Protein 6F9M (pdb70)

Sequence (587 aa):
NIHLIPYRVEQVTAAPPRIPEGVRMIQAPELWESAEHGKGNVVAVLDTGCQTDHPDLTARIAGGRNFTHDDGGDPERFEDYNGHGTHVAGTVAASLRDEEGVVVGVAPLADLLVVKVLDKEGSGSYEGIIAGIHYAIDWRGPEGQKTTVISMSLGGPEDHPELYEAVKRAVDAGIPVICAAGTDEFAYPGAYGEVIQVGAVDFDRRINEIDLVAPGINNIYSTYLEGKYASLSSGGTTSSMMATPHVSGALALIRNISEREFDRELTEAELYAQLVRRTIPLGYPKTAEGNGLLALDILNNIHLIPYRVEQVTAAAAPPPPRRIPEGVRMIQAPELWESAEHGKGNVVAVLDTGCQTDHPDDLTARIAGGRNFTHDDGGDPERFEDYNGHGTHVAGTVAASLRDEEGVVVVGVAPLADLLVVKVLDKEGSGSYEGIIAGIHYAIDWRGPEGQKTTVISMSLGGPEDHPELYEAVKRAVVDAGIPVICCAAGDEFAYPGAYGEVIQVGAVDFDRRIANNEIDLVAPGINIYSTYLEGKYASLSGTSMATPHVSGALALIRNISEREFDRELTEAELYAQLVRRTIPLGYPKTAEGNGLLALDILN

B-factor: mean 24.68, std 10.32, range [11.81, 79.92]

CATH classification: 3.40.50.200

Radius of gyration: 25.24 Å; Cα contacts (8 Å, |Δi|>4): 1778; chains: 2; bounding box: 60×75×59 Å

Secondary structure (DSSP, 8-state):
-EEEPP-EEEEEESS--SS-HHHHHTT-HHHHTTTGGGTT-EEEEEES---TT-TTTGGGEEEEEE-SSGGGG-TT----SSSHHHHHHHHHH----SSS----SSTTSEEEEEE-S-TTSEE-HHHHHHHHHHHHH---TTS----EEEE-EEBS---HHHHHHHHHHHHTT--EEEE----TT-BTTTSTTSEEEEEE-TTS------EEEE-SSEEEE-GGG-EEEEESHHHHHHHHHHHHHHHHHHHHHHHTSPPPHHHHHHHHHHSEE--SS-HHHHTT-EE-TTTT-/-EEEPP-EEEEEESS--SS-HHHHHTT-HHHHTTTGGGTT-EEEEEES---TT-TTTGGGEEEEEE-SSGGGG-TT----SSSHHHHHHHHHH----SSS----SSTT-EEEEEE---TTSEE-HHHHHHHHHHHHH---TTS----EEEE-EEBSS--HHHHHHHHHHHHTT--EEEE---TT-BTTTSTTSEEEEEE-TT--B-----SEEEE-SSEEEE-GGG-EEEEESGGGGHHHHHHHHHHHHHHHHHHHTSPPPHHHHHHHHHHTEE--SS-HHHHTT-EE-TTTT-

Nearest PDB structures (foldseek):
  6f9m-assembly1_A  TM=1.003E+00  e=3.579E-68  Planococcus plakortidis
  6f9m-assembly1_B  TM=9.968E-01  e=3.728E-63  Planococcus plakortidis
  2x8j-assembly3_A  TM=9.855E-01  e=6.868E-45  Shouchella clausii
  2wv7-assembly3_F  TM=9.896E-01  e=2.802E-44  Shouchella clausii
  2wwt-assembly2_E  TM=9.849E-01  e=2.239E-43  Shouchella clausii

Organism: NCBI:txid1038856

Foldseek 3Di:
DKFFFDWDFDDWFQADDAEWVLLVQLPLVVLCVLLVLLAQAEEEEAWQFEQCPQVQAVVQAQAEFALDCVVPRHGRDGYHLAWPSHFLRFQQARANDPDGFYGHSRNNHHYYTYRAAHNRRDHDPVSVLVSLVCQQPDAGPVGRHHAEYFERMAAQDDDVSNVVSLVVQLQSQYAYEYEAHVCGGVPPLVRPRHAYEFADDPVQHGSPHAAYGHAAQTWGATPPSIITGMHDGRSGGSNLRSVLSSQQSNVCVVVVHHDHNVVSSVLQLVQADASPDDCSIGPSHYNHNVVVD/DKFFFDWDFPDWFFQDAAEWPQLVVLPLVVLCVLLVLLAQAEEEEEWQFEQCVQVQAVVQAQEEFALDCPPNRHGRDGYHPQWPSHQLRFQQARANDPDRDYGHSRPNHHYYTYRAAHNRGDHDPVSVLVSLVCQQPDAGDPRHHHQEYFERMAAQDDDVSQVVSLVVCLQSQYAYEYEWHNGGLPPQVDPRHAYEFEDDPVQHGPVHDHQAYGH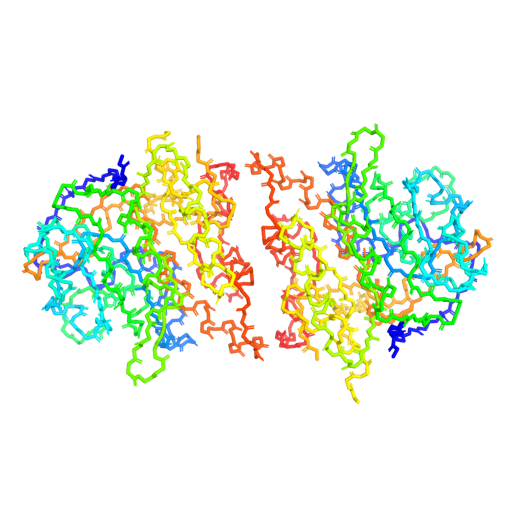FAQTWGATPPSIITGMHGGSSGGSNLRSVLSSQQSNVCVVVVHHDRNVVSSVSQLVQADAPPDDCSRGNSHYNHRVVVD

Solvent-accessible surface area: 21343 Å² total; per-residue (Å²): 98,0,77,16,5,93,62,149,64,72,95,72,26,84,87,14,43,88,43,6,87,1,2,121,22,0,45,0,41,100,10,18,142,56,1,101,31,0,122,58,4,4,0,0,8,0,2,0,2,2,28,31,102,0,63,0,0,73,75,27,42,38,21,8,81,6,52,12,169,20,41,81,24,58,52,116,121,26,59,10,87,31,0,0,0,0,0,2,2,1,5,0,0,0,10,95,62,146,125,95,2,3,4,0,0,0,1,80,0,41,0,0,4,0,0,1,0,38,115,133,2,17,10,48,10,114,6,0,23,39,0,0,58,44,0,13,80,32,136,12,131,158,52,66,87,2,10,1,0,1,2,2,1,0,0,60,93,82,40,83,93,0,78,102,0,0,43,95,0,15,72,50,25,6,0,0,0,1,5,2,56,189,78,110,46,27,46,0,5,38,18,40,40,6,4,8,0,6,16,1,40,78,102,102,146,99,125,68,10,6,0,1,0,0,0,73,59,3,60,1,0,26,41,143,26,86,15,0,0,0,8,14,24,0,0,0,0,0,1,0,0,0,0,1,0,0,0,52,30,11,0,38,133,59,8,112,34,139,8,40,16,21,13,3,8,0,2,0,0,29,12,13,34,110,31,77,79,89,44,68,40,6,1,4,0,0,0,2,4,37,74,90,152,106,0,67,16,6,91,55,140,70,75,88,79,26,68,65,53,28,85,55,13,75,1,2,127,22,0,54,0,39,99,7,18,145,54,0,104,32,0,124,58,4,5,0,0,7,0,2,2,2,2,29,31,102,0,68,0,0,74,71,26,41,30,20,9,93,5,63,16,176,34,38,84,28,55,65,118,124,25,62,12,92,33,0,0,0,0,2,4,1,1,6,0,0,0,7,93,54,146,101,111,2,4,3,0,0,0,1,77,0,38,0,0,4,0,1,4,0,54,128,148,2,25,10,52,34,140,10,0,8,32,0,0,61,20,0,10,80,34,133,14,124,150,63,54,96,3,15,1,0,2,1,2,1,0,0,59,121,82,49,111,86,0,81,106,0,0,42,92,0,15,69,62,25,8,0,0,0,1,3,1,52,130,89,32,36,50,0,4,39,17,39,42,5,3,9,0,5,7,0,28,40,111,96,150,65,82,171,74,64,7,8,0,0,0,0,0,34,74,2,61,2,0,29,39,144,23,77,13,0,3,0,0,10,38,0,3,0,0,2,1,0,0,0,0,0,0,0,0,54,31,9,0,39,134,57,9,115,35,152,8,37,20,22,13,3,8,0,2,0,0,28,10,9,59,101,40,76,88,88,44,66,35,5,0,2,0,4,0,7,3,32,76,78,146

Structure (mmCIF, N/CA/C/O backbone):
data_6F9M
#
_entry.id   6F9M
#
_cell.length_a   70.170
_cell.length_b   85.180
_cell.length_c   104.580
_cell.angle_alpha   90.000
_cell.angle_beta   90.000
_cell.angle_gamma   90.000
#
_symmetry.space_group_name_H-M   'P 21 21 21'
#
loop_
_entity.id
_entity.type
_entity.pdbx_description
1 polymer 'Serine protease'
2 non-polymer 'TRIETHYLENE GLYCOL'
3 non-polymer 'SODIUM ION'
4 non-polymer 'ACETATE ION'
5 water water
#
loop_
_atom_site.group_PDB
_atom_site.id
_atom_site.type_symbol
_atom_site.label_atom_id
_atom_site.label_alt_id
_atom_site.label_comp_id
_atom_site.label_asym_id
_atom_site.label_entity_id
_atom_site.label_seq_id
_atom_site.pdbx_PDB_ins_code
_atom_site.Cartn_x
_atom_site.Cartn_y
_atom_site.Cartn_z
_atom_site.occupancy
_atom_site.B_iso_or_equiv
_atom_site.auth_seq_id
_atom_site.auth_comp_id
_atom_site.auth_asym_id
_atom_site.auth_atom_id
_atom_site.pdbx_PDB_model_num
ATOM 1 N N . ASN A 1 3 ? 34.259 3.116 19.071 1.00 41.29 3 ASN A N 1
ATOM 2 C CA . ASN A 1 3 ? 33.680 4.340 19.617 1.00 40.39 3 ASN A CA 1
ATOM 3 C C . ASN A 1 3 ? 32.684 4.964 18.639 1.00 34.63 3 ASN A C 1
ATOM 4 O O . ASN A 1 3 ? 32.759 4.735 17.436 1.00 34.16 3 ASN A O 1
ATOM 14 N N . ILE A 1 4 ? 31.750 5.755 19.165 1.00 29.51 4 ILE A N 1
ATOM 15 C CA . ILE A 1 4 ? 30.780 6.483 18.352 1.00 26.30 4 ILE A CA 1
ATOM 16 C C . ILE A 1 4 ? 31.210 7.940 18.257 1.00 25.66 4 ILE A C 1
ATOM 17 O O . ILE A 1 4 ? 31.758 8.508 19.211 1.00 25.43 4 ILE A O 1
ATOM 33 N N . HIS A 1 5 ? 30.977 8.553 17.095 1.00 24.83 5 HIS A N 1
ATOM 34 C CA . HIS A 1 5 ? 31.355 9.942 16.868 1.00 25.27 5 HIS A CA 1
ATOM 35 C C . HIS A 1 5 ? 30.277 10.680 16.092 1.00 23.89 5 HIS A C 1
ATOM 36 O O . HIS A 1 5 ? 29.482 10.074 15.368 1.00 23.30 5 HIS A O 1
ATOM 50 N N . LEU A 1 6 ? 30.276 12.009 16.242 1.00 23.58 6 LEU A N 1
ATOM 51 C CA . LEU A 1 6 ? 29.460 12.872 15.392 1.00 23.94 6 LEU A CA 1
ATOM 52 C C . LEU A 1 6 ? 29.773 12.629 13.926 1.00 26.15 6 LEU A C 1
ATOM 53 O O . LEU A 1 6 ? 30.933 12.463 13.543 1.00 26.73 6 LEU A O 1
ATOM 69 N N . ILE A 1 7 ? 28.733 12.659 13.099 1.00 27.08 7 ILE A N 1
ATOM 70 C CA . ILE A 1 7 ? 28.945 12.717 11.648 1.00 29.71 7 ILE A CA 1
ATOM 71 C C . ILE A 1 7 ? 29.647 14.029 11.321 1.00 30.66 7 ILE A C 1
ATOM 72 O O . ILE A 1 7 ? 29.224 15.092 11.811 1.00 29.61 7 ILE A O 1
ATOM 88 N N . PRO A 1 8 ? 30.696 14.036 10.496 1.00 32.89 8 PRO A N 1
ATOM 89 C CA . PRO A 1 8 ? 31.417 15.290 10.257 1.00 33.27 8 PRO A CA 1
ATOM 90 C C . PRO A 1 8 ? 30.525 16.359 9.652 1.00 33.15 8 PRO A C 1
ATOM 91 O O . PRO A 1 8 ? 29.596 16.084 8.890 1.00 33.61 8 PRO A O 1
ATOM 102 N N . TYR A 1 9 ? 30.833 17.595 10.010 1.00 32.26 9 TYR A N 1
ATOM 103 C CA . TYR A 1 9 ? 30.089 18.761 9.574 1.00 32.21 9 TYR A CA 1
ATOM 104 C C . TYR A 1 9 ? 31.075 19.920 9.557 1.00 32.65 9 TYR A C 1
ATOM 105 O O . TYR A 1 9 ? 32.205 19.801 10.042 1.00 33.34 9 TYR A O 1
ATOM 123 N N . ARG A 1 10 ? 30.644 21.045 8.993 1.00 34.19 10 ARG A N 1
ATOM 124 C CA . ARG A 1 10 ? 31.458 22.248 8.900 1.00 36.22 10 ARG A CA 1
ATOM 125 C C . ARG A 1 10 ? 30.784 23.396 9.644 1.00 33.44 10 ARG A C 1
ATOM 126 O O . ARG A 1 10 ? 29.569 23.585 9.538 1.00 33.43 10 ARG A O 1
ATOM 147 N N . VAL A 1 11 ? 31.580 24.160 10.389 1.00 31.44 11 VAL A N 1
ATOM 148 C CA . VAL A 1 11 ? 31.132 25.408 10.999 1.00 30.25 11 VAL A CA 1
ATOM 149 C C . VAL A 1 11 ? 31.466 26.547 10.039 1.00 30.36 11 VAL A C 1
ATOM 150 O O . VAL A 1 11 ? 32.638 26.857 9.818 1.00 32.24 11 VAL A O 1
ATOM 163 N N . GLU A 1 12 ? 30.435 27.187 9.480 1.00 30.15 12 GLU A N 1
ATOM 164 C CA . GLU A 1 12 ? 30.656 28.222 8.469 1.00 31.07 12 GLU A CA 1
ATOM 165 C C . GLU A 1 12 ? 30.888 29.605 9.079 1.00 29.81 12 GLU A C 1
ATOM 166 O O . GLU A 1 12 ? 31.764 30.343 8.612 1.00 32.08 12 GLU A O 1
ATOM 178 N N . GLN A 1 13 ? 30.133 29.978 10.118 1.00 28.56 13 GLN A N 1
ATOM 179 C CA . GLN A 1 13 ? 30.196 31.322 10.685 1.00 27.15 13 GLN A CA 1
ATOM 180 C C . GLN A 1 13 ? 29.571 31.285 12.074 1.00 24.61 13 GLN A C 1
ATOM 181 O O . GLN A 1 13 ? 28.618 30.540 12.299 1.00 23.25 13 GLN A O 1
ATOM 195 N N . VAL A 1 14 ? 30.103 32.088 12.996 1.00 25.28 14 VAL A N 1
ATOM 196 C CA . VAL A 1 14 ? 29.496 32.335 14.300 1.00 25.95 14 VAL A CA 1
ATOM 197 C C . VAL A 1 14 ? 29.096 33.804 14.338 1.00 27.26 14 VAL A C 1
ATOM 198 O O . VAL A 1 14 ? 29.879 34.670 13.935 1.00 29.51 14 VAL A O 1
ATOM 211 N N . THR A 1 15 ? 27.890 34.091 14.820 1.00 27.91 15 THR A N 1
ATOM 212 C CA . THR A 1 15 ? 27.354 35.441 14.730 1.00 28.45 15 THR A CA 1
ATOM 213 C C . THR A 1 15 ? 26.459 35.734 15.924 1.00 26.32 15 THR A C 1
ATOM 214 O O . THR A 1 15 ? 25.882 34.831 16.522 1.00 24.78 15 THR A O 1
ATOM 225 N N . ALA A 1 16 ? 26.369 37.015 16.277 1.00 26.90 16 ALA A N 1
ATOM 226 C CA . ALA A 1 16 ? 25.377 37.497 17.222 1.00 27.59 16 ALA A CA 1
ATOM 227 C C . ALA A 1 16 ? 24.195 38.163 16.524 1.00 28.41 16 ALA A C 1
ATOM 228 O O . ALA A 1 16 ? 23.339 38.746 17.194 1.00 30.76 16 ALA A O 1
ATOM 235 N N . ALA A 1 17 ? 24.114 38.067 15.198 1.00 25.97 17 ALA A N 1
ATOM 236 C CA . ALA A 1 17 ? 23.050 38.699 14.414 1.00 26.04 17 ALA A CA 1
ATOM 237 C C . ALA A 1 17 ? 22.390 37.653 13.521 1.00 26.91 17 ALA A C 1
ATOM 238 O O . ALA A 1 17 ? 22.557 37.668 12.299 1.00 29.02 17 ALA A O 1
ATOM 245 N N . PRO A 1 18 ? 21.602 36.758 14.097 1.00 27.60 18 PRO A N 1
ATOM 246 C CA . PRO A 1 18 ? 21.060 35.641 13.323 1.00 26.06 18 PRO A CA 1
ATOM 247 C C . PRO A 1 18 ? 19.788 36.031 12.596 1.00 24.74 18 PRO A C 1
ATOM 248 O O . PRO A 1 18 ? 19.182 37.076 12.885 1.00 24.79 18 PRO A O 1
ATOM 259 N N . PRO A 1 19 ? 19.345 35.189 11.667 1.00 24.38 19 PRO A N 1
ATOM 260 C CA . PRO A 1 19 ? 18.002 35.339 11.105 1.00 23.61 19 PRO A CA 1
ATOM 261 C C . PRO A 1 19 ? 16.943 35.088 12.166 1.00 23.67 19 PRO A C 1
ATOM 262 O O . PRO A 1 19 ? 17.169 34.384 13.147 1.00 26.89 19 PRO A O 1
ATOM 273 N N . ARG A 1 20 ? 15.767 35.679 11.965 1.00 23.17 20 ARG A N 1
ATOM 274 C CA . ARG A 1 20 ? 14.639 35.340 12.824 1.00 24.55 20 ARG A CA 1
ATOM 275 C C . ARG A 1 20 ? 14.069 33.971 12.466 1.00 24.49 20 ARG A C 1
ATOM 276 O O . ARG A 1 20 ? 13.971 33.092 13.322 1.00 25.92 20 ARG A O 1
ATOM 297 N N . ILE A 1 21 ? 13.690 33.769 11.211 1.00 23.83 21 ILE A N 1
ATOM 298 C CA . ILE A 1 21 ? 13.245 32.453 10.745 1.00 23.64 21 ILE A CA 1
ATOM 299 C C . ILE A 1 21 ? 14.284 31.901 9.776 1.00 22.51 21 ILE A C 1
ATOM 300 O O . ILE A 1 21 ? 14.377 32.365 8.625 1.00 24.08 21 ILE A O 1
ATOM 316 N N . PRO A 1 22 ? 15.120 30.963 10.212 1.00 22.66 22 PRO A N 1
ATOM 317 C CA . PRO A 1 22 ? 16.110 30.368 9.307 1.00 22.68 22 PRO A CA 1
ATOM 318 C C . PRO A 1 22 ? 15.441 29.770 8.068 1.00 22.52 22 PRO A C 1
ATOM 319 O O . PRO A 1 22 ? 14.310 29.274 8.114 1.00 22.67 22 PRO A O 1
ATOM 330 N N . GLU A 1 23 ? 16.144 29.841 6.934 1.00 22.77 23 GLU A N 1
ATOM 331 C CA . GLU A 1 23 ? 15.522 29.438 5.673 1.00 23.66 23 GLU A CA 1
ATOM 332 C C . GLU A 1 23 ? 15.130 27.963 5.648 1.00 21.26 23 GLU A C 1
ATOM 333 O O . GLU A 1 23 ? 14.165 27.604 4.969 1.00 20.82 23 GLU A O 1
ATOM 345 N N . GLY A 1 24 ? 15.872 27.091 6.334 1.00 19.47 24 GLY A N 1
ATOM 346 C CA . GLY A 1 24 ? 15.506 25.680 6.340 1.00 18.92 24 GLY A CA 1
ATOM 347 C C . GLY A 1 24 ? 14.150 25.440 6.974 1.00 18.43 24 GLY A C 1
ATOM 348 O O . GLY A 1 24 ? 13.367 24.612 6.498 1.00 19.34 24 GLY A O 1
ATOM 352 N N . VAL A 1 25 ? 13.868 26.143 8.073 1.00 18.87 25 VAL A N 1
ATOM 353 C CA . VAL A 1 25 ? 12.556 26.080 8.714 1.00 19.52 25 VAL A CA 1
ATOM 354 C C . VAL A 1 25 ? 11.469 26.503 7.733 1.00 19.86 25 VAL A C 1
ATOM 355 O O . VAL A 1 25 ? 10.401 25.886 7.657 1.00 19.54 25 VAL A O 1
ATOM 368 N N . ARG A 1 26 ? 11.711 27.581 6.985 1.00 22.16 26 ARG A N 1
ATOM 369 C CA . ARG A 1 26 ? 10.755 28.022 5.970 1.00 23.99 26 ARG A CA 1
ATOM 370 C C . ARG A 1 26 ? 10.621 27.019 4.836 1.00 23.96 26 ARG A C 1
ATOM 371 O O . ARG A 1 26 ? 9.506 26.742 4.375 1.00 24.09 26 ARG A O 1
ATOM 392 N N . MET A 1 27 ? 11.748 26.501 4.346 1.00 23.36 27 MET A N 1
ATOM 393 C CA . MET A 1 27 ? 11.731 25.666 3.147 1.00 23.55 27 MET A CA 1
ATOM 394 C C . MET A 1 27 ? 10.917 24.403 3.367 1.00 22.43 27 MET A C 1
ATOM 395 O O . MET A 1 27 ? 10.199 23.951 2.467 1.00 23.28 27 MET A O 1
ATOM 409 N N . ILE A 1 28 ? 11.033 23.799 4.553 1.00 21.18 28 ILE A N 1
ATOM 410 C CA . ILE A 1 28 ? 10.252 22.598 4.839 1.00 18.97 28 ILE A CA 1
ATOM 411 C C . ILE A 1 28 ? 8.799 22.908 5.141 1.00 19.15 28 ILE A C 1
ATOM 412 O O . ILE A 1 28 ? 8.016 21.973 5.353 1.00 18.86 28 ILE A O 1
ATOM 428 N N . GLN A 1 29 ? 8.424 24.188 5.178 1.00 18.93 29 GLN A N 1
ATOM 429 C CA . GLN A 1 29 ? 7.041 24.628 5.331 1.00 20.47 29 GLN A CA 1
ATOM 430 C C . GLN A 1 29 ? 6.530 24.442 6.758 1.00 19.34 29 GLN A C 1
ATOM 431 O O . GLN A 1 29 ? 5.345 24.187 6.976 1.00 21.27 29 GLN A O 1
ATOM 445 N N . ALA A 1 30 ? 7.411 24.599 7.752 1.00 19.13 30 ALA A N 1
ATOM 446 C CA . ALA A 1 30 ? 6.988 24.483 9.141 1.00 18.94 30 ALA A CA 1
ATOM 447 C C . ALA A 1 30 ? 6.046 25.619 9.533 1.00 18.14 30 ALA A C 1
ATOM 448 O O . ALA A 1 30 ? 5.031 25.358 10.185 1.00 18.60 30 ALA A O 1
ATOM 455 N N . PRO A 1 31 ? 6.325 26.881 9.179 1.00 20.47 31 PRO A N 1
ATOM 456 C CA . PRO A 1 31 ? 5.397 27.952 9.586 1.00 21.57 31 PRO A CA 1
ATOM 457 C C . PRO A 1 31 ? 3.973 27.719 9.122 1.00 22.65 31 PRO A C 1
ATOM 458 O O . PRO A 1 31 ? 3.034 28.101 9.829 1.00 23.96 31 PRO A O 1
ATOM 469 N N . GLU A 1 32 ? 3.793 27.071 7.967 1.00 22.71 32 GLU A N 1
ATOM 470 C CA . GLU A 1 32 ? 2.464 26.774 7.449 1.00 23.73 32 GLU A CA 1
ATOM 471 C C . GLU A 1 32 ? 1.688 25.837 8.360 1.00 23.50 32 GLU A C 1
ATOM 472 O O . GLU A 1 32 ? 0.453 25.830 8.316 1.00 25.96 32 GLU A O 1
ATOM 484 N N . LEU A 1 33 ? 2.381 25.045 9.182 1.00 22.47 33 LEU A N 1
ATOM 485 C CA . LEU A 1 33 ? 1.735 24.110 10.096 1.00 21.03 33 LEU A CA 1
ATOM 486 C C . LEU A 1 33 ? 1.632 24.630 11.527 1.00 20.27 33 LEU A C 1
ATOM 487 O O . LEU A 1 33 ? 0.973 23.994 12.346 1.00 20.39 33 LEU A O 1
ATOM 503 N N . TRP A 1 34 ? 2.265 25.757 11.856 1.00 19.94 34 TRP A N 1
ATOM 504 C CA . TRP A 1 34 ? 2.375 26.161 13.258 1.00 19.57 34 TRP A CA 1
ATOM 505 C C . TRP A 1 34 ? 1.024 26.356 13.932 1.00 20.18 34 TRP A C 1
ATOM 506 O O . TRP A 1 34 ? 0.840 25.947 15.081 1.00 20.02 34 TRP A O 1
ATOM 527 N N . GLU A 1 35 ? 0.072 27.023 13.279 1.00 21.89 35 GLU A N 1
ATOM 528 C CA . GLU A 1 35 ? -1.183 27.259 13.983 1.00 23.93 35 GLU A CA 1
ATOM 529 C C . GLU A 1 35 ? -1.913 25.949 14.241 1.00 22.13 35 GLU A C 1
ATOM 530 O O . GLU A 1 35 ? -2.343 25.678 15.370 1.00 22.51 35 GLU A O 1
ATOM 542 N N . SER A 1 36 ? -2.017 25.102 13.215 1.00 21.59 36 SER A N 1
ATOM 543 C CA . SER A 1 36 ? -2.748 23.848 13.350 1.00 21.87 36 SER A CA 1
ATOM 544 C C . SER A 1 36 ? -2.069 22.927 14.352 1.00 21.45 36 SER A C 1
ATOM 545 O O . SER A 1 36 ? -2.738 22.208 15.103 1.00 23.57 36 SER A O 1
ATOM 553 N N . ALA A 1 37 ? -0.745 22.944 14.391 1.00 18.97 37 ALA A N 1
ATOM 554 C CA . ALA A 1 37 ? 0.017 22.064 15.257 1.00 18.82 37 ALA A CA 1
ATOM 555 C C . ALA A 1 37 ? 0.339 22.694 16.606 1.00 17.78 37 ALA A C 1
ATOM 556 O O . ALA A 1 37 ? 1.089 22.094 17.387 1.00 17.86 37 ALA A O 1
ATOM 563 N N . GLU A 1 38 ? -0.180 23.889 16.887 1.00 18.45 38 GLU A N 1
ATOM 564 C CA . GLU A 1 38 ? 0.150 24.614 18.116 1.00 19.86 38 GLU A CA 1
ATOM 565 C C . GLU A 1 38 ? 1.657 24.678 18.336 1.00 18.65 38 GLU A C 1
ATOM 566 O O . GLU A 1 38 ? 2.159 24.494 19.444 1.00 18.94 38 GLU A O 1
ATOM 578 N N . HIS A 1 39 ? 2.384 24.912 17.254 1.00 17.88 39 HIS A N 1
ATOM 579 C CA . HIS A 1 39 ? 3.831 25.088 17.286 1.00 17.05 39 HIS A CA 1
ATOM 580 C C . HIS A 1 39 ? 4.566 23.871 17.840 1.00 16.46 39 HIS A C 1
ATOM 581 O O . HIS A 1 39 ? 5.727 23.973 18.237 1.00 16.58 39 HIS A O 1
ATOM 595 N N . GLY A 1 40 ? 3.923 22.709 17.863 1.00 15.84 40 GLY A N 1
ATOM 596 C CA . GLY A 1 40 ? 4.549 21.510 18.394 1.00 16.30 40 GLY A CA 1
ATOM 597 C C . GLY A 1 40 ? 4.379 21.296 19.877 1.00 15.52 40 GLY A C 1
ATOM 598 O O . GLY A 1 40 ? 5.020 20.399 20.426 1.00 15.86 40 GLY A O 1
ATOM 602 N N . LYS A 1 41 ? 3.547 22.095 20.540 1.00 16.38 41 LYS A N 1
ATOM 603 C CA . LYS A 1 41 ? 3.254 21.920 21.954 1.00 17.59 41 LYS A CA 1
ATOM 604 C C . LYS A 1 41 ? 2.832 20.482 22.233 1.00 17.10 41 LYS A C 1
ATOM 605 O O . LYS A 1 41 ? 2.147 19.850 21.428 1.00 18.89 41 LYS A O 1
ATOM 624 N N . GLY A 1 42 ? 3.248 19.956 23.383 1.00 16.26 42 GLY A N 1
ATOM 625 C CA . GLY A 1 42 ? 2.900 18.600 23.753 1.00 16.73 42 GLY A CA 1
ATOM 626 C C . GLY A 1 42 ? 3.847 17.558 23.207 1.00 16.57 42 GLY A C 1
ATOM 627 O O . GLY A 1 42 ? 3.481 16.384 23.134 1.00 17.33 42 GLY A O 1
ATOM 631 N N . ASN A 1 43 ? 5.056 17.954 22.838 1.00 14.92 43 ASN A N 1
ATOM 632 C CA . ASN A 1 43 ? 6.103 17.047 22.404 1.00 13.83 43 ASN A CA 1
ATOM 633 C C . ASN A 1 43 ? 7.362 17.310 23.196 1.00 12.96 43 ASN A C 1
ATOM 634 O O . ASN A 1 43 ? 7.620 18.436 23.632 1.00 14.61 43 ASN A O 1
ATOM 645 N N . VAL A 1 44 ? 8.154 16.259 23.362 1.00 13.34 44 VAL A N 1
ATOM 646 C CA . VAL A 1 44 ? 9.500 16.362 23.913 1.00 12.86 44 VAL A CA 1
ATOM 647 C C . VAL A 1 44 ? 10.434 15.651 22.952 1.00 12.95 44 VAL A C 1
ATOM 648 O O . VAL A 1 44 ? 10.277 14.454 22.696 1.00 13.71 44 VAL A O 1
ATOM 661 N N . VAL A 1 45 ? 11.390 16.386 22.401 1.00 12.62 45 VAL A N 1
ATOM 662 C CA . VAL A 1 45 ? 12.383 15.809 21.505 1.00 12.16 45 VAL A CA 1
ATOM 663 C C . VAL A 1 45 ? 13.650 15.561 22.305 1.00 12.58 45 VAL A C 1
ATOM 664 O O . VAL A 1 45 ? 14.218 16.488 22.888 1.00 13.26 45 VAL A O 1
ATOM 677 N N . ALA A 1 46 ? 14.058 14.305 22.379 1.00 12.74 46 ALA A N 1
ATOM 678 C CA . ALA A 1 46 ? 15.292 13.928 23.041 1.00 12.58 46 ALA A CA 1
ATOM 679 C C . ALA A 1 46 ? 16.435 14.069 22.052 1.00 12.81 46 ALA A C 1
ATOM 680 O O . ALA A 1 46 ? 16.484 13.365 21.038 1.00 14.49 46 ALA A O 1
ATOM 687 N N . VAL A 1 47 ? 17.349 14.975 22.349 1.00 13.44 47 VAL A N 1
ATOM 688 C CA . VAL A 1 47 ? 18.488 15.280 21.491 1.00 13.60 47 VAL A CA 1
ATOM 689 C C . VAL A 1 47 ? 19.690 14.571 22.094 1.00 13.12 47 VAL A C 1
ATOM 690 O O . VA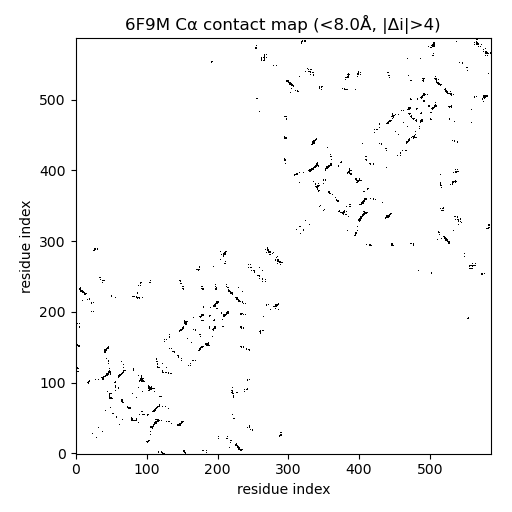L A 1 47 ? 20.174 14.945 23.169 1.00 13.52 47 VAL A O 1
ATOM 703 N N . LEU A 1 48 ? 20.148 13.523 21.406 1.00 13.78 48 LEU A N 1
ATOM 704 C CA . LEU A 1 48 ? 21.262 12.701 21.864 1.00 13.63 48 LEU A CA 1
ATOM 705 C C . LEU A 1 48 ? 22.488 13.249 21.159 1.00 14.65 48 LEU A C 1
ATOM 706 O O . LEU A 1 48 ? 22.684 13.007 19.964 1.00 15.61 48 LEU A O 1
ATOM 722 N N . ASP A 1 49 ? 23.310 13.999 21.896 1.00 14.29 49 ASP A N 1
ATOM 723 C CA . ASP A 1 49 ? 24.350 14.795 21.262 1.00 14.59 49 ASP A CA 1
ATOM 724 C C . ASP A 1 49 ? 25.369 15.225 22.313 1.00 15.24 49 ASP A C 1
ATOM 725 O O . ASP A 1 49 ? 25.554 14.544 23.331 1.00 15.35 49 ASP A O 1
ATOM 734 N N . THR A 1 50 ? 26.018 16.359 22.092 1.00 14.96 50 THR A N 1
ATOM 735 C CA . THR A 1 50 ? 27.117 16.830 22.937 1.00 15.39 50 THR A CA 1
ATOM 736 C C . THR A 1 50 ? 26.655 17.648 24.138 1.00 14.93 50 THR A C 1
ATOM 737 O O . THR A 1 50 ? 27.493 18.296 24.783 1.00 16.10 50 THR A O 1
ATOM 748 N N . GLY A 1 51 ? 25.365 17.634 24.458 1.00 14.78 51 GLY A N 1
ATOM 749 C CA . GLY A 1 51 ? 24.832 18.497 25.497 1.00 14.34 51 GLY A CA 1
ATOM 750 C C . GLY A 1 51 ? 24.219 19.734 24.878 1.00 14.73 51 GLY A C 1
ATOM 751 O O . GLY A 1 51 ? 24.083 19.847 23.660 1.00 15.99 51 GLY A O 1
ATOM 755 N N . CYS A 1 52 ? 23.868 20.697 25.724 1.00 14.44 52 CYS A N 1
ATOM 756 C CA . CYS A 1 52 ? 23.192 21.896 25.241 1.00 15.29 52 CYS A CA 1
ATOM 757 C C . CYS A 1 52 ? 23.522 23.047 26.172 1.00 16.38 52 CYS A C 1
ATOM 758 O O . CYS A 1 52 ? 23.634 22.854 27.379 1.00 16.72 52 CYS A O 1
ATOM 766 N N . GLN A 1 53 ? 23.639 24.254 25.617 1.00 16.50 53 GLN A N 1
ATOM 767 C CA . GLN A 1 53 ? 23.727 25.439 26.472 1.00 16.27 53 GLN A CA 1
ATOM 768 C C . GLN A 1 53 ? 22.327 25.690 27.007 1.00 15.47 53 GLN A C 1
ATOM 769 O O . GLN A 1 53 ? 21.470 26.228 26.300 1.00 16.97 53 GLN A O 1
ATOM 783 N N . THR A 1 54 ? 22.064 25.268 28.248 1.00 17.10 54 THR A N 1
ATOM 784 C CA . THR A 1 54 ? 20.687 25.265 28.733 1.00 17.37 54 THR A CA 1
ATOM 785 C C . THR A 1 54 ? 20.223 26.632 29.206 1.00 17.74 54 THR A C 1
ATOM 786 O O . THR A 1 54 ? 19.022 26.807 29.430 1.00 17.94 54 THR A O 1
ATOM 797 N N . ASP A 1 55 ? 21.125 27.612 29.311 1.00 17.60 55 ASP A N 1
ATOM 798 C CA . ASP A 1 55 ? 20.732 28.994 29.542 1.00 18.46 55 ASP A CA 1
ATOM 799 C C . ASP A 1 55 ? 20.818 29.849 28.283 1.00 18.39 55 ASP A C 1
ATOM 800 O O . ASP A 1 55 ? 20.769 31.077 28.372 1.00 19.64 55 ASP A O 1
ATOM 809 N N . HIS A 1 56 ? 20.883 29.238 27.111 1.00 17.80 56 HIS A N 1
ATOM 810 C CA . HIS A 1 56 ? 20.787 30.027 25.897 1.00 17.60 56 HIS A CA 1
ATOM 811 C C . HIS A 1 56 ? 19.418 30.698 25.862 1.00 16.91 56 HIS A C 1
ATOM 812 O O . HIS A 1 56 ? 18.414 30.033 26.107 1.00 17.08 56 HIS A O 1
ATOM 826 N N . PRO A 1 57 ? 19.332 32.007 25.595 1.00 17.37 57 PRO A N 1
ATOM 827 C CA . PRO A 1 57 ? 18.015 32.665 25.621 1.00 17.84 57 PRO A CA 1
ATOM 828 C C . PRO A 1 57 ? 16.970 31.995 24.741 1.00 16.81 57 PRO A C 1
ATOM 829 O O . PRO A 1 57 ? 15.775 31.976 25.085 1.00 17.26 57 PRO A O 1
ATOM 840 N N . ASP A 1 58 ? 17.382 31.438 23.612 1.00 16.66 58 ASP A N 1
ATOM 841 C CA . ASP A 1 58 ? 16.446 30.824 22.686 1.00 17.44 58 ASP A CA 1
ATOM 842 C C . ASP A 1 58 ? 16.000 29.442 23.131 1.00 17.07 58 ASP A C 1
ATOM 843 O O . ASP A 1 58 ? 15.027 28.921 22.577 1.00 18.02 58 ASP A O 1
ATOM 852 N N . LEU A 1 59 ? 16.697 28.827 24.091 1.00 16.13 59 LEU A N 1
ATOM 853 C CA . LEU A 1 59 ? 16.444 27.443 24.460 1.00 15.93 59 LEU A CA 1
ATOM 854 C C . LEU A 1 59 ? 15.989 27.269 25.895 1.00 16.11 59 LEU A C 1
ATOM 855 O O . LEU A 1 59 ? 15.394 26.236 26.213 1.00 15.96 59 LEU A O 1
ATOM 871 N N . THR A 1 60 ? 16.257 28.231 26.768 1.00 16.19 60 THR A N 1
ATOM 872 C CA . THR A 1 60 ? 16.128 27.996 28.202 1.00 16.89 60 THR A CA 1
ATOM 873 C C . THR A 1 60 ? 14.699 27.635 28.595 1.00 15.73 60 THR A C 1
ATOM 874 O O . THR A 1 60 ? 14.491 26.792 29.474 1.00 16.34 60 THR A O 1
ATOM 885 N N . ALA A 1 61 ? 13.699 28.251 27.960 1.00 15.58 61 ALA A N 1
ATOM 886 C CA . ALA A 1 61 ? 12.313 27.935 28.290 1.00 16.03 61 ALA A CA 1
ATOM 887 C C . ALA A 1 61 ? 11.849 26.610 27.702 1.00 15.28 61 ALA A C 1
ATOM 888 O O . ALA A 1 61 ? 10.750 26.167 28.036 1.00 16.31 61 ALA A O 1
ATOM 895 N N . ARG A 1 62 ? 12.664 25.972 26.858 1.00 14.71 62 ARG A N 1
ATOM 896 C CA . ARG A 1 62 ? 12.313 24.722 26.198 1.00 14.62 62 ARG A CA 1
ATOM 897 C C . ARG A 1 62 ? 12.852 23.499 26.914 1.00 13.72 62 ARG A C 1
ATOM 898 O O . ARG A 1 62 ? 12.408 22.393 26.618 1.00 14.81 62 ARG A O 1
ATOM 919 N N . ILE A 1 63 ? 13.812 23.646 27.818 1.00 13.94 63 ILE A N 1
ATOM 920 C CA . ILE A 1 63 ? 14.523 22.494 28.361 1.00 14.01 63 ILE A CA 1
ATOM 921 C C . ILE A 1 63 ? 13.646 21.771 29.371 1.00 13.64 63 ILE A C 1
ATOM 922 O O . ILE A 1 63 ? 13.280 22.329 30.404 1.00 15.53 63 ILE A O 1
ATOM 938 N N . ALA A 1 64 ? 13.326 20.517 29.089 1.00 13.46 64 ALA A N 1
ATOM 939 C CA . ALA A 1 64 ? 12.535 19.691 29.991 1.00 14.15 64 ALA A CA 1
ATOM 940 C C . ALA A 1 64 ? 13.395 18.960 31.007 1.00 13.98 64 ALA A C 1
ATOM 941 O O . ALA A 1 64 ? 12.907 18.579 32.075 1.00 16.25 64 ALA A O 1
ATOM 948 N N . GLY A 1 65 ? 14.661 18.762 30.692 1.00 14.49 65 GLY A N 1
ATOM 949 C CA . GLY A 1 65 ? 15.552 18.026 31.558 1.00 15.27 65 GLY A CA 1
ATOM 950 C C . GLY A 1 65 ? 16.691 17.478 30.727 1.00 13.89 65 GLY A C 1
ATOM 951 O O . GLY A 1 65 ? 16.880 17.860 29.581 1.00 14.19 65 GLY A O 1
ATOM 955 N N . GLY A 1 66 ? 17.437 16.573 31.333 1.00 14.23 66 GLY A N 1
ATOM 956 C CA . GLY A 1 66 ? 18.555 15.968 30.642 1.00 14.96 66 GLY A CA 1
ATOM 957 C C . GLY A 1 66 ? 19.368 15.111 31.581 1.00 13.60 66 GLY A C 1
ATOM 958 O O . GLY A 1 66 ? 19.131 15.062 32.794 1.00 15.24 66 GLY A O 1
ATOM 962 N N . ARG A 1 67 ? 20.366 14.464 30.993 1.00 14.21 67 ARG A N 1
ATOM 963 C CA . ARG A 1 67 ? 21.299 13.647 31.745 1.00 14.40 67 ARG A CA 1
ATOM 964 C C . ARG A 1 67 ? 22.574 13.483 30.936 1.00 13.89 67 ARG A C 1
ATOM 965 O O . ARG A 1 67 ? 22.543 13.463 29.707 1.00 14.91 67 ARG A O 1
ATOM 986 N N . ASN A 1 68 ? 23.684 13.396 31.650 1.00 14.53 68 ASN A N 1
ATOM 987 C CA . ASN A 1 68 ? 25.018 13.247 31.079 1.00 14.63 68 ASN A CA 1
ATOM 988 C C . ASN A 1 68 ? 25.494 11.810 31.226 1.00 15.92 68 ASN A C 1
ATOM 989 O O . ASN A 1 68 ? 25.523 11.268 32.338 1.00 17.32 68 ASN A O 1
ATOM 1000 N N . PHE A 1 69 ? 25.898 11.219 30.105 1.00 15.45 69 PHE A N 1
ATOM 1001 C CA . PHE A 1 69 ? 26.435 9.867 30.022 1.00 16.24 69 PHE A CA 1
ATOM 1002 C C . PHE A 1 69 ? 27.889 9.873 29.575 1.00 17.98 69 PHE A C 1
ATOM 1003 O O . PHE A 1 69 ? 28.419 8.817 29.192 1.00 21.82 69 PHE A O 1
ATOM 1020 N N . THR A 1 70 ? 28.546 11.027 29.589 1.00 16.59 70 THR A N 1
ATOM 1021 C CA . THR A 1 70 ? 29.921 11.174 29.132 1.00 16.40 70 THR A CA 1
ATOM 1022 C C . THR A 1 70 ? 30.815 11.458 30.327 1.00 17.53 70 THR A C 1
ATOM 1023 O O . THR A 1 70 ? 30.356 11.642 31.452 1.00 19.15 70 THR A O 1
ATOM 1034 N N . HIS A 1 71 ? 32.107 11.542 30.055 1.00 18.10 71 HIS A N 1
ATOM 1035 C CA . HIS A 1 71 ? 33.072 11.925 31.068 1.00 18.40 71 HIS A CA 1
ATOM 1036 C C . HIS A 1 71 ? 33.333 13.423 31.105 1.00 17.89 71 HIS A C 1
ATOM 1037 O O . HIS A 1 71 ? 34.191 13.856 31.880 1.00 19.13 71 HIS A O 1
ATOM 1051 N N . ASP A 1 72 ? 32.622 14.229 30.312 1.00 17.16 72 ASP A N 1
ATOM 1052 C CA . ASP A 1 72 ? 32.686 15.666 30.538 1.00 17.78 72 ASP A CA 1
ATOM 1053 C C . ASP A 1 72 ? 32.222 15.943 31.967 1.00 17.06 72 ASP A C 1
ATOM 1054 O O . ASP A 1 72 ? 31.366 15.236 32.513 1.00 17.37 72 ASP A O 1
ATOM 1063 N N . ASP A 1 73 ? 32.781 16.991 32.570 1.00 17.66 73 ASP A N 1
ATOM 1064 C CA . ASP A 1 73 ? 32.433 17.386 33.942 1.00 18.18 73 ASP A CA 1
ATOM 1065 C C . ASP A 1 73 ? 32.570 16.223 34.920 1.00 17.82 73 ASP A C 1
ATOM 1066 O O . ASP A 1 73 ? 31.782 16.069 35.858 1.00 18.42 73 ASP A O 1
ATOM 1075 N N . GLY A 1 74 ? 33.598 15.407 34.700 1.00 17.60 74 GLY A N 1
ATOM 1076 C CA . GLY A 1 74 ? 33.903 14.291 35.572 1.00 17.50 74 GLY A CA 1
ATOM 1077 C C . GLY A 1 74 ? 32.833 13.218 35.579 1.00 17.57 74 GLY A C 1
ATOM 1078 O O . GLY A 1 74 ? 32.815 12.359 36.463 1.00 18.00 74 GLY A O 1
ATOM 1082 N N . GLY A 1 75 ? 31.935 13.246 34.595 1.00 16.89 75 GLY A N 1
ATOM 1083 C CA . GLY A 1 75 ? 30.868 12.277 34.557 1.00 16.88 75 GLY A CA 1
ATOM 1084 C C . GLY A 1 75 ? 29.669 12.598 35.405 1.00 17.04 75 GLY A C 1
ATOM 1085 O O . GLY A 1 75 ? 28.810 11.725 35.574 1.00 17.89 75 GLY A O 1
ATOM 1089 N N . ASP A 1 76 ? 29.565 13.808 35.937 1.00 16.28 76 ASP A N 1
ATOM 1090 C CA . ASP A 1 76 ? 28.404 14.148 36.759 1.00 16.07 76 ASP A CA 1
ATOM 1091 C C . ASP A 1 76 ? 27.126 14.031 35.927 1.00 15.11 76 ASP A C 1
ATOM 1092 O O . ASP A 1 76 ? 26.988 14.739 34.921 1.00 15.39 76 ASP A O 1
ATOM 1101 N N . PRO A 1 77 ? 26.199 13.140 36.276 1.00 15.36 77 PRO A N 1
ATOM 1102 C CA . PRO A 1 77 ? 25.020 12.947 35.414 1.00 15.23 77 PRO A CA 1
ATOM 1103 C C . PRO A 1 77 ? 24.150 14.178 35.277 1.00 15.27 77 PRO A C 1
ATOM 1104 O O . PRO A 1 77 ? 23.368 14.253 34.322 1.00 16.12 77 PRO A O 1
ATOM 1115 N N . GLU A 1 78 ? 24.222 15.119 36.220 1.00 15.64 78 GLU A N 1
ATOM 1116 C CA . GLU A 1 78 ? 23.365 16.298 36.231 1.00 17.45 78 GLU A CA 1
ATOM 1117 C C . GLU A 1 78 ? 24.022 17.507 35.583 1.00 17.69 78 GLU A C 1
ATOM 1118 O O . GLU A 1 78 ? 23.472 18.610 35.647 1.00 19.79 78 GLU A O 1
ATOM 1130 N N . ARG A 1 79 ? 25.178 17.323 34.957 1.00 16.16 79 ARG A N 1
ATOM 1131 C CA . ARG A 1 79 ? 25.876 18.385 34.242 1.00 16.37 79 ARG A CA 1
ATOM 1132 C C . ARG A 1 79 ? 25.887 18.002 32.770 1.00 15.96 79 ARG A C 1
ATOM 1133 O O . ARG A 1 79 ? 26.631 17.105 32.365 1.00 16.81 79 ARG A O 1
ATOM 1154 N N . PHE A 1 80 ? 25.080 18.692 31.971 1.00 15.72 80 PHE A N 1
ATOM 1155 C CA . PHE A 1 80 ? 24.933 18.340 30.564 1.00 14.51 80 PHE A CA 1
ATOM 1156 C C . PHE A 1 80 ? 25.009 19.568 29.658 1.00 15.55 80 PHE A C 1
ATOM 1157 O O . PHE A 1 80 ? 24.396 19.605 28.586 1.00 15.73 80 PHE A O 1
ATOM 1174 N N . GLU A 1 81 ? 25.798 20.563 30.058 1.00 15.55 81 GLU A N 1
ATOM 1175 C CA . GLU A 1 81 ? 26.060 21.698 29.187 1.00 15.87 81 GLU A CA 1
ATOM 1176 C C . GLU A 1 81 ? 26.924 21.263 28.010 1.00 15.73 81 GLU A C 1
ATOM 1177 O O . GLU A 1 81 ? 27.532 20.193 28.008 1.00 18.05 81 GLU A O 1
ATOM 1189 N N . ASP A 1 82 ? 26.964 22.119 26.996 1.00 15.69 82 ASP A N 1
ATOM 1190 C CA . ASP A 1 82 ? 27.645 21.846 25.738 1.00 15.77 82 ASP A CA 1
ATOM 1191 C C . ASP A 1 82 ? 28.981 22.583 25.731 1.00 16.64 82 ASP A C 1
ATOM 1192 O O . ASP A 1 82 ? 29.020 23.801 25.917 1.00 17.88 82 ASP A O 1
ATOM 1201 N N . TYR A 1 83 ? 30.063 21.849 25.484 1.00 17.69 83 TYR A N 1
ATOM 1202 C CA . TYR A 1 83 ? 31.381 22.433 25.270 1.00 18.72 83 TYR A CA 1
ATOM 1203 C C . TYR A 1 83 ? 31.823 22.324 23.816 1.00 19.57 83 TYR A C 1
ATOM 1204 O O . TYR A 1 83 ? 32.914 22.783 23.466 1.00 20.50 83 TYR A O 1
ATOM 1222 N N . ASN A 1 84 ? 30.992 21.744 22.958 1.00 19.22 84 ASN A N 1
ATOM 1223 C CA . ASN A 1 84 ? 31.302 21.530 21.552 1.00 18.29 84 ASN A CA 1
ATOM 1224 C C . ASN A 1 84 ? 30.591 22.528 20.648 1.00 18.17 84 ASN A C 1
ATOM 1225 O O . ASN A 1 84 ? 31.221 23.143 19.782 1.00 19.87 84 ASN A O 1
ATOM 1236 N N . GLY A 1 85 ? 29.277 22.700 20.848 1.00 16.80 85 GLY A N 1
ATOM 1237 C CA . GLY A 1 85 ? 28.436 23.574 20.066 1.00 16.84 85 GLY A CA 1
ATOM 1238 C C . GLY A 1 85 ? 27.434 22.824 19.210 1.00 16.86 85 GLY A C 1
ATOM 1239 O O . GLY A 1 85 ? 26.343 23.343 18.943 1.00 17.12 85 GLY A O 1
ATOM 1243 N N . HIS A 1 86 ? 27.778 21.610 18.781 1.00 16.88 86 HIS A N 1
ATOM 1244 C CA . HIS A 1 86 ? 26.915 20.888 17.855 1.00 17.05 86 HIS A CA 1
ATOM 1245 C C . HIS A 1 86 ? 25.559 20.583 18.479 1.00 15.70 86 HIS A C 1
ATOM 1246 O O . HIS A 1 86 ? 24.519 20.787 17.844 1.00 16.10 86 HIS A O 1
ATOM 1260 N N . GLY A 1 87 ? 25.550 20.120 19.736 1.00 15.70 87 GLY A N 1
ATOM 1261 C CA . GLY A 1 87 ? 24.288 19.795 20.386 1.00 15.62 87 GLY A CA 1
ATOM 1262 C C . GLY A 1 87 ? 23.391 21.005 20.557 1.00 15.13 87 GLY A C 1
ATOM 1263 O O . GLY A 1 87 ? 22.169 20.905 20.429 1.00 15.14 87 GLY A O 1
ATOM 1267 N N . THR A 1 88 ? 23.987 22.159 20.868 1.00 14.95 88 THR A N 1
ATOM 1268 C CA . THR A 1 88 ? 23.206 23.386 20.982 1.00 15.26 88 THR A CA 1
ATOM 1269 C C . THR A 1 88 ? 22.603 23.778 19.637 1.00 14.61 88 THR A C 1
ATOM 1270 O O . THR A 1 88 ? 21.456 24.239 19.563 1.00 15.01 88 THR A O 1
ATOM 1281 N N . HIS A 1 89 ? 23.362 23.592 18.557 1.00 15.00 89 HIS A N 1
ATOM 1282 C CA . HIS A 1 89 ? 22.881 23.933 17.229 1.00 14.64 89 HIS A CA 1
ATOM 1283 C C . HIS A 1 89 ? 21.704 23.039 16.835 1.00 14.13 89 HIS A C 1
ATOM 1284 O O . HIS A 1 89 ? 20.662 23.527 16.382 1.00 15.23 89 HIS A O 1
ATOM 1298 N N . VAL A 1 90 ? 21.832 21.732 17.059 1.00 15.98 90 VAL A N 1
ATOM 1299 C CA . VAL A 1 90 ? 20.738 20.799 16.767 1.00 17.10 90 VAL A CA 1
ATOM 1300 C C . VAL A 1 90 ? 19.484 21.207 17.523 1.00 16.51 90 VAL A C 1
ATOM 1301 O O . VAL A 1 90 ? 18.374 21.238 16.976 1.00 16.92 90 VAL A O 1
ATOM 1314 N N . ALA A 1 91 ? 19.645 21.475 18.819 1.00 16.46 91 ALA A N 1
ATOM 1315 C CA . ALA A 1 91 ? 18.509 21.815 19.662 1.00 16.55 91 ALA A CA 1
ATOM 1316 C C . ALA A 1 91 ? 17.760 23.017 19.116 1.00 16.14 91 ALA A C 1
ATOM 1317 O O . ALA A 1 91 ? 16.527 23.047 19.139 1.00 16.53 91 ALA A O 1
ATOM 1324 N N . GLY A 1 92 ? 18.485 24.021 18.629 1.00 15.35 92 GLY A N 1
ATOM 1325 C CA . GLY A 1 92 ? 17.824 25.215 18.136 1.00 15.89 92 GLY A CA 1
ATOM 1326 C C . GLY A 1 92 ? 17.065 25.003 16.842 1.00 14.22 92 GLY A C 1
ATOM 1327 O O . GLY A 1 92 ? 16.026 25.643 16.612 1.00 15.17 92 GLY A O 1
ATOM 1331 N N . THR A 1 93 ? 17.537 24.097 15.987 1.00 14.56 93 THR A N 1
ATOM 1332 C CA . THR A 1 93 ? 16.772 23.796 14.785 1.00 14.78 93 THR A CA 1
ATOM 1333 C C . THR A 1 93 ? 15.484 23.077 15.145 1.00 14.05 93 THR A C 1
ATOM 1334 O O . THR A 1 93 ? 14.435 23.333 14.541 1.00 15.14 93 THR A O 1
ATOM 1345 N N . VAL A 1 94 ? 15.534 22.189 16.145 1.00 14.59 94 VAL A N 1
ATOM 1346 C CA . VAL A 1 94 ? 14.326 21.499 16.582 1.00 14.25 94 VAL A CA 1
ATOM 1347 C C . VAL A 1 94 ? 13.307 22.484 17.142 1.00 14.05 94 VAL A C 1
ATOM 1348 O O . VAL A 1 94 ? 12.120 22.432 16.787 1.00 14.97 94 VAL A O 1
ATOM 1361 N N . ALA A 1 95 ? 13.736 23.360 18.066 1.00 14.48 95 ALA A N 1
ATOM 1362 C CA . ALA A 1 95 ? 12.759 24.011 18.926 1.00 14.65 95 ALA A CA 1
ATOM 1363 C C . ALA A 1 95 ? 13.199 25.343 19.523 1.00 15.41 95 ALA A C 1
ATOM 1364 O O . ALA A 1 95 ? 12.672 25.725 20.555 1.00 16.51 95 ALA A O 1
ATOM 1371 N N . ALA A 1 96 ? 14.102 26.100 18.902 1.00 15.16 96 ALA A N 1
ATOM 1372 C CA . ALA A 1 96 ? 14.354 27.444 19.422 1.00 16.00 96 ALA A CA 1
ATOM 1373 C C . ALA A 1 96 ? 13.051 28.229 19.551 1.00 16.89 96 ALA A C 1
ATOM 1374 O O . ALA A 1 96 ? 12.185 28.189 18.674 1.00 17.11 96 ALA A O 1
ATOM 1381 N N . SER A 1 97 ? 12.917 28.950 20.661 1.00 17.51 97 SER A N 1
ATOM 1382 C CA . SER A 1 97 ? 11.652 29.580 21.006 1.00 17.91 97 SER A CA 1
ATOM 1383 C C . SER A 1 97 ? 11.336 30.744 20.081 1.00 19.52 97 SER A C 1
ATOM 1384 O O . SER A 1 97 ? 12.227 31.449 19.610 1.00 21.72 97 SER A O 1
ATOM 1392 N N . LEU A 1 98 ? 10.040 30.978 19.890 1.00 20.00 98 LEU A N 1
ATOM 1393 C CA . LEU A 1 98 ? 9.568 32.138 19.147 1.00 23.75 98 LEU A CA 1
ATOM 1394 C C . LEU A 1 98 ? 9.516 33.307 20.119 1.00 26.60 98 LEU A C 1
ATOM 1395 O O . LEU A 1 98 ? 8.668 33.339 21.019 1.00 28.95 98 LEU A O 1
ATOM 1411 N N . ARG A 1 99 ? 10.444 34.248 19.977 1.00 29.08 99 ARG A N 1
ATOM 1412 C CA . ARG A 1 99 ? 10.558 35.365 20.901 1.00 32.97 99 ARG A CA 1
ATOM 1413 C C . ARG A 1 99 ? 10.364 36.664 20.135 1.00 39.51 99 ARG A C 1
ATOM 1414 O O . ARG A 1 99 ? 10.642 36.738 18.935 1.00 38.67 99 ARG A O 1
ATOM 1435 N N . ASP A 1 100 ? 9.847 37.675 20.835 1.00 46.55 100 ASP A N 1
ATOM 1436 C CA . ASP A 1 100 ? 9.723 39.008 20.252 1.00 53.76 100 ASP A CA 1
ATOM 1437 C C . ASP A 1 100 ? 11.097 39.585 19.948 1.00 57.86 100 ASP A C 1
ATOM 1438 O O . ASP A 1 100 ? 11.409 39.922 18.800 1.00 58.84 100 ASP A O 1
ATOM 1447 N N . GLU A 1 101 ? 11.935 39.706 20.977 1.00 60.65 101 GLU A N 1
ATOM 1448 C CA . GLU A 1 101 ? 13.343 40.034 20.800 1.00 62.53 101 GLU A CA 1
ATOM 1449 C C . GLU A 1 101 ? 13.933 39.121 19.733 1.00 61.31 101 GLU A C 1
ATOM 1450 O O . GLU A 1 101 ? 13.275 38.178 19.283 1.00 61.72 101 GLU A O 1
ATOM 1462 N N . GLU A 1 102 ? 15.159 39.404 19.307 1.00 59.21 102 GLU A N 1
ATOM 1463 C CA . GLU A 1 102 ? 15.807 38.665 18.233 1.00 56.27 102 GLU A CA 1
ATOM 1464 C C . GLU A 1 102 ? 15.872 37.165 18.520 1.00 48.03 102 GLU A C 1
ATOM 1465 O O . GLU A 1 102 ? 14.941 36.586 19.092 1.00 47.87 102 GLU A O 1
ATOM 1477 N N . GLY A 1 103 ? 16.931 36.510 18.086 1.00 39.06 103 GLY A N 1
ATOM 1478 C CA . GLY A 1 103 ? 17.008 35.077 18.212 1.00 30.89 103 GLY A CA 1
ATOM 1479 C C . GLY A 1 103 ? 16.379 34.374 17.025 1.00 25.97 103 GLY A C 1
ATOM 1480 O O . GLY A 1 103 ? 15.640 34.954 16.228 1.00 27.98 103 GLY A O 1
ATOM 1484 N N . VAL A 1 104 ? 16.713 33.102 16.909 1.00 21.53 104 VAL A N 1
ATOM 1485 C CA . VAL A 1 104 ? 16.198 32.252 15.843 1.00 19.87 104 VAL A CA 1
ATOM 1486 C C . VAL A 1 104 ? 14.959 31.544 16.360 1.00 18.71 104 VAL A C 1
ATOM 1487 O O . VAL A 1 104 ? 14.662 31.565 17.563 1.00 20.97 104 VAL A O 1
ATOM 1500 N N A VAL A 1 105 ? 14.220 30.910 15.460 0.52 18.73 105 VAL A N 1
ATOM 1501 N N B VAL A 1 105 ? 14.259 30.875 15.456 0.48 19.00 105 VAL A N 1
ATOM 1502 C CA A VAL A 1 105 ? 13.080 30.081 15.827 0.52 18.29 105 VAL A CA 1
ATOM 1503 C CA B VAL A 1 105 ? 13.082 30.084 15.776 0.48 18.75 105 VAL A CA 1
ATOM 1504 C C A VAL A 1 105 ? 13.259 28.718 15.178 0.52 17.64 105 VAL A C 1
ATOM 1505 C C B VAL A 1 105 ? 13.279 28.706 15.169 0.48 17.92 105 VAL A C 1
ATOM 1506 O O A VAL A 1 105 ? 13.734 28.619 14.041 0.52 18.72 105 VAL A O 1
ATOM 1507 O O B VAL A 1 105 ? 13.790 28.582 14.051 0.48 18.98 105 VAL A O 1
ATOM 1532 N N . GLY A 1 106 ? 12.890 27.669 15.908 1.00 17.26 106 GLY A N 1
ATOM 1533 C CA . GLY A 1 106 ? 12.992 26.319 15.405 1.00 16.87 106 GL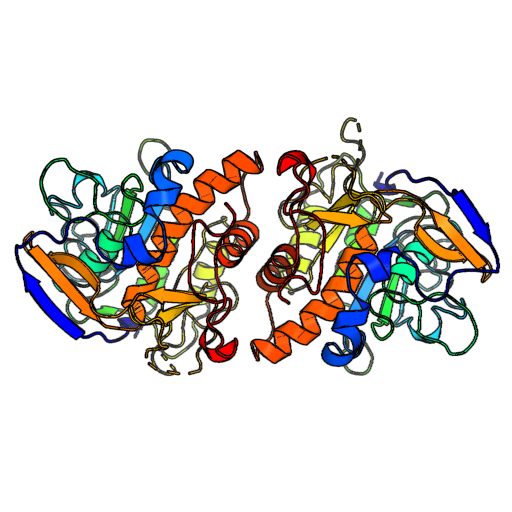Y A CA 1
ATOM 1534 C C . GLY A 1 106 ? 11.749 25.848 14.675 1.00 15.85 106 GLY A C 1
ATOM 1535 O O . GLY A 1 106 ? 10.746 26.553 14.524 1.00 16.83 106 GLY A O 1
ATOM 1539 N N . VAL A 1 107 ? 11.823 24.589 14.244 1.00 15.17 107 VAL A N 1
ATOM 1540 C CA . VAL A 1 107 ? 10.714 23.963 13.526 1.00 15.10 107 VAL A CA 1
ATOM 1541 C C . VAL A 1 107 ? 9.488 23.839 14.418 1.00 15.25 107 VAL A C 1
ATOM 1542 O O . VAL A 1 107 ? 8.348 23.986 13.955 1.00 15.94 107 VAL A O 1
ATOM 1555 N N . ALA A 1 108 ? 9.698 23.531 15.701 1.00 15.21 108 ALA A N 1
ATOM 1556 C CA . ALA A 1 108 ? 8.617 23.250 16.647 1.00 15.50 108 ALA A CA 1
ATOM 1557 C C . ALA A 1 108 ? 8.858 24.071 17.909 1.00 14.60 108 ALA A C 1
ATOM 1558 O O . ALA A 1 108 ? 9.292 23.545 18.940 1.00 15.64 108 ALA A O 1
ATOM 1565 N N . PRO A 1 109 ? 8.592 25.381 17.866 1.00 15.52 109 PRO A N 1
ATOM 1566 C CA . PRO A 1 109 ? 9.079 26.264 18.938 1.00 15.76 109 PRO A CA 1
ATOM 1567 C C . PRO A 1 109 ? 8.339 26.154 20.261 1.00 15.23 109 PRO A C 1
ATOM 1568 O O . PRO A 1 109 ? 8.753 26.809 21.229 1.00 16.38 109 PRO A O 1
ATOM 1579 N N . LEU A 1 110 ? 7.265 25.365 20.354 1.00 15.23 110 LEU A N 1
ATOM 1580 C CA . LEU A 1 110 ? 6.667 25.038 21.643 1.00 15.33 110 LEU A CA 1
ATOM 1581 C C . LEU A 1 110 ? 6.901 23.587 22.039 1.00 15.09 110 LEU A C 1
ATOM 1582 O O . LEU A 1 110 ? 6.415 23.169 23.087 1.00 16.33 110 LEU A O 1
ATOM 1598 N N . ALA A 1 111 ? 7.635 22.812 21.244 1.00 14.97 111 ALA A N 1
ATOM 1599 C CA . ALA A 1 111 ? 8.098 21.522 21.725 1.00 14.17 111 ALA A CA 1
ATOM 1600 C C . ALA A 1 111 ? 9.163 21.749 22.786 1.00 14.16 111 ALA A C 1
ATOM 1601 O O . ALA A 1 111 ? 9.870 22.755 22.770 1.00 15.90 111 ALA A O 1
ATOM 1608 N N . ASP A 1 112 ? 9.280 20.802 23.712 1.00 13.37 112 ASP A N 1
ATOM 1609 C CA . ASP A 1 112 ? 10.337 20.857 24.713 1.00 13.32 112 ASP A CA 1
ATOM 1610 C C . ASP A 1 112 ? 11.462 19.902 24.332 1.00 13.77 112 ASP A C 1
ATOM 1611 O O . ASP A 1 112 ? 11.314 19.057 23.452 1.00 13.82 112 ASP A O 1
ATOM 1620 N N . LEU A 1 113 ? 12.608 20.075 24.988 1.00 13.16 113 LEU A N 1
ATOM 1621 C CA . LEU A 1 113 ? 13.840 19.374 24.654 1.00 13.49 113 LEU A CA 1
ATOM 1622 C C . LEU A 1 113 ? 14.340 18.591 25.857 1.00 13.03 113 LEU A C 1
ATOM 1623 O O . LEU A 1 113 ? 14.397 19.113 26.977 1.00 14.32 113 LEU A O 1
ATOM 1639 N N . LEU A 1 114 ? 14.713 17.343 25.622 1.00 12.77 114 LEU A N 1
ATOM 1640 C CA . LEU A 1 114 ? 15.378 16.521 26.621 1.00 12.63 114 LEU A CA 1
ATOM 1641 C C . LEU A 1 114 ? 16.832 16.386 26.182 1.00 12.48 114 LEU A C 1
ATOM 1642 O O . LEU A 1 114 ? 17.111 15.855 25.104 1.00 13.25 114 LEU A O 1
ATOM 1658 N N . VAL A 1 115 ? 17.756 16.902 26.987 1.00 11.97 115 VAL A N 1
ATOM 1659 C CA . VAL A 1 115 ? 19.162 16.994 26.607 1.00 13.11 115 VAL A CA 1
ATOM 1660 C C . VAL A 1 115 ? 19.842 15.708 27.059 1.00 12.48 115 VAL A C 1
ATOM 1661 O O . VAL A 1 115 ? 20.167 15.534 28.236 1.00 14.50 115 VAL A O 1
ATOM 1674 N N . VAL A 1 116 ? 20.077 14.803 26.123 1.00 13.07 116 VAL A N 1
ATOM 1675 C CA . VAL A 1 116 ? 20.633 13.499 26.446 1.00 13.66 116 VAL A CA 1
ATOM 1676 C C . VAL A 1 116 ? 22.082 13.529 25.972 1.00 14.08 116 VAL A C 1
ATOM 1677 O O . VAL A 1 116 ? 22.389 13.317 24.792 1.00 14.50 116 VAL A O 1
ATOM 1690 N N . LYS A 1 117 ? 22.988 13.849 26.887 1.00 14.12 117 LYS A N 1
ATOM 1691 C CA . LYS A 1 117 ? 24.364 14.132 26.508 1.00 14.30 117 LYS A CA 1
ATOM 1692 C C . LYS A 1 117 ? 25.103 12.811 26.449 1.00 14.58 117 LYS A C 1
ATOM 1693 O O . LYS A 1 117 ? 25.428 12.216 27.477 1.00 14.73 117 LYS A O 1
ATOM 1712 N N . VAL A 1 118 ? 25.344 12.329 25.228 1.00 14.94 118 VAL A N 1
ATOM 1713 C CA . VAL A 1 118 ? 26.000 11.053 25.000 1.00 14.86 118 VAL A CA 1
ATOM 1714 C C . VAL A 1 118 ? 27.329 11.199 24.284 1.00 14.94 118 VAL A C 1
ATOM 1715 O O . VAL A 1 118 ? 28.047 10.194 24.114 1.00 16.91 118 VAL A O 1
ATOM 1728 N N . LEU A 1 119 ? 27.677 12.415 23.863 1.00 15.89 119 LEU A N 1
ATOM 1729 C CA . LEU A 1 119 ? 28.936 12.710 23.207 1.00 16.34 119 LEU A CA 1
ATOM 1730 C C . LEU A 1 119 ? 29.642 13.785 24.008 1.00 16.57 119 LEU A C 1
ATOM 1731 O O . LEU A 1 119 ? 29.006 14.712 24.519 1.00 17.16 119 LEU A O 1
ATOM 1747 N N . ASP A 1 120 ? 30.957 13.644 24.119 1.00 17.23 120 ASP A N 1
ATOM 1748 C CA . ASP A 1 120 ? 31.784 14.563 24.888 1.00 18.17 120 ASP A CA 1
ATOM 1749 C C . ASP A 1 120 ? 32.148 15.803 24.069 1.00 18.19 120 ASP A C 1
ATOM 1750 O O . ASP A 1 120 ? 31.662 16.021 22.952 1.00 18.77 120 ASP A O 1
ATOM 1759 N N . LYS A 1 121 ? 33.020 16.637 24.644 1.00 18.87 121 LYS A N 1
ATOM 1760 C CA . LYS A 1 121 ? 33.413 17.891 24.009 1.00 21.07 121 LYS A CA 1
ATOM 1761 C C . LYS A 1 121 ? 33.997 17.670 22.619 1.00 19.94 121 LYS A C 1
ATOM 1762 O O . LYS A 1 121 ? 33.887 18.548 21.755 1.00 21.62 121 LYS A O 1
ATOM 1781 N N . GLU A 1 122 ? 34.648 16.534 22.398 1.00 21.32 122 GLU A N 1
ATOM 1782 C CA . GLU A 1 122 ? 35.243 16.207 21.107 1.00 24.32 122 GLU A CA 1
ATOM 1783 C C . GLU A 1 122 ? 34.270 15.522 20.162 1.00 23.33 122 GLU A C 1
ATOM 1784 O O . GLU A 1 122 ? 34.672 15.149 19.057 1.00 24.61 122 GLU A O 1
ATOM 1796 N N . GLY A 1 123 ? 33.020 15.326 20.572 1.00 21.81 123 GLY A N 1
ATOM 1797 C CA . GLY A 1 123 ? 32.056 14.652 19.728 1.00 21.58 123 GLY A CA 1
ATOM 1798 C C . GLY A 1 123 ? 32.139 13.145 19.756 1.00 21.59 123 GLY A C 1
ATOM 1799 O O . GLY A 1 123 ? 31.664 12.495 18.821 1.00 22.99 123 GLY A O 1
ATOM 1803 N N . SER A 1 124 ? 32.688 12.565 20.820 1.00 21.52 124 SER A N 1
ATOM 1804 C CA . SER A 1 124 ? 32.941 11.137 20.916 1.00 22.92 124 SER A CA 1
ATOM 1805 C C . SER A 1 124 ? 32.184 10.542 22.100 1.00 21.09 124 SER A C 1
ATOM 1806 O O . SER A 1 124 ? 32.001 11.192 23.132 1.00 20.64 124 SER A O 1
ATOM 1814 N N . GLY A 1 125 ? 31.763 9.286 21.961 1.00 21.00 125 GLY A N 1
ATOM 1815 C CA . GLY A 1 125 ? 31.090 8.608 23.054 1.00 22.57 125 GLY A CA 1
ATOM 1816 C C . GLY A 1 125 ? 31.148 7.108 22.895 1.00 22.94 125 GLY A C 1
ATOM 1817 O O . GLY A 1 125 ? 31.480 6.584 21.833 1.00 25.43 125 GLY A O 1
ATOM 1821 N N . SER A 1 126 ? 30.826 6.411 23.977 1.00 22.65 126 SER A N 1
ATOM 1822 C CA . SER A 1 126 ? 30.857 4.954 23.974 1.00 23.35 126 SER A CA 1
ATOM 1823 C C . SER A 1 126 ? 29.524 4.388 23.494 1.00 22.97 126 SER A C 1
ATOM 1824 O O . SER A 1 126 ? 28.477 5.034 23.582 1.00 22.62 126 SER A O 1
ATOM 1832 N N . TYR A 1 127 ? 29.568 3.157 22.977 1.00 23.28 127 TYR A N 1
ATOM 1833 C CA . TYR A 1 127 ? 28.317 2.482 22.641 1.00 23.72 127 TYR A CA 1
ATOM 1834 C C . TYR A 1 127 ? 27.433 2.369 23.873 1.00 22.33 127 TYR A C 1
ATOM 1835 O O . TYR A 1 127 ? 26.220 2.585 23.804 1.00 22.48 127 TYR A O 1
ATOM 1853 N N . GLU A 1 128 ? 28.036 2.056 25.017 1.00 23.13 128 GLU A N 1
ATOM 1854 C CA . GLU A 1 128 ? 27.275 1.904 26.250 1.00 23.34 128 GLU A CA 1
ATOM 1855 C C . GLU A 1 128 ? 26.545 3.196 26.609 1.00 21.06 128 GLU A C 1
ATOM 1856 O O . GLU A 1 128 ? 25.395 3.165 27.064 1.00 19.72 128 GLU A O 1
ATOM 1868 N N . GLY A 1 129 ? 27.186 4.344 26.390 1.00 20.25 129 GLY A N 1
ATOM 1869 C CA . GLY A 1 129 ? 26.550 5.610 26.715 1.00 19.63 129 GLY A CA 1
ATOM 1870 C C . GLY A 1 129 ? 25.401 5.957 25.787 1.00 18.28 129 GLY A C 1
ATOM 1871 O O . GLY A 1 129 ? 24.386 6.501 26.227 1.00 18.00 129 GLY A O 1
ATOM 1875 N N . ILE A 1 130 ? 25.541 5.668 24.490 1.00 18.47 130 ILE A N 1
ATOM 1876 C CA . ILE A 1 130 ? 24.424 5.892 23.574 1.00 18.72 130 ILE A CA 1
ATOM 1877 C C . ILE A 1 130 ? 23.263 4.983 23.949 1.00 18.30 130 ILE A C 1
ATOM 1878 O O . ILE A 1 130 ? 22.102 5.413 23.971 1.00 18.23 130 ILE A O 1
ATOM 1894 N N . ILE A 1 131 ? 23.558 3.715 24.258 1.00 18.21 131 ILE A N 1
ATOM 1895 C CA . ILE A 1 131 ? 22.510 2.779 24.659 1.00 18.44 131 ILE A CA 1
ATOM 1896 C C . ILE A 1 131 ? 21.796 3.302 25.894 1.00 17.44 131 ILE A C 1
ATOM 1897 O O . ILE A 1 131 ? 20.562 3.323 25.962 1.00 17.70 131 ILE A O 1
ATOM 1913 N N . ALA A 1 132 ? 22.568 3.701 26.907 1.00 16.94 132 ALA A N 1
ATOM 1914 C CA . ALA A 1 132 ? 21.965 4.209 28.132 1.00 17.09 132 ALA A CA 1
ATOM 1915 C C . ALA A 1 132 ? 21.155 5.467 27.865 1.00 15.71 132 ALA A C 1
ATOM 1916 O O . ALA A 1 132 ? 20.087 5.661 28.453 1.00 16.17 132 ALA A O 1
ATOM 1923 N N . GLY A 1 133 ? 21.634 6.326 26.969 1.00 15.82 133 GLY A N 1
ATOM 1924 C CA . GLY A 1 133 ? 20.888 7.529 26.628 1.00 14.89 133 GLY A CA 1
ATOM 1925 C C . GLY A 1 133 ? 19.559 7.239 25.948 1.00 14.85 133 GLY A C 1
ATOM 1926 O O . GLY A 1 133 ? 18.555 7.901 26.216 1.00 15.04 133 GLY A O 1
ATOM 1930 N N . ILE A 1 134 ? 19.527 6.233 25.072 1.00 14.98 134 ILE A N 1
ATOM 1931 C CA . ILE A 1 134 ? 18.262 5.860 24.440 1.00 14.83 134 ILE A CA 1
ATOM 1932 C C . ILE A 1 134 ? 17.271 5.347 25.483 1.00 14.50 134 ILE A C 1
ATOM 1933 O O . ILE A 1 134 ? 16.110 5.765 25.512 1.00 14.52 134 ILE A O 1
ATOM 1949 N N . HIS A 1 135 ? 17.712 4.453 26.370 1.00 14.89 135 HIS A N 1
ATOM 1950 C CA . HIS A 1 135 ? 16.793 3.960 27.391 1.00 15.21 135 HIS A CA 1
ATOM 1951 C C . HIS A 1 135 ? 16.328 5.080 28.307 1.00 14.88 135 HIS A C 1
ATOM 1952 O O . HIS A 1 135 ? 15.161 5.114 28.703 1.00 15.78 135 HIS A O 1
ATOM 1966 N N . TYR A 1 136 ? 17.239 5.994 28.668 1.00 14.37 136 TYR A N 1
ATOM 1967 C CA . TYR A 1 136 ? 16.854 7.140 29.471 1.00 14.20 136 TYR A CA 1
ATOM 1968 C C . TYR A 1 136 ? 15.752 7.940 28.785 1.00 13.71 136 TYR A C 1
ATOM 1969 O O . TYR A 1 136 ? 14.785 8.363 29.423 1.00 14.41 136 TYR A O 1
ATOM 1987 N N . ALA A 1 137 ? 15.898 8.184 27.486 1.00 13.57 137 ALA A N 1
ATOM 1988 C CA . ALA A 1 137 ? 14.890 8.922 26.741 1.00 14.05 137 ALA A CA 1
ATOM 1989 C C . ALA A 1 137 ? 13.554 8.195 26.724 1.00 14.02 137 ALA A C 1
ATOM 1990 O O . ALA A 1 137 ? 12.505 8.834 26.800 1.00 14.53 137 ALA A O 1
ATOM 1997 N N . ILE A 1 138 ? 13.571 6.870 26.577 1.00 13.63 138 ILE A N 1
ATOM 1998 C CA . ILE A 1 138 ? 12.332 6.093 26.570 1.00 14.37 138 ILE A CA 1
ATOM 1999 C C . ILE A 1 138 ? 11.648 6.171 27.924 1.00 15.14 138 ILE A C 1
ATOM 2000 O O . ILE A 1 138 ? 10.417 6.275 28.009 1.00 16.14 138 ILE A O 1
ATOM 2016 N N . ASP A 1 139 ? 12.432 6.107 29.005 1.00 14.86 139 ASP A N 1
ATOM 2017 C CA . ASP A 1 139 ? 11.876 5.985 30.348 1.00 16.00 139 ASP A CA 1
ATOM 2018 C C . ASP A 1 139 ? 11.572 7.321 31.006 1.00 14.75 139 ASP A C 1
ATOM 2019 O O . ASP A 1 139 ? 10.797 7.358 31.964 1.00 16.62 139 ASP A O 1
ATOM 2028 N N . TRP A 1 140 ? 12.091 8.420 30.478 1.00 14.41 140 TRP A N 1
ATOM 2029 C CA . TRP A 1 140 ? 11.909 9.713 31.120 1.00 14.06 140 TRP A CA 1
ATOM 2030 C C . TRP A 1 140 ? 10.433 10.085 31.192 1.00 14.83 140 TRP A C 1
ATOM 2031 O O . TRP A 1 140 ? 9.668 9.863 30.251 1.00 14.96 140 TRP A O 1
ATOM 2052 N N . ARG A 1 141 ? 10.030 10.668 32.317 1.00 15.26 141 ARG A N 1
ATOM 2053 C CA . ARG A 1 141 ? 8.688 11.214 32.465 1.00 15.67 141 ARG A CA 1
ATOM 2054 C C . ARG A 1 141 ? 8.768 12.587 33.105 1.00 15.16 141 ARG A C 1
ATOM 2055 O O . ARG A 1 141 ? 9.506 12.791 34.081 1.00 16.52 141 ARG A O 1
ATOM 2076 N N . GLY A 1 142 ? 8.011 13.520 32.546 1.00 14.67 142 GLY A N 1
ATOM 2077 C CA . GLY A 1 142 ? 7.942 14.850 33.085 1.00 15.29 142 GLY A CA 1
ATOM 2078 C C . GLY A 1 142 ? 6.929 14.977 34.204 1.00 15.90 142 GLY A C 1
ATOM 2079 O O . GLY A 1 142 ? 6.235 14.032 34.594 1.00 17.63 142 GLY A O 1
ATOM 2083 N N . PRO A 1 143 ? 6.833 16.193 34.739 1.00 15.80 143 PRO A N 1
ATOM 2084 C CA . PRO A 1 143 ? 6.071 16.409 35.980 1.00 16.61 143 PRO A CA 1
ATOM 2085 C C . PRO A 1 143 ? 4.572 16.368 35.795 1.00 17.99 143 PRO A C 1
ATOM 2086 O O . PRO A 1 143 ? 3.861 16.226 36.796 1.00 20.33 143 PRO A O 1
ATOM 2097 N N . GLU A 1 144 ? 4.070 16.520 34.571 1.00 17.33 144 GLU A N 1
ATOM 2098 C CA . GLU A 1 144 ? 2.656 16.342 34.243 1.00 19.63 144 GLU A CA 1
ATOM 2099 C C . GLU A 1 144 ? 2.501 15.269 33.177 1.00 22.57 144 GLU A C 1
ATOM 2100 O O . GLU A 1 144 ? 1.643 15.351 32.304 1.00 26.20 144 GLU A O 1
ATOM 2112 N N . GLY A 1 145 ? 3.353 14.253 33.240 1.00 22.31 145 GLY A N 1
ATOM 2113 C CA . GLY A 1 145 ? 3.226 13.094 32.378 1.00 22.32 145 GLY A CA 1
ATOM 2114 C C . GLY A 1 145 ? 3.811 13.246 30.988 1.00 20.40 145 GLY A C 1
ATOM 2115 O O . GLY A 1 145 ? 3.590 12.380 30.134 1.00 21.90 145 GLY A O 1
ATOM 2119 N N . GLN A 1 146 ? 4.529 14.326 30.717 1.00 17.85 146 GLN A N 1
ATOM 2120 C CA . GLN A 1 146 ? 5.224 14.453 29.449 1.00 16.07 146 GLN A CA 1
ATOM 2121 C C . GLN A 1 146 ? 6.131 13.255 29.219 1.00 15.15 146 GLN A C 1
ATOM 2122 O O . GLN A 1 146 ? 6.650 12.644 30.153 1.00 15.77 146 GLN A O 1
ATOM 2136 N N . LYS A 1 147 ? 6.329 12.918 27.945 1.00 15.40 147 LYS A N 1
ATOM 2137 C CA . LYS A 1 147 ? 7.263 11.868 27.586 1.00 15.70 147 LYS A CA 1
ATOM 2138 C C . LYS A 1 147 ? 7.966 12.230 26.293 1.00 13.84 147 LYS A C 1
ATOM 2139 O O . LYS A 1 147 ? 7.506 13.068 25.515 1.00 14.43 147 LYS A O 1
ATOM 2158 N N . THR A 1 148 ? 9.099 11.584 26.067 1.00 13.05 148 THR A N 1
ATOM 2159 C CA . THR A 1 148 ? 9.785 11.739 24.794 1.00 12.98 148 THR A CA 1
ATOM 2160 C C . THR A 1 148 ? 8.877 11.297 23.668 1.00 13.03 148 THR A C 1
ATOM 2161 O O . THR A 1 148 ? 8.290 10.216 23.715 1.00 14.07 148 THR A O 1
ATOM 2172 N N . THR A 1 149 ? 8.780 12.130 22.636 1.00 12.86 149 THR A N 1
ATOM 2173 C CA . THR A 1 149 ? 8.009 11.781 21.459 1.00 13.52 149 THR A CA 1
ATOM 2174 C C . THR A 1 149 ? 8.852 11.593 20.205 1.00 13.50 149 THR A C 1
ATOM 2175 O O . THR A 1 149 ? 8.356 11.005 19.240 1.00 15.34 149 THR A O 1
ATOM 2186 N N . VAL A 1 150 ? 10.107 12.053 20.202 1.00 13.07 150 VAL A N 1
ATOM 2187 C CA . VAL A 1 150 ? 11.041 11.864 19.087 1.00 13.21 150 VAL A CA 1
ATOM 2188 C C . VAL A 1 150 ? 12.434 11.768 19.688 1.00 12.96 150 VAL A C 1
ATOM 2189 O O . VAL A 1 150 ? 12.758 12.501 20.618 1.00 13.24 150 VAL A O 1
ATOM 2202 N N . ILE A 1 151 ? 13.270 10.886 19.137 1.00 13.95 151 ILE A N 1
ATOM 2203 C CA . ILE A 1 151 ? 14.689 10.786 19.485 1.00 14.10 151 ILE A CA 1
ATOM 2204 C C . ILE A 1 151 ? 15.493 11.212 18.269 1.00 13.93 151 ILE A C 1
ATOM 2205 O O . ILE A 1 151 ? 15.212 10.757 17.156 1.00 15.56 151 ILE A O 1
ATOM 2221 N N . SER A 1 152 ? 16.479 12.090 18.473 1.00 14.48 152 SER A N 1
ATOM 2222 C CA . SER A 1 152 ? 17.243 12.689 17.380 1.00 14.61 152 SER A CA 1
ATOM 2223 C C . SER A 1 152 ? 18.737 12.501 17.610 1.00 14.51 152 SER A C 1
ATOM 2224 O O . SER A 1 152 ? 19.259 12.914 18.652 1.00 15.38 152 SER A O 1
ATOM 2232 N N . MET A 1 153 ? 19.428 11.925 16.615 1.00 15.09 153 MET A N 1
ATOM 2233 C CA . MET A 1 153 ? 20.850 11.608 16.681 1.00 16.44 153 MET A CA 1
ATOM 2234 C C . MET A 1 153 ? 21.557 12.033 15.398 1.00 16.81 153 MET A C 1
ATOM 2235 O O . MET A 1 153 ? 20.979 12.016 14.315 1.00 16.34 153 MET A O 1
ATOM 2249 N N . SER A 1 154 ? 22.833 12.375 15.535 1.00 18.07 154 SER A N 1
ATOM 2250 C CA . SER A 1 154 ? 23.682 12.818 14.428 1.00 21.37 154 SER A CA 1
ATOM 2251 C C . SER A 1 154 ? 25.051 12.138 14.548 1.00 22.25 154 SER A C 1
ATOM 2252 O O . SER A 1 154 ? 26.085 12.786 14.453 1.00 23.81 154 SER A O 1
ATOM 2260 N N . LEU A 1 155 ? 25.072 10.816 14.747 1.00 22.89 155 LEU A N 1
ATOM 2261 C CA . LEU A 1 155 ? 26.270 10.119 15.204 1.00 21.86 155 LEU A CA 1
ATOM 2262 C C . LEU A 1 155 ? 26.322 8.716 14.610 1.00 23.26 155 LEU A C 1
ATOM 2263 O O . LEU A 1 155 ? 25.338 8.214 14.055 1.00 24.18 155 LEU A O 1
ATOM 2279 N N . GLY A 1 156 ? 27.481 8.073 14.734 1.00 24.25 156 GLY A N 1
ATOM 2280 C CA . GLY A 1 156 ? 27.604 6.713 14.256 1.00 25.86 156 GLY A CA 1
ATOM 2281 C C . GLY A 1 156 ? 28.904 6.066 14.678 1.00 25.76 156 GLY A C 1
ATOM 2282 O O . GLY A 1 156 ? 29.887 6.745 14.996 1.00 26.09 156 GLY A O 1
ATOM 2286 N N . GLY A 1 157 ? 28.886 4.732 14.682 1.00 26.85 157 GLY A N 1
ATOM 2287 C CA . GLY A 1 157 ? 30.078 3.933 14.853 1.00 28.10 157 GLY A CA 1
ATOM 2288 C C . GLY A 1 157 ? 30.010 2.706 13.970 1.00 29.31 157 GLY A C 1
ATOM 2289 O O . GLY A 1 157 ? 28.944 2.355 13.447 1.00 29.49 157 GLY A O 1
ATOM 2293 N N . PRO A 1 158 ? 31.145 2.017 13.794 1.00 31.46 158 PRO A N 1
ATOM 2294 C CA . PRO A 1 158 ? 31.192 0.911 12.819 1.00 32.54 158 PRO A CA 1
ATOM 2295 C C . PRO A 1 158 ? 30.652 -0.423 13.318 1.00 34.03 158 PRO A C 1
ATOM 2296 O O . PRO A 1 158 ? 30.382 -1.301 12.485 1.00 35.19 158 PRO A O 1
ATOM 2307 N N . GLU A 1 159 ? 30.500 -0.612 14.625 1.00 34.14 159 GLU A N 1
ATOM 2308 C CA . GLU A 1 159 ? 30.170 -1.909 15.203 1.00 34.32 159 GLU A CA 1
ATOM 2309 C C . GLU A 1 159 ? 28.667 -2.047 15.425 1.00 33.04 159 GLU A C 1
ATOM 2310 O O . GLU A 1 159 ? 27.997 -1.099 15.842 1.00 32.17 159 GLU A O 1
ATOM 2322 N N . ASP A 1 160 ? 28.156 -3.244 15.160 1.00 32.52 160 ASP A N 1
ATOM 2323 C CA . ASP A 1 160 ? 26.759 -3.611 15.367 1.00 32.57 160 ASP A CA 1
ATOM 2324 C C . ASP A 1 160 ? 26.657 -4.294 16.727 1.00 32.48 160 ASP A C 1
ATOM 2325 O O . ASP A 1 160 ? 26.938 -5.489 16.858 1.00 34.60 160 ASP A O 1
ATOM 2334 N N . HIS A 1 161 ? 26.281 -3.526 17.746 1.00 31.77 161 HIS A N 1
ATOM 2335 C CA . HIS A 1 161 ? 26.077 -4.071 19.078 1.00 30.82 161 HIS A CA 1
ATOM 2336 C C . HIS A 1 161 ? 24.610 -4.440 19.230 1.00 29.50 161 HIS A C 1
ATOM 2337 O O . HIS A 1 161 ? 23.749 -3.561 19.096 1.00 27.90 161 HIS A O 1
ATOM 2351 N N . PRO A 1 162 ? 24.272 -5.698 19.500 1.00 30.14 162 PRO A N 1
ATOM 2352 C CA . PRO A 1 162 ? 22.845 -6.036 19.627 1.00 29.25 162 PRO A CA 1
ATOM 2353 C C . PRO A 1 162 ? 22.119 -5.216 20.680 1.00 27.57 162 PRO A C 1
ATOM 2354 O O . PRO A 1 162 ? 20.913 -4.976 20.542 1.00 26.95 162 PRO A O 1
ATOM 2365 N N . GLU A 1 163 ? 22.822 -4.764 21.721 1.00 26.29 163 GLU A N 1
ATOM 2366 C CA . GLU A 1 163 ? 22.196 -3.933 22.746 1.00 25.56 163 GLU A CA 1
ATOM 2367 C C . GLU A 1 163 ? 21.737 -2.594 22.189 1.00 23.25 163 GLU A C 1
ATOM 2368 O O . GLU A 1 163 ? 20.754 -2.018 22.676 1.00 22.51 163 GLU A O 1
ATOM 2380 N N . LEU A 1 164 ? 22.437 -2.071 21.187 1.00 22.79 164 LEU A N 1
ATOM 2381 C CA . LEU A 1 164 ? 22.013 -0.817 20.578 1.00 21.19 164 LEU A CA 1
ATOM 2382 C C . LEU A 1 164 ? 20.826 -1.050 19.658 1.00 21.48 164 LEU A C 1
ATOM 2383 O O . LEU A 1 164 ? 19.866 -0.273 19.667 1.00 20.80 164 LEU A O 1
ATOM 2399 N N . TYR A 1 165 ? 20.858 -2.122 18.869 1.00 22.22 165 TYR A N 1
ATOM 2400 C CA . TYR A 1 165 ? 19.676 -2.481 18.100 1.00 22.23 165 TYR A CA 1
ATOM 2401 C C . TYR A 1 165 ? 18.463 -2.618 19.013 1.00 21.66 165 TYR A C 1
ATOM 2402 O O . TYR A 1 165 ? 17.387 -2.081 18.732 1.00 21.01 165 TYR A O 1
ATOM 2420 N N . GLU A 1 166 ? 18.628 -3.314 20.136 1.00 22.32 166 GLU A N 1
ATOM 2421 C CA . GLU A 1 166 ? 17.490 -3.553 21.015 1.00 22.01 166 GLU A CA 1
ATOM 2422 C C . GLU A 1 166 ? 16.957 -2.252 21.595 1.00 20.26 166 GLU A C 1
ATOM 2423 O O . GLU A 1 166 ? 15.744 -2.100 21.781 1.00 19.57 166 GLU A O 1
ATOM 2435 N N . ALA A 1 167 ? 17.853 -1.303 21.899 1.00 19.00 167 ALA A N 1
ATOM 2436 C CA . ALA A 1 167 ? 17.399 -0.019 22.426 1.00 18.32 167 ALA A CA 1
ATOM 2437 C C . ALA A 1 167 ? 16.575 0.733 21.388 1.00 17.97 167 ALA A C 1
ATOM 2438 O O . ALA A 1 167 ? 15.528 1.308 21.709 1.00 17.30 167 ALA A O 1
ATOM 2445 N N . VAL A 1 168 ? 17.042 0.760 20.143 1.00 17.77 168 VAL A N 1
ATOM 2446 C CA . VAL A 1 168 ? 16.285 1.410 19.073 1.00 18.38 168 VAL A CA 1
ATOM 2447 C C . VAL A 1 168 ? 14.935 0.736 18.879 1.00 17.31 168 VAL A C 1
ATOM 2448 O O . VAL A 1 168 ? 13.903 1.398 18.712 1.00 17.33 168 VAL A O 1
ATOM 2461 N N . LYS A 1 169 ? 14.926 -0.594 18.853 1.00 17.40 169 LYS A N 1
ATOM 2462 C CA . LYS A 1 169 ? 13.673 -1.318 18.693 1.00 17.09 169 LYS A CA 1
ATOM 2463 C C . LYS A 1 169 ? 12.713 -1.024 19.843 1.00 17.49 169 LYS A C 1
ATOM 2464 O O . LYS A 1 169 ? 11.499 -0.874 19.634 1.00 17.69 169 LYS A O 1
ATOM 2483 N N . ARG A 1 170 ? 13.235 -0.948 21.063 1.00 17.00 170 ARG A N 1
ATOM 2484 C CA . ARG A 1 170 ? 12.390 -0.607 22.198 1.00 17.06 170 ARG A CA 1
ATOM 2485 C C . ARG A 1 170 ? 11.768 0.769 22.012 1.00 16.03 170 ARG A C 1
ATOM 2486 O O . ARG A 1 170 ? 10.582 0.973 22.311 1.00 16.79 170 ARG A O 1
ATOM 2507 N N . ALA A 1 171 ? 12.539 1.723 21.498 1.00 15.65 171 ALA A N 1
ATOM 2508 C CA . ALA A 1 171 ? 12.012 3.070 21.300 1.00 15.70 171 ALA A CA 1
ATOM 2509 C C . ALA A 1 171 ? 10.886 3.082 20.276 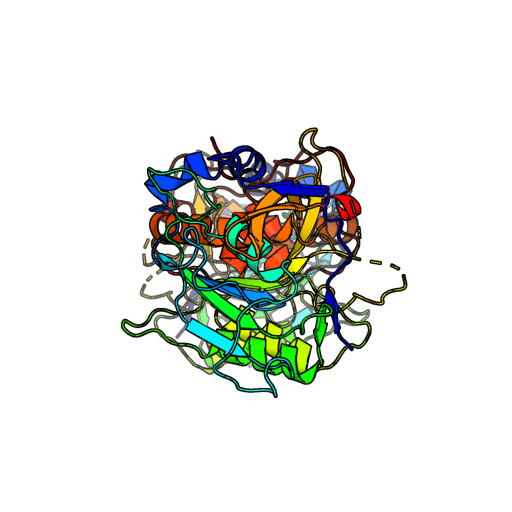1.00 14.80 171 ALA A C 1
ATOM 2510 O O . ALA A 1 171 ? 9.814 3.648 20.530 1.00 15.05 171 ALA A O 1
ATOM 2517 N N . VAL A 1 172 ? 11.086 2.437 19.114 1.00 15.20 172 VAL A N 1
ATOM 2518 C CA . VAL A 1 172 ? 10.020 2.491 18.113 1.00 16.23 172 VAL A CA 1
ATOM 2519 C C . VAL A 1 172 ? 8.806 1.715 18.590 1.00 16.62 172 VAL A C 1
ATOM 2520 O O . VAL A 1 172 ? 7.665 2.113 18.321 1.00 16.77 172 VAL A O 1
ATOM 2533 N N . ASP A 1 173 ? 9.021 0.632 19.339 1.00 16.69 173 ASP A N 1
ATOM 2534 C CA . ASP A 1 173 ? 7.888 -0.125 19.855 1.00 17.75 173 ASP A CA 1
ATOM 2535 C C . ASP A 1 173 ? 7.117 0.683 20.887 1.00 17.52 173 ASP A C 1
ATOM 2536 O O . ASP A 1 173 ? 5.920 0.436 21.095 1.00 20.83 173 ASP A O 1
ATOM 2545 N N . ALA A 1 174 ? 7.782 1.617 21.560 1.00 17.07 174 ALA A N 1
ATOM 2546 C CA . ALA A 1 174 ? 7.129 2.544 22.475 1.00 17.34 174 ALA A CA 1
ATOM 2547 C C . ALA A 1 174 ? 6.468 3.721 21.759 1.00 17.75 174 ALA A C 1
ATOM 2548 O O . ALA A 1 174 ? 5.920 4.609 22.426 1.00 20.09 174 ALA A O 1
ATOM 2555 N N . GLY A 1 175 ? 6.501 3.749 20.429 1.00 15.61 175 GLY A N 1
ATOM 2556 C CA . GLY A 1 175 ? 5.858 4.786 19.647 1.00 16.03 175 GLY A CA 1
ATOM 2557 C C . GLY A 1 175 ? 6.739 5.962 19.295 1.00 14.60 175 GLY A C 1
ATOM 2558 O O . GLY A 1 175 ? 6.220 6.967 18.803 1.00 16.09 175 GLY A O 1
ATOM 2562 N N . ILE A 1 176 ? 8.054 5.869 19.505 1.00 14.65 176 ILE A N 1
ATOM 2563 C CA . ILE A 1 176 ? 8.977 6.987 19.387 1.00 13.78 176 ILE A CA 1
ATOM 2564 C C . ILE A 1 176 ? 9.782 6.845 18.109 1.00 14.31 176 ILE A C 1
ATOM 2565 O O . ILE A 1 176 ? 10.625 5.932 18.004 1.00 15.23 176 ILE A O 1
ATOM 2581 N N . PRO A 1 177 ? 9.647 7.743 17.123 1.00 14.49 177 PRO A N 1
ATOM 2582 C CA . PRO A 1 177 ? 10.569 7.743 15.980 1.00 14.94 177 PRO A CA 1
ATOM 2583 C C . PRO A 1 177 ? 12.001 8.007 16.430 1.00 14.97 177 PRO A C 1
ATOM 2584 O O . PRO A 1 177 ? 12.244 8.817 17.326 1.00 15.17 177 PRO A O 1
ATOM 2595 N N . VAL A 1 178 ? 12.940 7.303 15.804 1.00 14.29 178 VAL A N 1
ATOM 2596 C CA . VAL A 1 178 ? 14.360 7.425 16.084 1.00 14.58 178 VAL A CA 1
ATOM 2597 C C . VAL A 1 178 ? 15.004 7.922 14.799 1.00 14.34 178 VAL A C 1
ATOM 2598 O O . VAL A 1 178 ? 15.030 7.197 13.798 1.00 15.49 178 VAL A O 1
ATOM 2611 N N . ILE A 1 179 ? 15.512 9.152 14.822 1.00 13.81 179 ILE A N 1
ATOM 2612 C CA . ILE A 1 179 ? 16.028 9.830 13.638 1.00 14.58 179 ILE A CA 1
ATOM 2613 C C . ILE A 1 179 ? 17.540 9.871 13.736 1.00 14.92 179 ILE A C 1
ATOM 2614 O O . ILE A 1 179 ? 18.085 10.194 14.797 1.00 16.34 179 ILE A O 1
ATOM 2630 N N . CYS A 1 180 ? 18.224 9.569 12.627 1.00 14.80 180 CYS A N 1
ATOM 2631 C CA . CYS A 1 180 ? 19.672 9.676 12.593 1.00 16.26 180 CYS A CA 1
ATOM 2632 C C . CYS A 1 180 ? 20.131 10.231 11.255 1.00 16.76 180 CYS A C 1
ATOM 2633 O O . CYS A 1 180 ? 19.597 9.896 10.199 1.00 17.43 180 CYS A O 1
ATOM 2641 N N . ALA A 1 181 ? 21.158 11.058 11.306 1.00 17.72 181 ALA A N 1
ATOM 2642 C CA . ALA A 1 181 ? 21.777 11.582 10.096 1.00 17.31 181 ALA A CA 1
ATOM 2643 C C . ALA A 1 181 ? 22.415 10.470 9.278 1.00 19.57 181 ALA A C 1
ATOM 2644 O O . ALA A 1 181 ? 22.987 9.518 9.821 1.00 20.13 181 ALA A O 1
ATOM 2651 N N . ALA A 1 182 ? 22.329 10.609 7.959 1.00 20.07 182 ALA A N 1
ATOM 2652 C CA . ALA A 1 182 ? 23.124 9.782 7.063 1.00 22.95 182 ALA A CA 1
ATOM 2653 C C . ALA A 1 182 ? 24.592 10.163 7.168 1.00 26.64 182 ALA A C 1
ATOM 2654 O O . ALA A 1 182 ? 24.945 11.273 7.572 1.00 26.75 182 ALA A O 1
ATOM 2661 N N . GLY A 1 183 ? 25.452 9.233 6.777 1.00 30.19 183 GLY A N 1
ATOM 2662 C CA . GLY A 1 183 ? 26.882 9.490 6.761 1.00 33.97 183 GLY A CA 1
ATOM 2663 C C . GLY A 1 183 ? 27.293 10.572 5.776 1.00 36.85 183 GLY A C 1
ATOM 2664 O O . GLY A 1 183 ? 26.611 10.807 4.773 1.00 37.54 183 GLY A O 1
ATOM 2665 N N . THR A 1 192 ? 35.151 2.613 5.744 1.00 65.68 192 THR A N 1
ATOM 2666 C CA . THR A 1 192 ? 34.174 3.292 4.900 1.00 65.25 192 THR A CA 1
ATOM 2667 C C . THR A 1 192 ? 32.828 3.366 5.611 1.00 63.68 192 THR A C 1
ATOM 2668 O O . THR A 1 192 ? 32.033 4.274 5.369 1.00 64.61 192 THR A O 1
ATOM 2672 N N . ASP A 1 193 ? 32.575 2.402 6.493 1.00 60.51 193 ASP A N 1
ATOM 2673 C CA . ASP A 1 193 ? 31.350 2.366 7.288 1.00 56.92 193 ASP A CA 1
ATOM 2674 C C . ASP A 1 193 ? 31.591 2.826 8.718 1.00 50.36 193 ASP A C 1
ATOM 2675 O O . ASP A 1 193 ? 31.031 2.261 9.657 1.00 49.02 193 ASP A O 1
ATOM 2680 N N . GLU A 1 194 ? 32.424 3.848 8.923 1.00 45.94 194 GLU A N 1
ATOM 2681 C CA . GLU A 1 194 ? 32.788 4.207 10.287 1.00 44.53 194 GLU A CA 1
ATOM 2682 C C . GLU A 1 194 ? 31.631 4.837 11.058 1.00 39.06 194 GLU A C 1
ATOM 2683 O O . GLU A 1 194 ? 31.708 4.917 12.286 1.00 38.53 194 GLU A O 1
ATOM 2695 N N . PHE A 1 195 ? 30.557 5.264 10.378 1.00 35.11 195 PHE A N 1
ATOM 2696 C CA . PHE A 1 195 ? 29.382 5.839 11.034 1.00 32.30 195 PHE A CA 1
ATOM 2697 C C . PHE A 1 195 ? 28.127 5.002 10.791 1.00 29.74 195 PHE A C 1
ATOM 2698 O O . PHE A 1 195 ? 27.006 5.514 10.865 1.00 29.39 195 PHE A O 1
ATOM 2715 N N . ALA A 1 196 ? 28.294 3.705 10.534 1.00 28.68 196 ALA A N 1
ATOM 2716 C CA . ALA A 1 196 ? 27.188 2.895 10.028 1.00 27.75 196 ALA A CA 1
ATOM 2717 C C . ALA A 1 196 ? 26.029 2.802 11.008 1.00 26.09 196 ALA A C 1
ATOM 2718 O O . ALA A 1 196 ? 24.866 2.889 10.598 1.00 25.86 196 ALA A O 1
ATOM 2725 N N . TYR A 1 197 ? 26.317 2.577 12.295 1.00 25.03 197 TYR A N 1
ATOM 2726 C CA . TYR A 1 197 ? 25.267 2.310 13.267 1.00 24.47 197 TYR A CA 1
ATOM 2727 C C . TYR A 1 197 ? 25.127 3.476 14.232 1.00 22.68 197 TYR A C 1
ATOM 2728 O O . TYR A 1 197 ? 26.127 4.070 14.634 1.00 22.90 197 TYR A O 1
ATOM 2746 N N . PRO A 1 198 ? 23.909 3.800 14.667 1.00 20.94 198 PRO A N 1
ATOM 2747 C CA . PRO A 1 198 ? 22.665 3.047 14.485 1.00 20.52 198 PRO A CA 1
ATOM 2748 C C . PRO A 1 198 ? 21.894 3.369 13.200 1.00 20.22 198 PRO A C 1
ATOM 2749 O O . PRO A 1 198 ? 20.834 2.790 12.973 1.00 20.02 198 PRO A O 1
ATOM 2760 N N . GLY A 1 199 ? 22.410 4.266 12.361 1.00 21.02 199 GLY A N 1
ATOM 2761 C CA . GLY A 1 199 ? 21.666 4.659 11.174 1.00 22.21 199 GLY A CA 1
ATOM 2762 C C . GLY A 1 199 ? 21.270 3.499 10.278 1.00 22.33 199 GLY A C 1
ATOM 2763 O O . GLY A 1 199 ? 20.231 3.556 9.611 1.00 23.10 199 GLY A O 1
ATOM 2767 N N . ALA A 1 200 ? 22.077 2.430 10.258 1.00 23.13 200 ALA A N 1
ATOM 2768 C CA . ALA A 1 200 ? 21.836 1.293 9.376 1.00 24.75 200 ALA A CA 1
ATOM 2769 C C . ALA A 1 200 ? 20.685 0.403 9.819 1.00 24.50 200 ALA A C 1
ATOM 2770 O O . ALA A 1 200 ? 20.195 -0.392 9.007 1.00 25.81 200 ALA A O 1
ATOM 2777 N N . TYR A 1 201 ? 20.251 0.484 11.074 1.00 23.01 201 TYR A N 1
ATOM 2778 C CA . TYR A 1 201 ? 19.151 -0.365 11.505 1.00 21.19 201 TYR A CA 1
ATOM 2779 C C . TYR A 1 201 ? 17.875 0.011 10.767 1.00 20.52 201 TYR A C 1
ATOM 2780 O O . TYR A 1 201 ? 17.580 1.189 10.548 1.00 20.12 201 TYR A O 1
ATOM 2798 N N . GLY A 1 202 ? 17.104 -1.007 10.391 1.00 21.10 202 GLY A N 1
ATOM 2799 C CA . GLY A 1 202 ? 15.915 -0.768 9.596 1.00 20.69 202 GLY A CA 1
ATOM 2800 C C . GLY A 1 202 ? 14.939 0.174 10.266 1.00 18.94 202 GLY A C 1
ATOM 2801 O O . GLY A 1 202 ? 14.253 0.949 9.596 1.00 19.93 202 GLY A O 1
ATOM 2805 N N . GLU A 1 203 ? 14.853 0.118 11.592 1.00 18.42 203 GLU A N 1
ATOM 2806 C CA . GLU A 1 203 ? 13.874 0.910 12.318 1.00 17.45 203 GLU A CA 1
ATOM 2807 C C . GLU A 1 203 ? 14.205 2.396 12.367 1.00 17.13 203 GLU A C 1
ATOM 2808 O O . GLU A 1 203 ? 13.317 3.192 12.669 1.00 17.25 203 GLU A O 1
ATOM 2820 N N . VAL A 1 204 ? 15.447 2.781 12.119 1.00 16.61 204 VAL A N 1
ATOM 2821 C CA . VAL A 1 204 ? 15.882 4.170 12.254 1.00 15.79 204 VAL A CA 1
ATOM 2822 C C . VAL A 1 204 ? 15.525 4.932 10.991 1.00 16.63 204 VAL A C 1
ATOM 2823 O O . VAL A 1 204 ? 15.668 4.419 9.884 1.00 17.69 204 VAL A O 1
ATOM 2836 N N . ILE A 1 205 ? 15.045 6.154 11.152 1.00 16.18 205 ILE A N 1
ATOM 2837 C CA . ILE A 1 205 ? 14.776 7.049 10.030 1.00 16.08 205 ILE A CA 1
ATOM 2838 C C . ILE A 1 205 ? 16.059 7.810 9.722 1.00 16.42 205 ILE A C 1
ATOM 2839 O O . ILE A 1 205 ? 16.536 8.588 10.549 1.00 16.73 205 ILE A O 1
ATOM 2855 N N . GLN A 1 206 ? 16.629 7.577 8.543 1.00 16.99 206 GLN A N 1
ATOM 2856 C CA . GLN A 1 206 ? 17.927 8.122 8.174 1.00 17.64 206 GLN A CA 1
ATOM 2857 C C . GLN A 1 206 ? 17.728 9.273 7.193 1.00 17.87 206 GLN A C 1
ATOM 2858 O O . GLN A 1 206 ? 17.017 9.126 6.192 1.00 18.34 206 GLN A O 1
ATOM 2872 N N . VAL A 1 207 ? 18.345 10.415 7.489 1.00 16.93 207 VAL A N 1
ATOM 2873 C CA . VAL A 1 207 ? 18.058 11.672 6.808 1.00 16.90 207 VAL A CA 1
ATOM 2874 C C . VAL A 1 207 ? 19.291 12.153 6.057 1.00 17.75 207 VAL A C 1
ATOM 2875 O O . VAL A 1 207 ? 20.371 12.279 6.642 1.00 19.14 207 VAL A O 1
ATOM 2888 N N . GLY A 1 208 ? 19.119 12.444 4.766 1.00 17.81 208 GLY A N 1
ATOM 2889 C CA . GLY A 1 208 ? 20.145 13.092 3.980 1.00 18.93 208 GLY A CA 1
ATOM 2890 C C . GLY A 1 208 ? 19.872 14.582 3.819 1.00 18.59 208 GLY A C 1
ATOM 2891 O O . GLY A 1 208 ? 18.873 15.109 4.294 1.00 18.32 208 GLY A O 1
ATOM 2895 N N . ALA A 1 209 ? 20.767 15.258 3.090 1.00 19.35 209 ALA A N 1
ATOM 2896 C CA . ALA A 1 209 ? 20.767 16.718 3.030 1.00 19.97 209 ALA A CA 1
ATOM 2897 C C . ALA A 1 209 ? 20.690 17.253 1.607 1.00 20.28 209 ALA A C 1
ATOM 2898 O O . ALA A 1 209 ? 21.264 16.682 0.672 1.00 21.85 209 ALA A O 1
ATOM 2905 N N . VAL A 1 210 ? 20.019 18.403 1.478 1.00 20.59 210 VAL A N 1
ATOM 2906 C CA . VAL A 1 210 ? 20.014 19.217 0.266 1.00 21.34 210 VAL A CA 1
ATOM 2907 C C . VAL A 1 210 ? 20.414 20.640 0.629 1.00 21.88 210 VAL A C 1
ATOM 2908 O O . VAL A 1 210 ? 20.465 21.012 1.800 1.00 21.20 210 VAL A O 1
ATOM 2921 N N . ASP A 1 211 ? 20.705 21.440 -0.408 1.00 23.64 211 ASP A N 1
ATOM 2922 C CA . ASP A 1 211 ? 20.883 22.875 -0.244 1.00 25.55 211 ASP A CA 1
ATOM 2923 C C . ASP A 1 211 ? 19.568 23.584 -0.555 1.00 25.99 211 ASP A C 1
ATOM 2924 O O . ASP A 1 211 ? 18.529 22.952 -0.757 1.00 26.77 211 ASP A O 1
ATOM 2933 N N . PHE A 1 212 ? 19.592 24.911 -0.594 1.00 27.44 212 PHE A N 1
ATOM 2934 C CA . PHE A 1 212 ? 18.355 25.639 -0.814 1.00 30.77 212 PHE A CA 1
ATOM 2935 C C . PHE A 1 212 ? 17.972 25.708 -2.280 1.00 34.64 212 PHE A C 1
ATOM 2936 O O . PHE A 1 212 ? 16.922 26.273 -2.601 1.00 37.19 212 PHE A O 1
ATOM 2953 N N . ASP A 1 213 ? 18.782 25.125 -3.163 1.00 35.33 213 ASP A N 1
ATOM 2954 C CA . ASP A 1 213 ? 18.440 24.956 -4.565 1.00 36.75 213 ASP A CA 1
ATOM 2955 C C . ASP A 1 213 ? 17.974 23.537 -4.870 1.00 37.36 213 ASP A C 1
ATOM 2956 O O . ASP A 1 213 ? 17.940 23.138 -6.037 1.00 37.29 213 ASP A O 1
ATOM 2965 N N . ARG A 1 214 ? 17.633 22.763 -3.837 1.00 37.62 214 ARG A N 1
ATOM 2966 C CA . ARG A 1 214 ? 17.068 21.427 -4.008 1.00 39.07 214 ARG A CA 1
ATOM 2967 C C . ARG A 1 214 ? 18.061 20.445 -4.613 1.00 38.52 214 ARG A C 1
ATOM 2968 O O . ARG A 1 214 ? 17.667 19.478 -5.272 1.00 38.19 214 ARG A O 1
ATOM 2989 N N . ARG A 1 215 ? 19.346 20.654 -4.382 1.00 37.99 215 ARG A N 1
ATOM 2990 C CA . ARG A 1 215 ? 20.372 19.767 -4.892 1.00 40.71 215 ARG A CA 1
ATOM 2991 C C . ARG A 1 215 ? 20.990 18.989 -3.737 1.00 38.83 215 ARG A C 1
ATOM 2992 O O . ARG A 1 215 ? 21.149 19.521 -2.638 1.00 36.37 215 ARG A O 1
ATOM 3013 N N . ILE A 1 216 ? 21.284 17.716 -3.966 1.00 38.90 216 ILE A N 1
ATOM 3014 C CA . ILE A 1 216 ? 21.919 16.901 -2.937 1.00 40.62 216 ILE A CA 1
ATOM 3015 C C . ILE A 1 216 ? 23.300 17.466 -2.650 1.00 41.82 216 ILE A C 1
ATOM 3016 O O . ILE A 1 216 ? 24.285 17.039 -3.252 1.00 42.36 216 ILE A O 1
ATOM 3032 N N . ASN A 1 224 ? 24.667 4.371 2.354 1.00 37.44 224 ASN A N 1
ATOM 3033 C CA . ASN A 1 224 ? 23.535 4.854 3.146 1.00 37.41 224 ASN A CA 1
ATOM 3034 C C . ASN A 1 224 ? 22.213 4.188 2.750 1.00 35.67 224 ASN A C 1
ATOM 3035 O O . ASN A 1 224 ? 22.100 3.581 1.685 1.00 36.97 224 ASN A O 1
ATOM 3040 N N . GLU A 1 225 ? 21.221 4.288 3.634 1.00 32.39 225 GLU A N 1
ATOM 3041 C CA . GLU A 1 225 ? 19.857 3.802 3.392 1.00 30.04 225 GLU A CA 1
ATOM 3042 C C . GLU A 1 225 ? 18.932 4.964 3.733 1.00 25.21 225 GLU A C 1
ATOM 3043 O O . GLU A 1 225 ? 18.363 5.009 4.821 1.00 24.94 225 GLU A O 1
ATOM 3055 N N . ILE A 1 226 ? 18.778 5.883 2.797 1.00 23.51 226 ILE A N 1
ATOM 3056 C CA . ILE A 1 226 ? 18.110 7.162 3.020 1.00 23.12 226 ILE A CA 1
ATOM 3057 C C . ILE A 1 226 ? 16.602 6.965 3.074 1.00 21.21 226 ILE A C 1
ATOM 3058 O O . ILE A 1 226 ? 16.022 6.252 2.247 1.00 22.02 226 ILE A O 1
ATOM 3074 N N . ASP A 1 227 ? 15.946 7.630 4.023 1.00 19.12 227 ASP A N 1
ATOM 3075 C CA . ASP A 1 227 ? 14.489 7.705 4.031 1.00 17.70 227 ASP A CA 1
ATOM 3076 C C . ASP A 1 227 ? 13.948 8.982 3.397 1.00 17.69 227 ASP A C 1
ATOM 3077 O O . ASP A 1 227 ? 12.889 8.945 2.764 1.00 19.03 227 ASP A O 1
ATOM 3086 N N . LEU A 1 228 ? 14.622 10.115 3.578 1.00 17.71 228 LEU A N 1
ATOM 3087 C CA . LEU A 1 228 ? 14.204 11.386 2.994 1.00 18.11 228 LEU A CA 1
ATOM 3088 C C . LEU A 1 228 ? 15.351 12.357 3.199 1.00 17.36 228 LEU A C 1
ATOM 3089 O O . LEU A 1 228 ? 16.345 12.032 3.853 1.00 18.22 228 LEU A O 1
ATOM 3105 N N . VAL A 1 229 ? 15.199 13.559 2.635 1.00 17.62 229 VAL A N 1
ATOM 3106 C CA . VAL A 1 229 ? 16.198 14.615 2.755 1.00 18.01 229 VAL A CA 1
ATOM 3107 C C . VAL A 1 229 ? 15.553 15.898 3.263 1.00 18.59 229 VAL A C 1
ATOM 3108 O O . VAL A 1 229 ? 14.339 16.094 3.180 1.00 18.77 229 VAL A O 1
ATOM 3121 N N . ALA A 1 230 ? 16.397 16.770 3.807 1.00 17.25 230 ALA A N 1
ATOM 3122 C CA . ALA A 1 230 ? 15.982 18.050 4.345 1.00 18.03 230 ALA A CA 1
ATOM 3123 C C . ALA A 1 230 ? 17.146 19.018 4.213 1.00 18.41 230 ALA A C 1
ATOM 3124 O O . ALA A 1 230 ? 18.280 18.602 3.920 1.00 18.43 230 ALA A O 1
ATOM 3131 N N . PRO A 1 231 ? 16.923 20.308 4.422 1.00 19.61 231 PRO A N 1
ATOM 3132 C CA . PRO A 1 231 ? 18.007 21.281 4.232 1.00 19.59 231 PRO A CA 1
ATOM 3133 C C . PRO A 1 231 ? 19.152 21.056 5.210 1.00 19.98 231 PRO A C 1
ATOM 3134 O O . PRO A 1 231 ? 18.938 20.909 6.418 1.00 20.47 231 PRO A O 1
ATOM 3145 N N . GLY A 1 232 ? 20.373 21.072 4.685 1.00 21.35 232 GLY A N 1
ATOM 3146 C CA . GLY A 1 232 ? 21.541 20.823 5.506 1.00 23.59 232 GLY A CA 1
ATOM 3147 C C . GLY A 1 232 ? 22.729 21.728 5.246 1.00 25.29 232 GLY A C 1
ATOM 3148 O O . GLY A 1 232 ? 23.785 21.540 5.862 1.00 27.64 232 GLY A O 1
ATOM 3152 N N . ILE A 1 233 ? 22.584 22.723 4.375 1.00 25.22 233 ILE A N 1
ATOM 3153 C CA . ILE A 1 233 ? 23.698 23.581 3.975 1.00 26.99 233 ILE A CA 1
ATOM 3154 C C . ILE A 1 233 ? 23.477 25.003 4.482 1.00 25.00 233 ILE A C 1
ATOM 3155 O O . ILE A 1 233 ? 22.427 25.610 4.240 1.00 25.96 233 ILE A O 1
ATOM 3171 N N A ASN A 1 234 ? 24.485 25.554 5.160 0.54 24.78 234 ASN A N 1
ATOM 3172 N N B ASN A 1 234 ? 24.452 25.496 5.239 0.46 24.40 234 ASN A N 1
ATOM 3173 C CA A ASN A 1 234 ? 24.426 26.894 5.764 0.54 25.88 234 ASN A CA 1
ATOM 3174 C CA B ASN A 1 234 ? 24.429 26.860 5.733 0.46 24.84 234 ASN A CA 1
ATOM 3175 C C A ASN A 1 234 ? 23.155 27.074 6.596 0.54 23.54 234 ASN A C 1
ATOM 3176 C C B ASN A 1 234 ? 23.187 27.089 6.603 0.46 23.04 234 ASN A C 1
ATOM 3177 O O A ASN A 1 234 ? 22.354 27.987 6.394 0.54 24.17 234 ASN A O 1
ATOM 3178 O O B ASN A 1 234 ? 22.428 28.043 6.429 0.46 23.70 234 ASN A O 1
ATOM 3199 N N . ILE A 1 235 ? 22.995 26.180 7.561 1.00 20.66 235 ILE A N 1
ATOM 3200 C CA . ILE A 1 235 ? 21.858 26.206 8.473 1.00 17.06 235 ILE A CA 1
ATOM 3201 C C . ILE A 1 235 ? 22.223 27.034 9.698 1.00 16.98 235 ILE A C 1
ATOM 3202 O O . ILE A 1 235 ? 23.109 26.653 10.474 1.00 17.13 235 ILE A O 1
ATOM 3218 N N . TYR A 1 236 ? 21.506 28.135 9.901 1.00 18.14 236 TYR A N 1
ATOM 3219 C CA . TYR A 1 236 ? 21.696 28.969 11.079 1.00 18.17 236 TYR A CA 1
ATOM 3220 C C . TYR A 1 236 ? 20.863 28.443 12.231 1.00 17.11 236 TYR A C 1
ATOM 3221 O O . TYR A 1 236 ? 19.676 28.152 12.070 1.00 17.38 236 TYR A O 1
ATOM 3239 N N . SER A 1 237 ? 21.479 28.386 13.408 1.00 16.96 237 SER A N 1
ATOM 3240 C CA . SER A 1 237 ? 20.809 27.984 14.633 1.00 15.88 237 SER A CA 1
ATOM 3241 C C . SER A 1 237 ? 21.594 28.538 15.815 1.00 16.26 237 SER A C 1
ATOM 3242 O O . SER A 1 237 ? 22.549 29.298 15.647 1.00 17.01 237 SER A O 1
ATOM 3250 N N . THR A 1 238 ? 21.160 28.166 17.013 1.00 16.33 238 THR A N 1
ATOM 3251 C CA . THR A 1 238 ? 21.805 28.545 18.257 1.00 16.47 238 THR A CA 1
ATOM 3252 C C . THR A 1 238 ? 23.196 27.923 18.345 1.00 16.48 238 THR A C 1
ATOM 3253 O O . THR A 1 238 ? 23.485 26.888 17.730 1.00 17.84 238 THR A O 1
ATOM 3264 N N . TYR A 1 239 ? 24.066 28.564 19.128 1.00 16.64 239 TYR A N 1
ATOM 3265 C CA . TYR A 1 239 ? 25.423 28.081 19.332 1.00 16.57 239 TYR A CA 1
ATOM 3266 C C . TYR A 1 239 ? 25.909 28.521 20.708 1.00 17.79 239 TYR A C 1
ATOM 3267 O O . TYR A 1 239 ? 25.177 29.137 21.483 1.00 18.70 239 TYR A O 1
ATOM 3285 N N . LEU A 1 240 ? 27.161 28.200 21.005 1.00 17.27 240 LEU A N 1
ATOM 3286 C CA . LEU A 1 240 ? 27.709 28.440 22.331 1.00 17.70 240 LEU A CA 1
ATOM 3287 C C . LEU A 1 240 ? 27.741 29.921 22.687 1.00 18.90 240 LEU A C 1
ATOM 3288 O O . LEU A 1 240 ? 27.766 30.816 21.832 1.00 19.67 240 LEU A O 1
ATOM 3304 N N . GLU A 1 241 ? 27.799 30.164 23.994 1.00 19.94 241 GLU A N 1
ATOM 3305 C CA . GLU A 1 241 ? 27.982 31.501 24.541 1.00 21.79 241 GLU A CA 1
ATOM 3306 C C . GLU A 1 241 ? 26.844 32.434 24.167 1.00 20.68 241 GLU A C 1
ATOM 3307 O O . GLU A 1 241 ? 27.041 33.645 24.063 1.00 21.81 241 GLU A O 1
ATOM 3319 N N . GLY A 1 242 ? 25.646 31.882 23.973 1.00 19.86 242 GLY A N 1
ATOM 3320 C CA . GLY A 1 242 ? 24.504 32.702 23.627 1.00 20.20 242 GLY A CA 1
ATOM 3321 C C . GLY A 1 242 ? 24.535 33.255 22.228 1.00 19.80 242 GLY A C 1
ATOM 3322 O O . GLY A 1 242 ? 23.768 34.170 21.914 1.00 21.17 242 GLY A O 1
ATOM 3326 N N . LYS A 1 243 ? 25.395 32.711 21.371 1.00 20.32 243 LYS A N 1
ATOM 3327 C CA . LYS A 1 243 ? 25.535 33.155 20.001 1.00 21.30 243 LYS A CA 1
ATOM 3328 C C . LYS A 1 243 ? 24.778 32.212 19.067 1.00 19.38 243 LYS A C 1
ATOM 3329 O O . LYS A 1 243 ? 23.932 31.418 19.489 1.00 19.18 243 LYS A O 1
ATOM 3348 N N . TYR A 1 244 ? 25.084 32.323 17.782 1.00 17.96 244 TYR A N 1
ATOM 3349 C CA . TYR A 1 244 ? 24.414 31.607 16.715 1.00 18.01 244 TYR A CA 1
ATOM 3350 C C . TYR A 1 244 ? 25.488 31.182 15.732 1.00 18.05 244 TYR A C 1
ATOM 3351 O O . TYR A 1 244 ? 26.583 31.747 15.709 1.00 19.24 244 TYR A O 1
ATOM 3369 N N . ALA A 1 245 ? 25.185 30.175 14.919 1.00 18.45 245 ALA A N 1
ATOM 3370 C CA . ALA A 1 245 ? 26.177 29.737 13.951 1.00 19.11 245 ALA A CA 1
ATOM 3371 C C . ALA A 1 245 ? 25.490 29.112 12.757 1.00 18.86 245 ALA A C 1
ATOM 3372 O O . ALA A 1 245 ? 24.417 28.511 12.875 1.00 19.46 245 ALA A O 1
ATOM 3379 N N . SER A 1 246 ? 26.126 29.259 11.604 1.00 19.09 246 SER A N 1
ATOM 3380 C CA . SER A 1 246 ? 25.742 28.546 10.401 1.00 19.78 246 SER A CA 1
ATOM 3381 C C . SER A 1 246 ? 26.631 27.317 10.275 1.00 19.43 246 SER A C 1
ATOM 3382 O O . SER A 1 246 ? 27.864 27.441 10.294 1.00 20.37 246 SER A O 1
ATOM 3390 N N . LEU A 1 247 ? 26.008 26.138 10.183 1.00 19.45 247 LEU A N 1
ATOM 3391 C CA . LEU A 1 247 ? 26.697 24.867 10.018 1.00 19.01 247 LEU A CA 1
ATOM 3392 C C . LEU A 1 247 ? 26.166 24.156 8.779 1.00 20.31 247 LEU A C 1
ATOM 3393 O O . LEU A 1 247 ? 25.027 24.375 8.364 1.00 19.61 247 LEU A O 1
ATOM 3409 N N A SER A 1 248 ? 26.918 23.160 8.281 0.61 23.16 248 SER A N 1
ATOM 3410 N N B SER A 1 248 ? 27.084 23.467 8.116 0.39 21.24 248 SER A N 1
ATOM 3411 C CA A SER A 1 248 ? 26.474 22.338 7.145 0.61 24.80 248 SER A CA 1
ATOM 3412 C CA B SER A 1 248 ? 26.832 22.774 6.868 0.39 21.40 248 SER A CA 1
ATOM 3413 C C A SER A 1 248 ? 26.673 20.841 7.404 0.61 25.16 248 SER A C 1
ATOM 3414 C C B SER A 1 248 ? 27.393 21.381 7.028 0.39 20.89 248 SER A C 1
ATOM 3415 O O A SER A 1 248 ? 27.714 20.425 7.925 0.61 25.50 248 SER A O 1
ATOM 3416 O O B SER A 1 248 ? 28.556 21.215 7.409 0.39 19.83 248 SER A O 1
ATOM 3431 N N A GLY A 1 249 ? 25.694 20.026 7.027 0.61 25.11 249 GLY A N 1
ATOM 3432 N N B GLY A 1 249 ? 26.571 20.397 6.721 0.39 21.31 249 GLY A N 1
ATOM 3433 C CA A GLY A 1 249 ? 25.861 18.581 7.090 0.61 24.68 249 GLY A CA 1
ATOM 3434 C CA B GLY A 1 249 ? 26.939 19.011 6.835 0.39 21.14 249 GLY A CA 1
ATOM 3435 C C A GLY A 1 249 ? 24.537 17.847 7.196 0.61 23.13 249 GLY A C 1
ATOM 3436 C C B GLY A 1 249 ? 25.692 18.214 6.561 0.39 20.34 249 GLY A C 1
ATOM 3437 O O A GLY A 1 249 ? 23.484 18.428 7.426 0.61 22.27 249 GLY A O 1
ATOM 3438 O O B GLY A 1 249 ? 24.579 18.752 6.640 0.39 20.69 249 GLY A O 1
ATOM 3445 N N A THR A 1 250 ? 24.606 16.523 6.991 0.61 21.73 250 THR A N 1
ATOM 3446 N N B THR A 1 250 ? 25.859 16.940 6.228 0.39 19.98 250 THR A N 1
ATOM 3447 C CA A THR A 1 250 ? 23.416 15.703 7.197 0.61 21.62 250 THR A CA 1
ATOM 3448 C CA B THR A 1 250 ? 24.697 16.091 6.032 0.39 19.52 250 THR A CA 1
ATOM 3449 C C A THR A 1 250 ? 22.899 15.812 8.626 0.61 20.10 250 THR A C 1
ATOM 3450 C C B THR A 1 250 ? 23.788 16.145 7.252 0.39 17.82 250 THR A C 1
ATOM 3451 O O A THR A 1 250 ? 21.698 15.656 8.857 0.61 19.73 250 THR A O 1
ATOM 3452 O O B THR A 1 250 ? 22.562 16.204 7.115 0.39 17.37 250 THR A O 1
ATOM 3466 N N A SER A 1 251 ? 23.782 16.097 9.593 0.61 19.65 251 SER A N 1
ATOM 3467 N N B SER A 1 251 ? 24.373 16.208 8.453 0.39 16.89 251 SER A N 1
ATOM 3468 C CA A SER A 1 251 ? 23.337 16.292 10.967 0.61 20.41 251 SER A CA 1
ATOM 3469 C CA B SER A 1 251 ? 23.592 16.027 9.670 0.39 16.91 251 SER A CA 1
ATOM 3470 C C A SER A 1 251 ? 22.568 17.591 11.127 0.61 19.58 251 SER A C 1
ATOM 3471 C C B SER A 1 251 ? 22.764 17.246 10.076 0.39 16.92 251 SER A C 1
ATOM 3472 O O A SER A 1 251 ? 21.872 17.763 12.134 0.61 20.19 251 SER A O 1
ATOM 3473 O O B SER A 1 251 ? 21.889 17.106 10.930 0.39 16.79 251 SER A O 1
ATOM 3483 N N A MET A 1 252 ? 22.711 18.517 10.179 0.61 20.13 252 MET A N 1
ATOM 3484 N N B MET A 1 252 ? 22.992 18.434 9.507 0.39 17.98 252 MET A N 1
ATOM 3485 C CA A MET A 1 252 ? 21.855 19.692 10.129 0.61 20.60 252 MET A CA 1
ATOM 3486 C CA B MET A 1 252 ? 22.146 19.578 9.861 0.39 19.04 252 MET A CA 1
ATOM 3487 C C A MET A 1 252 ? 20.518 19.399 9.468 0.61 19.64 252 MET A C 1
ATOM 3488 C C B MET A 1 252 ? 20.691 19.392 9.430 0.39 18.95 252 MET A C 1
ATOM 3489 O O A MET A 1 252 ? 19.520 20.034 9.822 0.61 19.97 252 MET A O 1
ATOM 3490 O O B MET A 1 252 ? 19.808 20.100 9.923 0.39 19.34 252 MET A O 1
ATOM 3508 N N . ALA A 1 253 ? 20.452 18.473 8.496 1.00 18.78 253 ALA A N 1
ATOM 3509 C CA . ALA A 1 253 ? 19.129 18.140 7.975 1.00 18.25 253 ALA A CA 1
ATOM 3510 C C . ALA A 1 253 ? 18.285 17.419 9.025 1.00 17.52 253 ALA A C 1
ATOM 3511 O O . ALA A 1 253 ? 17.077 17.640 9.114 1.00 18.81 253 ALA A O 1
ATOM 3518 N N . THR A 1 254 ? 18.921 16.579 9.840 1.00 17.44 254 THR A N 1
ATOM 3519 C CA . THR A 1 254 ? 18.215 15.701 10.773 1.00 16.86 254 THR A CA 1
ATOM 3520 C C . THR A 1 254 ? 17.296 16.440 11.735 1.00 15.76 254 THR A C 1
ATOM 3521 O O . THR A 1 254 ? 16.120 16.046 11.850 1.00 16.24 254 THR A O 1
ATOM 3532 N N . PRO A 1 255 ? 17.720 17.495 12.435 1.00 15.24 255 PRO A N 1
ATOM 3533 C CA . PRO A 1 255 ? 16.796 18.159 13.357 1.00 15.78 255 PRO A CA 1
ATOM 3534 C C . PRO A 1 255 ? 15.605 18.797 12.688 1.00 15.07 255 PRO A C 1
ATOM 3535 O O . PRO A 1 255 ? 14.597 19.022 13.367 1.00 15.54 255 PRO A O 1
ATOM 3546 N N . HIS A 1 256 ? 15.686 19.132 11.392 1.00 15.17 256 HIS A N 1
ATOM 3547 C CA . HIS A 1 256 ? 14.495 19.593 10.695 1.00 15.03 256 HIS A CA 1
ATOM 3548 C C . HIS A 1 256 ? 13.431 18.508 10.695 1.00 14.97 256 HIS A C 1
ATOM 3549 O O . HIS A 1 256 ? 12.248 18.785 10.908 1.00 15.85 256 HIS A O 1
ATOM 3563 N N . VAL A 1 257 ? 13.841 17.257 10.438 1.00 15.29 257 VAL A N 1
ATOM 3564 C CA . VAL A 1 257 ? 12.922 16.122 10.473 1.00 15.21 257 VAL A CA 1
ATOM 3565 C C . VAL A 1 257 ? 12.411 15.865 11.891 1.00 14.11 257 VAL A C 1
ATOM 3566 O O . VAL A 1 257 ? 11.213 15.623 12.097 1.00 14.79 257 VAL A O 1
ATOM 3579 N N . SER A 1 258 ? 13.307 15.897 12.886 1.00 14.74 258 SER A N 1
ATOM 3580 C CA . SER A 1 258 ? 12.899 15.622 14.263 1.00 13.45 258 SER A CA 1
ATOM 3581 C C . SER A 1 258 ? 11.870 16.637 14.754 1.00 13.78 258 SER A C 1
ATOM 3582 O O . SER A 1 258 ? 10.850 16.276 15.344 1.00 14.93 258 SER A O 1
ATOM 3590 N N . GLY A 1 259 ? 12.119 17.920 14.515 1.00 14.25 259 GLY A N 1
ATOM 3591 C CA . GLY A 1 259 ? 11.131 18.927 14.877 1.00 14.54 259 GLY A CA 1
ATOM 3592 C C . GLY A 1 259 ? 9.860 18.807 14.061 1.00 14.01 259 GLY A C 1
ATOM 3593 O O . GLY A 1 259 ? 8.751 19.015 14.569 1.00 14.79 259 GLY A O 1
ATOM 3597 N N . ALA A 1 260 ? 9.994 18.466 12.782 1.00 14.49 260 ALA A N 1
ATOM 3598 C CA . ALA A 1 260 ? 8.813 18.333 11.943 1.00 14.85 260 ALA A CA 1
ATOM 3599 C C . ALA A 1 260 ? 7.888 17.262 12.483 1.00 14.46 260 ALA A C 1
ATOM 3600 O O . ALA A 1 260 ? 6.665 17.392 12.393 1.00 15.28 260 ALA A O 1
ATOM 3607 N N . LEU A 1 261 ? 8.455 16.191 13.041 1.00 14.09 261 LEU A N 1
ATOM 3608 C CA . LEU A 1 261 ? 7.630 15.108 13.567 1.00 14.57 261 LEU A CA 1
ATOM 3609 C C . LEU A 1 261 ? 6.769 15.549 14.742 1.00 14.02 261 LEU A C 1
ATOM 3610 O O . LEU A 1 261 ? 5.673 15.008 14.924 1.00 14.83 261 LEU A O 1
ATOM 3626 N N . ALA A 1 262 ? 7.213 16.535 15.524 1.00 14.70 262 ALA A N 1
ATOM 3627 C CA . ALA A 1 262 ? 6.344 17.088 16.559 1.00 14.69 262 ALA A CA 1
ATOM 3628 C C . ALA A 1 262 ? 5.110 17.744 15.941 1.00 14.38 262 ALA A C 1
ATOM 3629 O O . ALA A 1 262 ? 3.984 17.574 16.431 1.00 15.69 262 ALA A O 1
ATOM 3636 N N . LEU A 1 263 ? 5.304 18.516 14.865 1.00 14.69 263 LEU A N 1
ATOM 3637 C CA . LEU A 1 263 ? 4.169 19.137 14.194 1.00 15.20 263 LEU A CA 1
ATOM 3638 C C . LEU A 1 263 ? 3.249 18.088 13.586 1.00 14.68 263 LEU A C 1
ATOM 3639 O O . LEU A 1 263 ? 2.018 18.169 13.725 1.00 15.85 263 LEU A O 1
ATOM 3655 N N . ILE A 1 264 ? 3.840 17.094 12.914 1.00 15.41 264 ILE A N 1
ATOM 3656 C CA . ILE A 1 264 ? 3.073 16.039 12.255 1.00 15.28 264 ILE A CA 1
ATOM 3657 C C . ILE A 1 264 ? 2.290 15.237 13.275 1.00 14.60 264 ILE A C 1
ATOM 3658 O O . ILE A 1 264 ? 1.122 14.891 13.055 1.00 15.57 264 ILE A O 1
ATOM 3674 N N . ARG A 1 265 ? 2.925 14.904 14.393 1.00 14.92 265 ARG A N 1
ATOM 3675 C CA . ARG A 1 265 ? 2.238 14.147 15.427 1.00 14.61 265 ARG A CA 1
ATOM 3676 C C . ARG A 1 265 ? 0.985 14.881 15.897 1.00 14.43 265 ARG A C 1
ATOM 3677 O O . ARG A 1 265 ? -0.095 14.289 16.022 1.00 15.38 265 ARG A O 1
ATOM 3698 N N . ASN A 1 266 ? 1.115 16.171 16.192 1.00 15.64 266 ASN A N 1
ATOM 3699 C CA . ASN A 1 266 ? -0.012 16.929 16.706 1.00 16.19 266 ASN A CA 1
ATOM 3700 C C . ASN A 1 266 ? -1.158 16.957 15.706 1.00 16.08 266 ASN A C 1
ATOM 3701 O O . ASN A 1 266 ? -2.317 16.689 16.055 1.00 17.58 266 ASN A O 1
ATOM 3712 N N . ILE A 1 267 ? -0.859 17.299 14.455 1.00 16.56 267 ILE A N 1
ATOM 3713 C CA . ILE A 1 267 ? -1.906 17.416 13.444 1.00 17.10 267 ILE A CA 1
ATOM 3714 C C . ILE A 1 267 ? -2.535 16.061 13.170 1.00 16.15 267 ILE A C 1
ATOM 3715 O O . ILE A 1 267 ? -3.761 15.927 13.100 1.00 17.11 267 ILE A O 1
ATOM 3731 N N . SER A 1 268 ? -1.701 15.033 13.015 1.00 16.34 268 SER A N 1
ATOM 3732 C CA . SER A 1 268 ? -2.200 13.725 12.606 1.00 16.56 268 SER A CA 1
ATOM 3733 C C . SER A 1 268 ? -3.031 13.075 13.697 1.00 15.65 268 SER A C 1
ATOM 3734 O O . SER A 1 268 ? -4.063 12.461 13.407 1.00 16.90 268 SER A O 1
ATOM 3742 N N . GLU A 1 269 ? -2.603 13.179 14.961 1.00 15.99 269 GLU A N 1
ATOM 3743 C CA . GLU A 1 269 ? -3.392 12.572 16.021 1.00 17.75 269 GLU A CA 1
ATOM 3744 C C . GLU A 1 269 ? -4.754 13.241 16.146 1.00 17.46 269 GLU A C 1
ATOM 3745 O O . GLU A 1 269 ? -5.747 12.567 16.446 1.00 19.34 269 GLU A O 1
ATOM 3757 N N . ARG A 1 270 ? -4.834 14.550 15.876 1.00 18.44 270 ARG A N 1
ATOM 3758 C CA . ARG A 1 270 ? -6.131 15.221 15.865 1.00 19.86 270 ARG A CA 1
ATOM 3759 C C . ARG A 1 270 ? -6.966 14.785 14.664 1.00 19.21 270 ARG A C 1
ATOM 3760 O O . ARG A 1 270 ? -8.135 14.408 14.817 1.00 21.65 270 ARG A O 1
ATOM 3781 N N . GLU A 1 271 ? -6.370 14.781 13.464 1.00 18.32 271 GLU A N 1
ATOM 3782 C CA . GLU A 1 271 ? -7.128 14.478 12.251 1.00 19.53 271 GLU A CA 1
ATOM 3783 C C . GLU A 1 271 ? -7.610 13.032 12.227 1.00 18.41 271 GLU A C 1
ATOM 3784 O O . GLU A 1 271 ? -8.749 12.755 11.827 1.00 19.85 271 GLU A O 1
ATOM 3796 N N . PHE A 1 272 ? -6.739 12.085 12.579 1.00 18.75 272 PHE A N 1
ATOM 3797 C CA . PHE A 1 272 ? -7.156 10.686 12.646 1.00 18.34 272 PHE A CA 1
ATOM 3798 C C . PHE A 1 272 ? -7.913 10.375 13.931 1.00 19.06 272 PHE A C 1
ATOM 3799 O O . PHE A 1 272 ? -8.507 9.294 14.045 1.00 20.84 272 PHE A O 1
ATOM 3816 N N . ASP A 1 273 ? -7.900 11.289 14.900 1.00 19.47 273 ASP A N 1
ATOM 3817 C CA . ASP A 1 273 ? -8.595 11.097 16.175 1.00 19.89 273 ASP A CA 1
ATOM 3818 C C . ASP A 1 273 ? -8.153 9.815 16.879 1.00 19.88 273 ASP A C 1
ATOM 3819 O O . ASP A 1 273 ? -8.965 9.074 17.428 1.00 21.34 273 ASP A O 1
ATOM 3828 N N . ARG A 1 274 ? -6.848 9.572 16.893 1.00 18.79 274 ARG A N 1
ATOM 3829 C CA . ARG A 1 274 ? -6.273 8.437 17.605 1.00 18.01 274 ARG A CA 1
ATOM 3830 C C . ARG A 1 274 ? -4.798 8.705 17.828 1.00 17.81 274 ARG A C 1
ATOM 3831 O O . ARG A 1 274 ? -4.188 9.532 17.148 1.00 18.90 274 ARG A O 1
ATOM 3852 N N . GLU A 1 275 ? -4.230 7.978 18.786 1.00 17.79 275 GLU A N 1
ATOM 3853 C CA . GLU A 1 275 ? -2.788 7.986 18.976 1.00 17.91 275 GLU A CA 1
ATOM 3854 C C . GLU A 1 275 ? -2.141 7.226 17.828 1.00 17.68 275 GLU A C 1
ATOM 3855 O O . GLU A 1 275 ? -2.603 6.145 17.466 1.00 19.73 275 GLU A O 1
ATOM 3867 N N . LEU A 1 276 ? -1.096 7.794 17.239 1.00 16.78 276 LEU A N 1
ATOM 3868 C CA . LEU A 1 276 ? -0.422 7.162 16.111 1.00 15.89 276 LEU A CA 1
ATOM 3869 C C . LEU A 1 276 ? 0.722 6.277 16.589 1.00 15.13 276 LEU A C 1
ATOM 3870 O O . LEU A 1 276 ? 1.447 6.629 17.518 1.00 17.44 276 LEU A O 1
ATOM 3886 N N . THR A 1 277 ? 0.895 5.139 15.928 1.00 14.54 277 THR A N 1
ATOM 3887 C CA . THR A 1 277 ? 2.079 4.321 16.096 1.00 14.65 277 THR A CA 1
ATOM 3888 C C . THR A 1 277 ? 3.289 4.983 15.426 1.00 13.86 277 THR A C 1
ATOM 3889 O O . THR A 1 277 ? 3.166 5.902 14.610 1.00 14.25 277 THR A O 1
ATOM 3900 N N . GLU A 1 278 ? 4.481 4.480 15.756 1.00 14.49 278 GLU A N 1
ATOM 3901 C CA . GLU A 1 278 ? 5.679 4.982 15.093 1.00 14.13 278 GLU A CA 1
ATOM 3902 C C . GLU A 1 278 ? 5.589 4.808 13.584 1.00 14.40 278 GLU A C 1
ATOM 3903 O O . GLU A 1 278 ? 5.978 5.703 12.831 1.00 14.36 278 GLU A O 1
ATOM 3915 N N . ALA A 1 279 ? 5.048 3.683 13.119 1.00 13.83 279 ALA A N 1
ATOM 3916 C CA . ALA A 1 279 ? 4.964 3.462 11.679 1.00 13.97 279 ALA A CA 1
ATOM 3917 C C . ALA A 1 279 ? 4.060 4.493 11.016 1.00 14.08 279 ALA A C 1
ATOM 3918 O O . ALA A 1 279 ? 4.328 4.944 9.889 1.00 14.32 279 ALA A O 1
ATOM 3925 N N . GLU A 1 280 ? 2.977 4.885 11.698 1.00 14.01 280 GLU A N 1
ATOM 3926 C CA . GLU A 1 280 ? 2.102 5.914 11.145 1.00 13.86 280 GLU A CA 1
ATOM 3927 C C . GLU A 1 280 ? 2.781 7.272 11.148 1.00 14.13 280 GLU A C 1
ATOM 3928 O O . GLU A 1 280 ? 2.626 8.042 10.198 1.00 14.70 280 GLU A O 1
ATOM 3940 N N . LEU A 1 281 ? 3.542 7.590 12.194 1.00 13.95 281 LEU A N 1
ATOM 3941 C CA . LEU A 1 281 ? 4.277 8.852 12.181 1.00 14.10 281 LEU A CA 1
ATOM 3942 C C . LEU A 1 281 ? 5.264 8.886 11.020 1.00 14.39 281 LEU A C 1
ATOM 3943 O O . LEU A 1 281 ? 5.360 9.889 10.306 1.00 15.37 281 LEU A O 1
ATOM 3959 N N . TYR A 1 282 ? 5.974 7.780 10.797 1.00 14.20 282 TYR A N 1
ATOM 3960 C CA . TYR A 1 282 ? 6.900 7.687 9.676 1.00 14.93 282 TYR A CA 1
ATOM 3961 C C . TYR A 1 282 ? 6.164 7.862 8.355 1.00 15.01 282 TYR A C 1
ATOM 3962 O O . TYR A 1 282 ? 6.634 8.568 7.459 1.00 15.89 282 TYR A O 1
ATOM 3980 N N . ALA A 1 283 ? 5.017 7.201 8.201 1.00 15.51 283 ALA A N 1
ATOM 3981 C CA . ALA A 1 283 ? 4.266 7.319 6.957 1.00 15.42 283 ALA A CA 1
ATOM 3982 C C . ALA A 1 283 ? 3.806 8.748 6.720 1.00 16.06 283 ALA A C 1
ATOM 3983 O O . ALA A 1 283 ? 3.857 9.244 5.590 1.00 16.75 283 ALA A O 1
ATOM 3990 N N . GLN A 1 284 ? 3.358 9.433 7.776 1.00 15.95 284 GLN A N 1
ATOM 3991 C CA . GLN A 1 284 ? 2.900 10.806 7.620 1.00 16.92 284 GLN A CA 1
ATOM 3992 C C . GLN A 1 284 ? 4.058 11.722 7.265 1.00 17.14 284 GLN A C 1
ATOM 3993 O O . GLN A 1 284 ? 3.871 12.693 6.527 1.00 18.50 284 GLN A O 1
ATOM 4007 N N . LEU A 1 2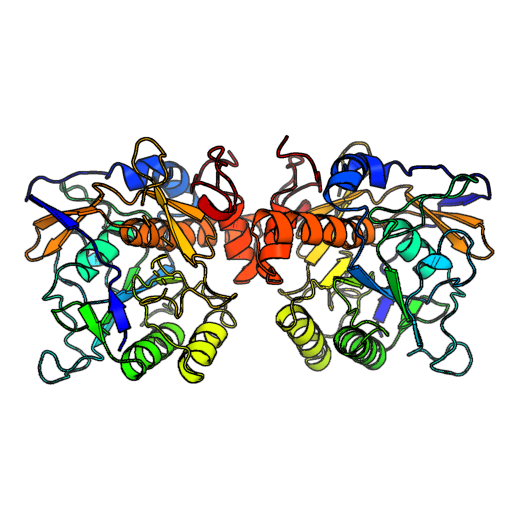85 ? 5.256 11.416 7.768 1.00 15.70 285 LEU A N 1
ATOM 4008 C CA . LEU A 1 285 ? 6.455 12.156 7.391 1.00 15.18 285 LEU A CA 1
ATOM 4009 C C . LEU A 1 285 ? 6.772 11.975 5.909 1.00 16.36 285 LEU A C 1
ATOM 4010 O O . LEU A 1 285 ? 6.933 12.957 5.174 1.00 18.04 285 LEU A O 1
ATOM 4026 N N . VAL A 1 286 ? 6.849 10.725 5.436 1.00 17.36 286 VAL A N 1
ATOM 4027 C CA . VAL A 1 286 ? 7.315 10.519 4.070 1.00 18.60 286 VAL A CA 1
ATOM 4028 C C . VAL A 1 286 ? 6.213 10.796 3.055 1.00 18.92 286 VAL A C 1
ATOM 4029 O O . VAL A 1 286 ? 6.517 10.967 1.865 1.00 20.63 286 VAL A O 1
ATOM 4042 N N . ARG A 1 287 ? 4.945 10.859 3.484 1.00 20.06 287 ARG A N 1
ATOM 4043 C CA . ARG A 1 287 ? 3.890 11.396 2.621 1.00 21.59 287 ARG A CA 1
ATOM 4044 C C . ARG A 1 287 ? 4.119 12.862 2.310 1.00 21.65 287 ARG A C 1
ATOM 4045 O O . ARG A 1 287 ? 3.761 13.332 1.224 1.00 24.03 287 ARG A O 1
ATOM 4066 N N . ARG A 1 288 ? 4.691 13.598 3.259 1.00 19.80 288 ARG A N 1
ATOM 4067 C CA . ARG A 1 288 ? 4.883 15.042 3.147 1.00 18.28 288 ARG A CA 1
ATOM 4068 C C . ARG A 1 288 ? 6.257 15.338 2.545 1.00 18.37 288 ARG A C 1
ATOM 4069 O O . ARG A 1 288 ? 7.113 16.008 3.132 1.00 19.80 288 ARG A O 1
ATOM 4090 N N . THR A 1 289 ? 6.453 14.814 1.332 1.00 20.58 289 THR A N 1
ATOM 4091 C CA . THR A 1 289 ? 7.699 14.998 0.604 1.00 21.38 289 THR A CA 1
ATOM 4092 C C . THR A 1 289 ? 7.413 15.365 -0.845 1.00 21.53 289 THR A C 1
ATOM 4093 O O . THR A 1 289 ? 6.309 15.154 -1.356 1.00 23.65 289 THR A O 1
ATOM 4104 N N . ILE A 1 290 ? 8.443 15.875 -1.518 1.00 22.20 290 ILE A N 1
ATOM 4105 C CA . ILE A 1 290 ? 8.396 16.055 -2.970 1.00 23.76 290 ILE A CA 1
ATOM 4106 C C . ILE A 1 290 ? 9.614 15.389 -3.603 1.00 23.04 290 ILE A C 1
ATOM 4107 O O . ILE A 1 290 ? 10.717 15.457 -3.048 1.00 22.90 290 ILE A O 1
ATOM 4123 N N . PRO A 1 291 ? 9.483 14.760 -4.767 1.00 24.74 291 PRO A N 1
ATOM 4124 C CA . PRO A 1 291 ? 10.661 14.161 -5.399 1.00 25.13 291 PRO A CA 1
ATOM 4125 C C . PRO A 1 291 ? 11.543 15.242 -5.995 1.00 25.69 291 PRO A C 1
ATOM 4126 O O . PRO A 1 291 ? 11.068 16.295 -6.420 1.00 27.28 291 PRO A O 1
ATOM 4137 N N . LEU A 1 292 ? 12.845 14.978 -6.017 1.00 26.03 292 LEU A N 1
ATOM 4138 C CA . LEU A 1 292 ? 13.806 15.932 -6.559 1.00 27.37 292 LEU A CA 1
ATOM 4139 C C . LEU A 1 292 ? 14.430 15.486 -7.870 1.00 28.79 292 LEU A C 1
ATOM 4140 O O . LEU A 1 292 ? 15.241 16.228 -8.432 1.00 30.44 292 LEU A O 1
ATOM 4156 N N . GLY A 1 293 ? 14.078 14.307 -8.374 1.00 28.44 293 GLY A N 1
ATOM 4157 C CA . GLY A 1 293 ? 14.609 13.822 -9.631 1.00 29.74 293 GLY A CA 1
ATOM 4158 C C . GLY A 1 293 ? 15.792 12.893 -9.498 1.00 30.78 293 GLY A C 1
ATOM 4159 O O . GLY A 1 293 ? 16.293 12.407 -10.518 1.00 32.55 293 GLY A O 1
ATOM 4163 N N . TYR A 1 294 ? 16.243 12.621 -8.280 1.00 30.09 294 TYR A N 1
ATOM 4164 C CA . TYR A 1 294 ? 17.318 11.679 -8.021 1.00 29.96 294 TYR A CA 1
ATOM 4165 C C . TYR A 1 294 ? 16.745 10.292 -7.763 1.00 29.92 294 TYR A C 1
ATOM 4166 O O . TYR A 1 294 ? 15.566 10.154 -7.422 1.00 29.16 294 TYR A O 1
ATOM 4184 N N . PRO A 1 295 ? 17.559 9.239 -7.903 1.00 30.85 295 PRO A N 1
ATOM 4185 C CA . PRO A 1 295 ? 17.097 7.895 -7.533 1.00 30.80 295 PRO A CA 1
ATOM 4186 C C . PRO A 1 295 ? 16.750 7.830 -6.053 1.00 29.22 295 PRO A C 1
ATOM 4187 O O . PRO A 1 295 ? 17.285 8.581 -5.235 1.00 29.86 295 PRO A O 1
ATOM 4198 N N . LYS A 1 296 ? 15.843 6.910 -5.711 1.00 28.83 296 LYS A N 1
ATOM 4199 C CA . LYS A 1 296 ? 15.445 6.744 -4.316 1.00 28.26 296 LYS A CA 1
ATOM 4200 C C . LYS A 1 296 ? 16.593 6.269 -3.444 1.00 26.94 296 LYS A C 1
ATOM 4201 O O . LYS A 1 296 ? 16.567 6.493 -2.226 1.00 26.65 296 LYS A O 1
ATOM 4220 N N . THR A 1 297 ? 17.617 5.656 -4.035 1.00 28.03 297 THR A N 1
ATOM 4221 C CA . THR A 1 297 ? 18.820 5.340 -3.283 1.00 29.54 297 THR A CA 1
ATOM 4222 C C . THR A 1 297 ? 19.569 6.592 -2.850 1.00 30.04 297 THR A C 1
ATOM 4223 O O . THR A 1 297 ? 20.326 6.535 -1.875 1.00 31.84 297 THR A O 1
ATOM 4234 N N . ALA A 1 298 ? 19.336 7.729 -3.510 1.00 28.38 298 ALA A N 1
ATOM 4235 C CA . ALA A 1 298 ? 20.021 8.977 -3.174 1.00 27.16 298 ALA A CA 1
ATOM 4236 C C . ALA A 1 298 ? 19.168 9.945 -2.348 1.00 27.90 298 ALA A C 1
ATOM 4237 O O . ALA A 1 298 ? 19.676 10.554 -1.399 1.00 30.11 298 ALA A O 1
ATOM 4244 N N . GLU A 1 299 ? 17.892 10.120 -2.693 1.00 25.43 299 GLU A N 1
ATOM 4245 C CA . GLU A 1 299 ? 17.005 11.056 -2.011 1.00 23.27 299 GLU A CA 1
ATOM 4246 C C . GLU A 1 299 ? 15.957 10.366 -1.153 1.00 21.67 299 GLU A C 1
ATOM 4247 O O . GLU A 1 299 ? 15.142 11.053 -0.525 1.00 20.41 299 GLU A O 1
ATOM 4259 N N . GLY A 1 300 ? 15.943 9.038 -1.115 1.00 21.01 300 GLY A N 1
ATOM 4260 C CA . GLY A 1 300 ? 14.884 8.340 -0.407 1.00 20.94 300 GLY A CA 1
ATOM 4261 C C . GLY A 1 300 ? 13.545 8.746 -0.979 1.00 20.03 300 GLY A C 1
ATOM 4262 O O . GLY A 1 300 ? 13.347 8.760 -2.201 1.00 20.71 300 GLY A O 1
ATOM 4266 N N . ASN A 1 301 ? 12.603 9.060 -0.090 1.00 19.01 301 ASN A N 1
ATOM 4267 C CA . ASN A 1 301 ? 11.262 9.469 -0.488 1.00 19.53 301 ASN A CA 1
ATOM 4268 C C . ASN A 1 301 ? 11.181 10.911 -0.961 1.00 20.14 301 ASN A C 1
ATOM 4269 O O . ASN A 1 301 ? 10.102 11.340 -1.376 1.00 22.13 301 ASN A O 1
ATOM 4280 N N . GLY A 1 302 ? 12.273 11.649 -0.936 1.00 19.44 302 GLY A N 1
ATOM 4281 C CA . GLY A 1 302 ? 12.285 13.010 -1.425 1.00 19.67 302 GLY A CA 1
ATOM 4282 C C . GLY A 1 302 ? 12.517 14.023 -0.315 1.00 17.91 302 GLY A C 1
ATOM 4283 O O . GLY A 1 302 ? 12.925 13.697 0.809 1.00 18.45 302 GLY A O 1
ATOM 4287 N N . LEU A 1 303 ? 12.272 15.286 -0.673 1.00 18.35 303 LEU A N 1
ATOM 4288 C CA . LEU A 1 303 ? 12.503 16.432 0.199 1.00 18.26 303 LEU A CA 1
ATOM 4289 C C . LEU A 1 303 ? 11.287 16.703 1.072 1.00 17.47 303 LEU A C 1
ATOM 4290 O O . LEU A 1 303 ? 10.163 16.813 0.576 1.00 19.32 303 LEU A O 1
ATOM 4306 N N . LEU A 1 304 ? 11.525 16.829 2.373 1.00 17.43 304 LEU A N 1
ATOM 4307 C CA . LEU A 1 304 ? 10.466 17.193 3.300 1.00 17.21 304 LEU A CA 1
ATOM 4308 C C . LEU A 1 304 ? 9.793 18.492 2.873 1.00 17.62 304 LEU A C 1
ATOM 4309 O O . LEU A 1 304 ? 10.448 19.518 2.692 1.00 17.99 304 LEU A O 1
ATOM 4325 N N . ALA A 1 305 ? 8.469 18.442 2.727 1.00 17.78 305 ALA A N 1
ATOM 4326 C CA . ALA A 1 305 ? 7.656 19.587 2.309 1.00 18.55 305 ALA A CA 1
ATOM 4327 C C . ALA A 1 305 ? 6.319 19.453 3.045 1.00 18.87 305 ALA A C 1
ATOM 4328 O O . ALA A 1 305 ? 5.388 18.809 2.558 1.00 20.29 305 ALA A O 1
ATOM 4335 N N . LEU A 1 306 ? 6.237 20.079 4.222 1.00 18.29 306 LEU A N 1
ATOM 4336 C CA . LEU A 1 306 ? 5.187 19.729 5.176 1.00 18.69 306 LEU A CA 1
ATOM 4337 C C . LEU A 1 306 ? 3.795 20.104 4.693 1.00 20.42 306 LEU A C 1
ATOM 4338 O O . LEU A 1 306 ? 2.820 19.480 5.114 1.00 22.39 306 LEU A O 1
ATOM 4354 N N . ASP A 1 307 ? 3.667 21.122 3.843 1.00 21.24 307 ASP A N 1
ATOM 4355 C CA . ASP A 1 307 ? 2.364 21.605 3.417 1.00 24.04 307 ASP A CA 1
ATOM 4356 C C . ASP A 1 307 ? 2.025 21.153 2.001 1.00 25.23 307 ASP A C 1
ATOM 4357 O O . ASP A 1 307 ? 1.089 21.681 1.407 1.00 26.03 307 ASP A O 1
ATOM 4366 N N . ILE A 1 308 ? 2.741 20.152 1.474 1.00 26.82 308 ILE A N 1
ATOM 4367 C CA . ILE A 1 308 ? 2.618 19.789 0.062 1.00 30.51 308 ILE A CA 1
ATOM 4368 C C . ILE A 1 308 ? 1.207 19.338 -0.273 1.00 35.50 308 ILE A C 1
ATOM 4369 O O . ILE A 1 308 ? 0.728 19.552 -1.396 1.00 35.90 308 ILE A O 1
ATOM 4385 N N . LEU A 1 309 ? 0.516 18.713 0.682 1.00 39.76 309 LEU A N 1
ATOM 4386 C CA . LEU A 1 309 ? -0.857 18.259 0.457 1.00 45.55 309 LEU A CA 1
ATOM 4387 C C . LEU A 1 309 ? -1.848 19.433 0.282 1.00 48.99 309 LEU A C 1
ATOM 4388 O O . LEU A 1 309 ? -3.068 19.192 0.314 1.00 50.17 309 LEU A O 1
ATOM 4404 N N . ASN A 1 310 ? -1.322 20.650 0.119 1.00 51.15 310 ASN A N 1
ATOM 4405 C CA . ASN A 1 310 ? -2.095 21.828 -0.269 1.00 53.26 310 ASN A CA 1
ATOM 4406 C C . ASN A 1 310 ? -1.361 22.568 -1.384 1.00 53.63 310 ASN A C 1
ATOM 4407 O O . ASN A 1 310 ? -1.149 23.779 -1.313 1.00 53.41 310 ASN A O 1
ATOM 4418 N N . ASN B 1 3 ? -16.179 -15.792 20.181 1.00 26.29 3 ASN B N 1
ATOM 4419 C CA . ASN B 1 3 ? -15.689 -16.242 18.885 1.00 24.80 3 ASN B CA 1
ATOM 4420 C C . ASN B 1 3 ? -15.397 -15.090 17.923 1.00 22.01 3 ASN B C 1
ATOM 4421 O O . ASN B 1 3 ? -15.661 -13.927 18.219 1.00 23.36 3 ASN B O 1
ATOM 4426 N N . ILE B 1 4 ? -14.827 -15.444 16.776 1.00 20.02 4 ILE B N 1
ATOM 4427 C CA . ILE B 1 4 ? -14.489 -14.514 15.707 1.00 18.81 4 ILE B CA 1
ATOM 4428 C C . ILE B 1 4 ? -15.355 -14.847 14.497 1.00 18.12 4 ILE B C 1
ATOM 4429 O O . ILE B 1 4 ? -15.702 -16.012 14.262 1.00 20.62 4 ILE B O 1
ATOM 4445 N N . HIS B 1 5 ? -15.738 -13.810 13.744 1.00 18.11 5 HIS B N 1
ATOM 4446 C CA . HIS B 1 5 ? -16.643 -13.993 12.617 1.00 18.72 5 HIS B CA 1
ATOM 4447 C C . HIS B 1 5 ? -16.234 -13.101 11.455 1.00 17.08 5 HIS B C 1
ATOM 4448 O O . HIS B 1 5 ? -15.623 -12.047 11.648 1.00 17.70 5 HIS B O 1
ATOM 4462 N N . LEU B 1 6 ? -16.600 -13.531 10.240 1.00 17.28 6 LEU B N 1
ATOM 4463 C CA . LEU B 1 6 ? -16.484 -12.673 9.066 1.00 17.73 6 LEU B CA 1
ATOM 4464 C C . LEU B 1 6 ? -17.260 -11.383 9.258 1.00 18.02 6 LEU B C 1
ATOM 4465 O O . LEU B 1 6 ? -18.399 -11.383 9.729 1.00 19.33 6 LEU B O 1
ATOM 4481 N N . ILE B 1 7 ? -16.666 -10.283 8.811 1.00 18.13 7 ILE B N 1
ATOM 4482 C CA . ILE B 1 7 ? -17.438 -9.046 8.639 1.00 19.65 7 ILE B CA 1
ATOM 4483 C C . ILE B 1 7 ? -18.572 -9.321 7.662 1.00 20.16 7 ILE B C 1
ATOM 4484 O O . ILE B 1 7 ? -18.322 -9.855 6.565 1.00 19.99 7 ILE B O 1
ATOM 4500 N N . PRO B 1 8 ? -19.813 -8.950 7.970 1.00 21.42 8 PRO B N 1
ATOM 4501 C CA . PRO B 1 8 ? -20.929 -9.311 7.090 1.00 22.47 8 PRO B CA 1
ATOM 4502 C C . PRO B 1 8 ? -20.825 -8.659 5.719 1.00 22.43 8 PRO B C 1
ATOM 4503 O O . PRO B 1 8 ? -20.277 -7.570 5.560 1.00 23.06 8 PRO B O 1
ATOM 4514 N N . TYR B 1 9 ? -21.403 -9.337 4.729 1.00 22.42 9 TYR B N 1
ATOM 4515 C CA . TYR B 1 9 ? -21.347 -8.911 3.336 1.00 22.79 9 TYR B CA 1
ATOM 4516 C C . TYR B 1 9 ? -22.589 -9.445 2.635 1.00 23.93 9 TYR B C 1
ATOM 4517 O O . TYR B 1 9 ? -23.314 -10.281 3.175 1.00 25.18 9 TYR B O 1
ATOM 4535 N N . ARG B 1 10 ? -22.827 -8.957 1.418 1.00 24.75 10 ARG B N 1
ATOM 4536 C CA . ARG B 1 10 ? -23.953 -9.396 0.601 1.00 26.77 10 ARG B CA 1
ATOM 4537 C C . ARG B 1 10 ? -23.428 -10.050 -0.670 1.00 24.34 10 ARG B C 1
ATOM 4538 O O . ARG B 1 10 ? -22.488 -9.546 -1.293 1.00 24.42 10 ARG B O 1
ATOM 4559 N N . VAL B 1 11 ? -24.050 -11.158 -1.069 1.00 23.85 11 VAL B N 1
ATOM 4560 C CA . VAL B 1 11 ? -23.793 -11.760 -2.373 1.00 23.78 11 VAL B CA 1
ATOM 4561 C C . VAL B 1 11 ? -24.790 -11.151 -3.356 1.00 23.11 11 VAL B C 1
ATOM 4562 O O . VAL B 1 11 ? -26.005 -11.362 -3.249 1.00 24.40 11 VAL B O 1
ATOM 4575 N N . GLU B 1 12 ? -24.274 -10.363 -4.301 1.00 22.85 12 GLU B N 1
ATOM 4576 C CA . GLU B 1 12 ? -25.129 -9.674 -5.262 1.00 24.23 12 GLU B CA 1
ATOM 4577 C C . GLU B 1 12 ? -25.549 -10.595 -6.401 1.00 24.81 12 GLU B C 1
ATOM 4578 O O . GLU B 1 12 ? -26.686 -10.522 -6.879 1.00 26.54 12 GLU B O 1
ATOM 4590 N N . GLN B 1 13 ? -24.644 -11.456 -6.859 1.00 24.48 13 GLN B N 1
ATOM 4591 C CA . GLN B 1 13 ? -24.876 -12.258 -8.048 1.00 25.61 13 GLN B CA 1
ATOM 4592 C C . GLN B 1 13 ? -23.794 -13.319 -8.141 1.00 23.93 13 GLN B C 1
ATOM 4593 O O . GLN B 1 13 ? -22.647 -13.069 -7.770 1.00 22.96 13 GLN B O 1
ATOM 4607 N N . VAL B 1 14 ? -24.175 -14.501 -8.620 1.00 23.76 14 VAL B N 1
ATOM 4608 C CA . VAL B 1 14 ? -23.248 -15.572 -8.973 1.00 23.39 14 VAL B CA 1
ATOM 4609 C C . VAL B 1 14 ? -23.384 -15.795 -10.473 1.00 23.53 14 VAL B C 1
ATOM 4610 O O . VAL B 1 14 ? -24.503 -15.804 -10.993 1.00 25.24 14 VAL B O 1
ATOM 4623 N N . THR B 1 15 ? -22.261 -15.946 -11.172 1.00 23.94 15 THR B N 1
ATOM 4624 C CA . THR B 1 15 ? -22.289 -16.024 -12.626 1.00 25.13 15 THR B CA 1
ATOM 4625 C C . THR B 1 15 ? -21.120 -16.854 -13.130 1.00 24.70 15 THR B C 1
ATOM 4626 O O . THR B 1 15 ? -20.104 -17.022 -12.450 1.00 22.48 15 THR B O 1
ATOM 4637 N N A ALA B 1 16 ? -21.303 -17.407 -14.321 0.59 25.58 16 ALA B N 1
ATOM 4638 N N B ALA B 1 16 ? -21.256 -17.323 -14.368 0.41 25.65 16 ALA B N 1
ATOM 4639 C CA A ALA B 1 16 ? -20.220 -18.002 -15.078 0.59 25.91 16 ALA B CA 1
ATOM 4640 C CA B ALA B 1 16 ? -20.178 -17.984 -15.085 0.41 26.08 16 ALA B CA 1
ATOM 4641 C C A ALA B 1 16 ? -19.612 -17.021 -16.065 0.59 27.05 16 ALA B C 1
ATOM 4642 C C B ALA B 1 16 ? -19.569 -17.104 -16.171 0.41 26.48 16 ALA B C 1
ATOM 4643 O O A ALA B 1 16 ? -18.571 -17.323 -16.659 0.59 26.81 16 ALA B O 1
ATOM 4644 O O B ALA B 1 16 ? -18.763 -17.592 -16.969 0.41 26.67 16 ALA B O 1
ATOM 4657 N N A ALA B 1 17 ? -20.232 -15.862 -16.244 0.59 26.80 17 ALA B N 1
ATOM 4658 N N B ALA B 1 17 ? -19.937 -15.824 -16.222 0.41 25.38 17 ALA B N 1
ATOM 4659 C CA A ALA B 1 17 ? -19.734 -14.876 -17.186 0.59 27.59 17 ALA B CA 1
ATOM 4660 C CA B ALA B 1 17 ? -19.477 -14.900 -17.260 0.41 25.46 17 ALA B CA 1
ATOM 4661 C C A ALA B 1 17 ? -18.447 -14.289 -16.635 0.59 27.23 17 ALA B C 1
ATOM 4662 C C B ALA B 1 17 ? -18.934 -13.631 -16.611 0.41 25.06 17 ALA B C 1
ATOM 4663 O O A ALA B 1 17 ? -18.449 -13.740 -15.524 0.59 25.93 17 ALA B O 1
ATOM 4664 O O B ALA B 1 17 ? -19.552 -12.563 -16.693 0.41 24.41 17 ALA B O 1
ATOM 4672 N N A PRO B 1 18 ? -17.339 -14.393 -17.350 0.59 28.46 18 PRO B N 1
ATOM 4673 N N B PRO B 1 18 ? -17.765 -13.705 -15.977 0.41 24.88 18 PRO B N 1
ATOM 4674 C CA A PRO B 1 18 ? -16.072 -13.868 -16.839 0.59 29.66 18 PRO B CA 1
ATOM 4675 C CA B PRO B 1 18 ? -17.255 -12.566 -15.199 0.41 23.90 18 PRO B CA 1
ATOM 4676 C C A PRO B 1 18 ? -16.097 -12.351 -16.764 0.59 32.71 18 PRO B C 1
ATOM 4677 C C B PRO B 1 18 ? -16.593 -11.527 -16.087 0.41 24.19 18 PRO B C 1
ATOM 4678 O O A PRO B 1 18 ? -16.310 -11.674 -17.780 0.59 33.77 18 PRO B O 1
ATOM 4679 O O B PRO B 1 18 ? -16.307 -11.783 -17.263 0.41 21.44 18 PRO B O 1
ATOM 4693 N N A PRO B 1 19 ? -15.879 -11.766 -15.581 0.59 35.25 19 PRO B N 1
ATOM 4694 N N B PRO B 1 19 ? -16.283 -10.351 -15.547 0.41 26.59 19 PRO B N 1
ATOM 4695 C CA A PRO B 1 19 ? -15.631 -10.318 -15.529 0.59 36.76 19 PRO B CA 1
ATOM 4696 C CA B PRO B 1 19 ? -15.350 -9.458 -16.240 0.41 27.86 19 PRO B CA 1
ATOM 4697 C C A PRO B 1 19 ? -14.140 -10.059 -15.641 0.59 36.81 19 PRO B C 1
ATOM 4698 C C B PRO B 1 19 ? -13.967 -10.087 -16.303 0.41 28.99 19 PRO B C 1
ATOM 4699 O O A PRO B 1 19 ? -13.468 -9.986 -14.613 0.59 38.47 19 PRO B O 1
ATOM 4700 O O B PRO B 1 19 ? -13.612 -10.954 -15.509 0.41 29.07 19 PRO B O 1
ATOM 4714 N N A ARG B 1 20 ? -13.617 -9.912 -16.864 0.59 36.75 20 ARG B N 1
ATOM 4715 N N B ARG B 1 20 ? -13.173 -9.643 -17.274 0.41 30.61 20 ARG B N 1
ATOM 4716 C CA A ARG B 1 20 ? -12.182 -10.053 -17.119 0.59 35.53 20 ARG B CA 1
ATOM 4717 C CA B ARG B 1 20 ? -11.794 -10.116 -17.317 0.41 31.72 20 ARG B CA 1
ATOM 4718 C C A ARG B 1 20 ? -11.346 -9.403 -16.021 0.59 30.17 20 ARG B C 1
ATOM 4719 C C B ARG B 1 20 ? -10.950 -9.442 -16.252 0.41 28.70 20 ARG B C 1
ATOM 4720 O O A ARG B 1 20 ? -11.042 -10.038 -15.006 0.59 29.31 20 ARG B O 1
ATOM 4721 O O B ARG B 1 20 ? -10.177 -10.102 -15.555 0.41 28.53 20 ARG B O 1
ATOM 4762 N N . ILE B 1 21 ? -11.025 -8.121 -16.168 1.00 26.67 21 ILE B N 1
ATOM 4763 C CA . ILE B 1 21 ? -10.306 -7.388 -15.140 1.00 23.93 21 ILE B CA 1
ATOM 4764 C C . ILE B 1 21 ? -11.370 -6.618 -14.373 1.00 21.49 21 ILE B C 1
ATOM 4765 O O . ILE B 1 21 ? -11.918 -5.636 -14.894 1.00 22.97 21 ILE B O 1
ATOM 4781 N N . PRO B 1 22 ? -11.692 -7.015 -13.149 1.00 19.72 22 PRO B N 1
ATOM 4782 C CA . PRO B 1 22 ? -12.764 -6.342 -12.423 1.00 19.56 22 PRO B CA 1
ATOM 4783 C C . PRO B 1 22 ? -12.455 -4.874 -12.194 1.00 18.51 22 PRO B C 1
ATOM 4784 O O . PRO B 1 22 ? -11.297 -4.449 -12.119 1.00 17.77 22 PRO B O 1
ATOM 4795 N N . GLU B 1 23 ? -13.523 -4.099 -12.048 1.00 19.03 23 GLU B N 1
ATOM 4796 C CA . GLU B 1 23 ? -13.384 -2.653 -11.958 1.00 19.27 23 GLU B CA 1
ATOM 4797 C C . GLU B 1 23 ? -12.526 -2.230 -10.770 1.00 18.58 23 GLU B C 1
ATOM 4798 O O . GLU B 1 23 ? -11.792 -1.246 -10.863 1.00 18.36 23 GLU B O 1
ATOM 4810 N N . GLY B 1 24 ? -12.600 -2.947 -9.650 1.00 17.90 24 GLY B N 1
ATOM 4811 C CA . GLY B 1 24 ? -11.806 -2.556 -8.494 1.00 17.92 24 GLY B CA 1
ATOM 4812 C C . GLY B 1 24 ? -10.310 -2.668 -8.744 1.00 16.45 24 GLY B C 1
ATOM 4813 O O . GLY B 1 24 ? -9.532 -1.796 -8.350 1.00 16.52 24 GLY B O 1
ATOM 4817 N N . VAL B 1 25 ? -9.891 -3.735 -9.422 1.00 16.32 25 VAL B N 1
ATOM 4818 C CA . VAL B 1 25 ? -8.492 -3.896 -9.800 1.00 16.67 25 VAL B CA 1
ATOM 4819 C C . VAL B 1 25 ? -8.049 -2.737 -10.676 1.00 17.39 25 VAL B C 1
ATOM 4820 O O . VAL B 1 25 ? -6.941 -2.211 -10.526 1.00 18.19 25 VAL B O 1
ATOM 4833 N N . ARG B 1 26 ? -8.905 -2.332 -11.620 1.00 17.96 26 ARG B N 1
ATOM 4834 C CA . ARG B 1 26 ? -8.589 -1.197 -12.482 1.00 19.25 26 ARG B CA 1
ATOM 4835 C C . ARG B 1 26 ? -8.631 0.120 -11.714 1.00 19.50 26 ARG B C 1
ATOM 4836 O O . ARG B 1 26 ? -7.762 0.979 -11.912 1.00 20.71 26 ARG B O 1
ATOM 4857 N N . MET B 1 27 ? -9.621 0.288 -10.822 1.00 18.88 27 MET B N 1
ATOM 4858 C CA . MET B 1 27 ? -9.811 1.554 -10.107 1.00 20.73 27 MET B CA 1
ATOM 4859 C C . MET B 1 27 ? -8.583 1.900 -9.279 1.00 20.37 27 MET B C 1
ATOM 4860 O O . MET B 1 27 ? -8.176 3.065 -9.212 1.00 20.84 27 MET B O 1
ATOM 4874 N N . ILE B 1 28 ? -7.976 0.896 -8.636 1.00 18.65 28 ILE B N 1
ATOM 4875 C CA . ILE B 1 28 ? -6.793 1.143 -7.810 1.00 18.60 28 ILE B CA 1
ATOM 4876 C C . ILE B 1 28 ? -5.526 1.220 -8.633 1.00 19.63 28 ILE B C 1
ATOM 4877 O O . ILE B 1 28 ? -4.458 1.487 -8.068 1.00 19.33 28 ILE B O 1
ATOM 4893 N N . GLN B 1 29 ? -5.613 1.020 -9.949 1.00 19.11 29 GLN B N 1
ATOM 4894 C CA . GLN B 1 29 ? -4.486 1.163 -10.871 1.00 20.11 29 GLN B CA 1
ATOM 4895 C C . GLN B 1 29 ? -3.457 0.048 -10.722 1.00 19.27 29 GLN B C 1
ATOM 4896 O O . GLN B 1 29 ? -2.262 0.256 -10.942 1.00 20.78 29 GLN B O 1
ATOM 4910 N N . ALA B 1 30 ? -3.907 -1.157 -10.400 1.00 18.26 30 ALA B N 1
ATOM 4911 C CA . ALA B 1 30 ? -2.974 -2.273 -10.341 1.00 18.21 30 ALA B CA 1
ATOM 4912 C C . ALA B 1 30 ? -2.359 -2.595 -11.694 1.00 18.78 30 ALA B C 1
ATOM 4913 O O . ALA B 1 30 ? -1.143 -2.845 -11.741 1.00 19.10 30 ALA B O 1
ATOM 4920 N N . PRO B 1 31 ? -3.104 -2.623 -12.806 1.00 19.14 31 PRO B N 1
ATOM 4921 C CA . PRO B 1 31 ? -2.466 -2.962 -14.079 1.00 19.93 31 PRO B CA 1
ATOM 4922 C C . PRO B 1 31 ? -1.333 -2.029 -14.434 1.00 20.56 31 PRO B C 1
ATOM 4923 O O . PRO B 1 31 ? -0.354 -2.479 -15.048 1.00 22.12 31 PRO B O 1
ATOM 4934 N N . GLU B 1 32 ? -1.412 -0.762 -14.005 1.00 21.33 32 GLU B N 1
ATOM 4935 C CA . GLU B 1 32 ? -0.367 0.218 -14.266 1.00 23.42 32 GLU B CA 1
ATOM 4936 C C . GLU B 1 32 ? 0.942 -0.141 -13.576 1.00 23.07 32 GLU B C 1
ATOM 4937 O O . GLU B 1 32 ? 1.996 0.350 -13.985 1.00 25.27 32 GLU B O 1
ATOM 4949 N N . LEU B 1 33 ? 0.903 -0.966 -12.529 1.00 21.28 33 LEU B N 1
ATOM 4950 C CA . LEU B 1 33 ? 2.107 -1.382 -11.816 1.00 20.70 33 LEU B CA 1
ATOM 4951 C C . LEU B 1 33 ? 2.600 -2.766 -12.204 1.00 18.55 33 LEU B C 1
ATOM 4952 O O . LEU B 1 33 ? 3.698 -3.144 -11.788 1.00 19.82 33 LEU B O 1
ATOM 4968 N N . TRP B 1 34 ? 1.817 -3.542 -12.960 1.00 19.32 34 TRP B N 1
ATOM 4969 C CA . TRP B 1 34 ? 2.155 -4.947 -13.165 1.00 18.81 34 TRP B CA 1
ATOM 4970 C C . TRP B 1 34 ? 3.532 -5.145 -13.789 1.00 18.91 34 TRP B C 1
ATOM 4971 O O . TRP B 1 34 ? 4.274 -6.038 -13.372 1.00 20.25 34 TRP B O 1
ATOM 4992 N N . GLU B 1 35 ? 3.890 -4.362 -14.809 1.00 19.73 35 GLU B N 1
ATOM 4993 C CA . GLU B 1 35 ? 5.191 -4.578 -15.433 1.00 21.46 35 GLU B CA 1
ATOM 4994 C C . GLU B 1 35 ? 6.319 -4.316 -14.443 1.00 20.83 35 GLU B C 1
ATOM 4995 O O . GLU B 1 35 ? 7.219 -5.147 -14.265 1.00 21.56 35 GLU B O 1
ATOM 5007 N N . SER B 1 36 ? 6.277 -3.158 -13.783 1.00 19.73 36 SER B N 1
ATOM 5008 C CA . SER B 1 36 ? 7.329 -2.793 -12.844 1.00 20.37 36 SER B CA 1
ATOM 5009 C C . SER B 1 36 ? 7.408 -3.762 -11.668 1.00 20.12 36 SER B C 1
ATOM 5010 O O . SER B 1 36 ? 8.495 -4.010 -11.135 1.00 22.10 36 SER B O 1
ATOM 5018 N N . ALA B 1 37 ? 6.267 -4.284 -11.217 1.00 17.44 37 ALA B N 1
ATOM 5019 C CA . ALA B 1 37 ? 6.193 -5.158 -10.056 1.00 18.01 37 ALA B CA 1
ATOM 5020 C C . ALA B 1 37 ? 6.259 -6.638 -10.415 1.00 16.81 37 ALA B C 1
ATOM 5021 O O . ALA B 1 37 ? 6.108 -7.486 -9.533 1.00 17.73 37 ALA B O 1
ATOM 5028 N N . GLU B 1 38 ? 6.507 -6.974 -11.674 1.00 17.00 38 GLU B N 1
ATOM 5029 C CA . GLU B 1 38 ? 6.474 -8.367 -12.130 1.00 16.69 38 GLU B CA 1
ATOM 5030 C C . GLU B 1 38 ? 5.190 -9.055 -11.679 1.00 15.89 38 GLU B C 1
ATOM 5031 O O . GLU B 1 38 ? 5.192 -10.213 -11.260 1.00 17.42 38 GLU B O 1
ATOM 5043 N N . HIS B 1 39 ? 4.081 -8.320 -11.758 1.00 15.74 39 HIS B N 1
ATOM 5044 C CA . HIS B 1 39 ? 2.756 -8.837 -11.432 1.00 14.63 39 HIS B CA 1
ATOM 5045 C C . HIS B 1 39 ? 2.661 -9.357 -9.999 1.00 14.65 39 HIS B C 1
ATOM 5046 O O . HIS B 1 39 ? 1.734 -10.086 -9.678 1.00 15.65 39 HIS B O 1
ATOM 5060 N N . GLY B 1 40 ? 3.581 -8.978 -9.116 1.00 14.62 40 GLY B N 1
ATOM 5061 C CA . GLY B 1 40 ? 3.554 -9.456 -7.745 1.00 15.15 40 GLY B CA 1
ATOM 5062 C C . GLY B 1 40 ? 4.325 -10.735 -7.480 1.00 14.84 40 GLY B C 1
ATOM 5063 O O . GLY B 1 40 ? 4.255 -11.261 -6.361 1.00 14.96 40 GLY B O 1
ATOM 5067 N N . LYS B 1 41 ? 5.055 -11.250 -8.468 1.00 14.84 41 LYS B N 1
ATOM 5068 C CA . LYS B 1 41 ? 5.847 -12.464 -8.300 1.00 15.46 41 LYS B CA 1
ATOM 5069 C C . LYS B 1 41 ? 6.757 -12.365 -7.084 1.00 15.62 41 LYS B C 1
ATOM 5070 O O . LYS B 1 41 ? 7.313 -11.308 -6.796 1.00 16.40 41 LYS B O 1
ATOM 5089 N N . GLY B 1 42 ? 6.951 -13.495 -6.403 1.00 15.28 42 GLY B N 1
ATOM 5090 C CA . GLY B 1 42 ? 7.805 -13.522 -5.239 1.00 15.34 42 GLY B CA 1
ATOM 5091 C C . GLY B 1 42 ? 7.119 -13.099 -3.964 1.00 14.97 42 GLY B C 1
ATOM 5092 O O . GLY B 1 42 ? 7.789 -12.695 -3.017 1.00 16.93 42 GLY B O 1
ATOM 5096 N N . ASN B 1 43 ? 5.803 -13.182 -3.919 1.00 14.74 43 ASN B N 1
ATOM 5097 C CA . ASN B 1 43 ? 5.028 -12.899 -2.728 1.00 13.54 43 ASN B CA 1
ATOM 5098 C C . ASN B 1 43 ? 4.107 -14.066 -2.434 1.00 13.43 43 ASN B C 1
ATOM 5099 O O . ASN B 1 43 ? 3.646 -14.752 -3.346 1.00 14.40 43 ASN B O 1
ATOM 5110 N N . VAL B 1 44 ? 3.825 -14.274 -1.151 1.00 13.47 44 VAL B N 1
ATOM 5111 C CA . VAL B 1 44 ? 2.785 -15.194 -0.725 1.00 13.01 44 VAL B CA 1
ATOM 5112 C C . VAL B 1 44 ? 1.868 -14.434 0.212 1.00 12.43 44 VAL B C 1
ATOM 5113 O O . VAL B 1 44 ? 2.318 -13.904 1.234 1.00 13.21 44 VAL B O 1
ATOM 5126 N N . VAL B 1 45 ? 0.590 -14.348 -0.140 1.00 12.21 45 VAL B N 1
ATOM 5127 C CA . VAL B 1 45 ? -0.412 -13.712 0.701 1.00 11.81 45 VAL B CA 1
ATOM 5128 C C . VAL B 1 45 ? -1.149 -14.807 1.455 1.00 11.89 45 VAL B C 1
ATOM 5129 O O . VAL B 1 45 ? -1.752 -15.693 0.841 1.00 12.77 45 VAL B O 1
ATOM 5142 N N . ALA B 1 46 ? -1.065 -14.767 2.782 1.00 11.81 46 ALA B N 1
ATOM 5143 C CA . ALA B 1 46 ? -1.766 -15.725 3.630 1.00 11.95 46 ALA B CA 1
ATOM 5144 C C . ALA B 1 46 ? -3.182 -15.224 3.857 1.00 12.20 46 ALA B C 1
ATOM 5145 O O . ALA B 1 46 ? -3.375 -14.140 4.420 1.00 14.01 46 ALA B O 1
ATOM 5152 N N . VAL B 1 47 ? -4.153 -15.992 3.385 1.00 12.11 47 VAL B N 1
ATOM 5153 C CA . VAL B 1 47 ? -5.561 -15.624 3.445 1.00 13.55 47 VAL B CA 1
ATOM 5154 C C . VAL B 1 47 ? -6.180 -16.428 4.581 1.00 13.17 47 VAL B C 1
ATOM 5155 O O . VAL B 1 47 ? -6.341 -17.650 4.476 1.00 13.14 47 VAL B O 1
ATOM 5168 N N . LEU B 1 48 ? -6.491 -15.739 5.680 1.00 13.08 48 LEU B N 1
ATOM 5169 C CA . LEU B 1 48 ? -7.049 -16.384 6.865 1.00 12.73 48 LEU B CA 1
ATOM 5170 C C . LEU B 1 48 ? -8.560 -16.246 6.755 1.00 13.48 48 LEU B C 1
ATOM 5171 O O . LEU B 1 48 ? -9.102 -15.152 6.923 1.00 15.06 48 LEU B O 1
ATOM 5187 N N . ASP B 1 49 ? -9.239 -17.336 6.407 1.00 13.96 49 ASP B N 1
ATOM 5188 C CA . ASP B 1 49 ? -10.623 -17.235 5.956 1.00 14.54 49 ASP B CA 1
ATOM 5189 C C . ASP B 1 49 ? -11.289 -18.612 5.946 1.00 14.37 49 ASP B C 1
ATOM 5190 O O . ASP B 1 49 ? -10.917 -19.477 6.746 1.00 14.72 49 ASP B O 1
ATOM 5199 N N . THR B 1 50 ? -12.300 -18.813 5.092 1.00 14.09 50 THR B N 1
ATOM 5200 C CA . THR B 1 50 ? -13.079 -20.053 5.035 1.00 14.18 50 THR B CA 1
ATOM 5201 C C . THR B 1 50 ? -12.435 -21.152 4.200 1.00 14.99 50 THR B C 1
ATOM 5202 O O . THR B 1 50 ? -13.099 -22.156 3.924 1.00 16.22 50 THR B O 1
ATOM 5213 N N . GLY B 1 51 ? -11.174 -21.010 3.801 1.00 14.72 51 GLY B N 1
ATOM 5214 C CA . GLY B 1 51 ? -10.584 -21.953 2.882 1.00 14.03 51 GLY B CA 1
ATOM 5215 C C . GLY B 1 51 ? -10.687 -21.434 1.466 1.00 13.32 51 GLY B C 1
ATOM 5216 O O . GLY B 1 51 ? -11.032 -20.284 1.230 1.00 15.43 51 GLY B O 1
ATOM 5220 N N . CYS B 1 52 ? -10.376 -22.295 0.502 1.00 13.67 52 CYS B N 1
ATOM 5221 C CA . CYS B 1 52 ? -10.373 -21.871 -0.890 1.00 13.93 52 CYS B CA 1
ATOM 5222 C C . CYS B 1 52 ? -10.684 -23.063 -1.774 1.00 14.65 52 CYS B C 1
ATOM 5223 O O . CYS B 1 52 ? -10.275 -24.179 -1.467 1.00 15.52 52 CYS B O 1
ATOM 5231 N N . GLN B 1 53 ? -11.376 -22.816 -2.890 1.00 15.03 53 GLN B N 1
ATOM 5232 C CA . GLN B 1 53 ? -11.491 -23.838 -3.935 1.00 15.24 53 GLN B CA 1
ATOM 5233 C C . GLN B 1 53 ? -10.148 -23.908 -4.645 1.00 15.67 53 GLN B C 1
ATOM 5234 O O . GLN B 1 53 ? -9.839 -23.085 -5.509 1.00 16.14 53 GLN B O 1
ATOM 5248 N N . THR B 1 54 ? -9.337 -24.897 -4.294 1.00 15.43 54 THR B N 1
ATOM 5249 C CA . THR B 1 54 ? -7.954 -24.887 -4.750 1.00 16.24 54 THR B CA 1
ATOM 5250 C C . THR B 1 54 ? -7.791 -25.362 -6.179 1.00 16.77 54 THR B C 1
ATOM 5251 O O . THR B 1 54 ? -6.714 -25.169 -6.748 1.00 18.57 54 THR B O 1
ATOM 5262 N N . ASP B 1 55 ? -8.824 -25.957 -6.778 1.00 17.32 55 ASP B N 1
ATOM 5263 C CA . ASP B 1 55 ? -8.804 -26.287 -8.197 1.00 17.55 55 ASP B CA 1
ATOM 5264 C C . ASP B 1 55 ? -9.644 -25.330 -9.035 1.00 17.46 55 ASP B C 1
ATOM 5265 O O . ASP B 1 55 ? -9.931 -25.620 -10.198 1.00 18.86 55 ASP B O 1
ATOM 5274 N N . HIS B 1 56 ? -10.015 -24.184 -8.494 1.00 16.55 56 HIS B N 1
ATOM 5275 C CA . HIS B 1 56 ? -10.653 -23.181 -9.331 1.00 16.44 56 HIS B CA 1
ATOM 5276 C C . HIS B 1 56 ? -9.702 -22.820 -10.466 1.00 16.50 56 HIS B C 1
ATOM 5277 O O . HIS B 1 56 ? -8.537 -22.514 -10.201 1.00 16.43 56 HIS B O 1
ATOM 5291 N N . PRO B 1 57 ? -10.143 -22.824 -11.727 1.00 16.88 57 PRO B N 1
ATOM 5292 C CA . PRO B 1 57 ? -9.198 -22.512 -12.813 1.00 17.32 57 PRO B CA 1
ATOM 5293 C C . PRO B 1 57 ? -8.440 -21.213 -12.640 1.00 16.24 57 PRO B C 1
ATOM 5294 O O . PRO B 1 57 ? -7.279 -21.129 -13.053 1.00 16.89 57 PRO B O 1
ATOM 5305 N N A ASP B 1 58 ? -9.055 -20.195 -12.041 0.45 16.58 58 ASP B N 1
ATOM 5306 N N B ASP B 1 58 ? -9.057 -20.192 -12.058 0.55 15.93 58 ASP B N 1
ATOM 5307 C CA A ASP B 1 58 ? -8.389 -18.910 -11.860 0.45 17.31 58 ASP B CA 1
ATOM 5308 C CA B ASP B 1 58 ? -8.380 -18.912 -11.918 0.55 16.41 58 ASP B CA 1
ATOM 5309 C C A ASP B 1 58 ? -7.348 -18.939 -10.762 0.45 16.78 58 ASP B C 1
ATOM 5310 C C B ASP B 1 58 ? -7.418 -18.884 -10.731 0.55 16.24 58 ASP B C 1
ATOM 5311 O O A ASP B 1 58 ? -6.485 -18.055 -10.714 0.45 17.36 58 ASP B O 1
ATOM 5312 O O B ASP B 1 58 ? -6.658 -17.916 -10.600 0.55 16.79 58 ASP B O 1
ATOM 5329 N N . LEU B 1 59 ? -7.431 -19.912 -9.865 1.00 15.75 59 LEU B N 1
ATOM 5330 C CA . LEU B 1 59 ? -6.622 -19.922 -8.649 1.00 15.46 59 LEU B CA 1
ATOM 5331 C C . LEU B 1 59 ? -5.629 -21.067 -8.573 1.00 15.89 59 LEU B C 1
ATOM 5332 O O . LEU B 1 59 ? -4.673 -20.978 -7.793 1.00 16.49 59 LEU B O 1
ATOM 5348 N N . THR B 1 60 ? -5.807 -22.126 -9.359 1.00 16.26 60 THR B N 1
ATOM 5349 C CA . THR B 1 60 ? -5.049 -23.346 -9.109 1.00 17.57 60 THR B CA 1
ATOM 5350 C C . THR B 1 60 ? -3.539 -23.114 -9.200 1.00 17.21 60 THR B C 1
ATOM 5351 O O . THR B 1 60 ? -2.769 -23.675 -8.406 1.00 18.80 60 THR B O 1
ATOM 5362 N N . ALA B 1 61 ? -3.088 -22.273 -10.140 1.00 16.19 61 ALA B N 1
ATOM 5363 C CA . ALA B 1 61 ? -1.656 -22.019 -10.294 1.00 16.65 61 ALA B CA 1
ATOM 5364 C C . ALA B 1 61 ? -1.091 -21.119 -9.203 1.00 15.78 61 ALA B C 1
ATOM 5365 O O . ALA B 1 61 ? 0.129 -20.955 -9.126 1.00 17.66 61 ALA B O 1
ATOM 5372 N N . ARG B 1 62 ? -1.947 -20.550 -8.356 1.00 14.33 62 ARG B N 1
ATOM 5373 C CA . ARG B 1 62 ? -1.551 -19.589 -7.339 1.00 13.97 62 ARG B CA 1
ATOM 5374 C C . ARG B 1 62 ? -1.438 -20.195 -5.953 1.00 14.34 62 ARG B C 1
ATOM 5375 O O . ARG B 1 62 ? -0.926 -19.533 -5.050 1.00 16.02 62 ARG B O 1
ATOM 5396 N N . ILE B 1 63 ? -1.913 -21.416 -5.744 1.00 14.38 63 ILE B N 1
ATOM 5397 C CA . ILE B 1 63 ? -1.959 -21.979 -4.395 1.00 15.58 63 ILE B CA 1
ATOM 5398 C C . ILE B 1 63 ? -0.575 -22.488 -4.022 1.00 15.42 63 ILE B C 1
ATOM 5399 O O . ILE B 1 63 ? -0.072 -23.455 -4.611 1.00 18.30 63 ILE B O 1
ATOM 5415 N N . ALA B 1 64 ? 0.033 -21.862 -3.025 1.00 14.17 64 ALA B N 1
ATOM 5416 C CA . ALA B 1 64 ? 1.355 -22.264 -2.566 1.00 15.98 64 ALA B CA 1
ATOM 5417 C C . ALA B 1 64 ? 1.295 -23.332 -1.491 1.00 15.94 64 ALA B C 1
ATOM 5418 O O . ALA B 1 64 ? 2.277 -24.060 -1.299 1.00 17.54 64 ALA B O 1
ATOM 5425 N N . GLY B 1 65 ? 0.176 -23.437 -0.803 1.00 15.62 65 GLY B N 1
ATOM 5426 C CA . GLY B 1 65 ? 0.036 -24.354 0.306 1.00 15.45 65 GLY B CA 1
ATOM 5427 C C . GLY B 1 65 ? -1.149 -23.915 1.137 1.00 13.51 65 GLY B C 1
ATOM 5428 O O . GLY B 1 65 ? -1.882 -23.003 0.768 1.00 13.97 65 GLY B O 1
ATOM 5432 N N . GLY B 1 66 ? -1.319 -24.582 2.271 1.00 14.75 66 GLY B N 1
ATOM 5433 C CA . GLY B 1 66 ? -2.399 -24.220 3.170 1.00 14.79 66 GLY B CA 1
ATOM 5434 C C . GLY B 1 66 ? -2.502 -25.202 4.304 1.00 15.46 66 GLY B C 1
ATOM 5435 O O . GLY B 1 66 ? -1.852 -26.253 4.316 1.00 15.83 66 GLY B O 1
ATOM 5439 N N . ARG B 1 67 ? -3.352 -24.846 5.261 1.00 15.20 67 ARG B N 1
ATOM 5440 C CA . ARG B 1 67 ? -3.633 -25.720 6.384 1.00 15.21 67 ARG B CA 1
ATOM 5441 C C . ARG B 1 67 ? -5.020 -25.427 6.903 1.00 15.06 67 ARG B C 1
ATOM 5442 O O . ARG B 1 67 ? -5.468 -24.274 6.920 1.00 15.54 67 ARG B O 1
ATOM 5463 N N . ASN B 1 68 ? -5.679 -26.500 7.326 1.00 16.55 68 ASN B N 1
ATOM 5464 C CA . ASN B 1 68 ? -7.001 -26.453 7.919 1.00 17.12 68 ASN B CA 1
ATOM 5465 C C . ASN B 1 68 ? -6.862 -26.464 9.433 1.00 18.04 68 ASN B C 1
ATOM 5466 O O . ASN B 1 68 ? -6.302 -27.408 10.000 1.00 18.83 68 ASN B O 1
ATOM 5477 N N . PHE B 1 69 ? -7.404 -25.433 10.076 1.00 17.05 69 PHE B N 1
ATOM 5478 C CA . PHE B 1 69 ? -7.480 -25.327 11.527 1.00 17.60 69 PHE B CA 1
ATOM 5479 C C . PHE B 1 69 ? -8.902 -25.461 12.048 1.00 19.29 69 PHE B C 1
ATOM 5480 O O . PHE B 1 69 ? -9.145 -25.184 13.228 1.00 21.58 69 PHE B O 1
ATOM 5497 N N . THR B 1 70 ? -9.846 -25.880 11.202 1.00 17.93 70 THR B N 1
ATOM 5498 C CA . THR B 1 70 ? -11.235 -26.116 11.585 1.00 17.82 70 THR B CA 1
ATOM 5499 C C . THR B 1 70 ? -11.474 -27.606 11.818 1.00 17.84 70 THR B C 1
ATOM 5500 O O . THR B 1 70 ? -10.605 -28.454 11.593 1.00 19.15 70 THR B O 1
ATOM 5511 N N . HIS B 1 71 ? -12.699 -27.934 12.224 1.00 19.02 71 HIS B N 1
ATOM 5512 C CA . HIS B 1 71 ? -13.121 -29.319 12.352 1.00 19.67 71 HIS B CA 1
ATOM 5513 C C . HIS B 1 71 ? -13.716 -29.871 11.065 1.00 20.30 71 HIS B C 1
ATOM 5514 O O . HIS B 1 71 ? -14.133 -31.032 11.045 1.00 22.13 71 HIS B O 1
ATOM 5528 N N . ASP B 1 72 ? -13.767 -29.084 9.995 1.00 19.81 72 ASP B N 1
ATOM 5529 C CA . ASP B 1 72 ? -14.249 -29.602 8.727 1.00 19.13 72 ASP B CA 1
ATOM 5530 C C . ASP B 1 72 ? -13.355 -30.750 8.291 1.00 20.38 72 ASP B C 1
ATOM 5531 O O . ASP B 1 72 ? -12.153 -30.781 8.585 1.00 20.05 72 ASP B O 1
ATOM 5540 N N . ASP B 1 73 ? -13.944 -31.686 7.567 1.00 21.31 73 ASP B N 1
ATOM 5541 C CA . ASP B 1 73 ? -13.201 -32.797 6.986 1.00 21.35 73 ASP B CA 1
ATOM 5542 C C . ASP B 1 73 ? -12.391 -33.534 8.049 1.00 21.40 73 ASP B C 1
ATOM 5543 O O . ASP B 1 73 ? -11.218 -33.870 7.864 1.00 22.55 73 ASP B O 1
ATOM 5552 N N . GLY B 1 74 ? -13.048 -33.811 9.172 1.00 22.30 74 GLY B N 1
ATOM 5553 C CA . GLY B 1 74 ? -12.418 -34.537 10.261 1.00 23.40 74 GLY B CA 1
ATOM 5554 C C . GLY B 1 74 ? -11.266 -33.816 10.921 1.00 23.47 74 GLY B C 1
ATOM 5555 O O . GLY B 1 74 ? -10.493 -34.438 11.654 1.00 25.91 74 GLY B O 1
ATOM 5559 N N . GLY B 1 75 ? -11.139 -32.512 10.699 1.00 23.24 75 GLY B N 1
ATOM 5560 C CA . GLY B 1 75 ? -9.974 -31.780 11.164 1.00 22.02 75 GLY B CA 1
ATOM 5561 C C . GLY B 1 75 ? -8.686 -32.124 10.460 1.00 21.05 75 GLY B C 1
ATOM 5562 O O . GLY B 1 75 ? -7.611 -31.813 10.976 1.00 23.08 75 GLY B O 1
ATOM 5566 N N . ASP B 1 76 ? -8.755 -32.751 9.290 1.00 21.35 76 ASP B N 1
ATOM 5567 C CA . ASP B 1 76 ? -7.558 -33.117 8.543 1.00 22.03 76 ASP B CA 1
ATOM 5568 C C . ASP B 1 76 ? -6.840 -31.828 8.159 1.00 21.21 76 ASP B C 1
ATOM 5569 O O . ASP B 1 76 ? -7.402 -31.018 7.412 1.00 19.93 76 ASP B O 1
ATOM 5578 N N . PRO B 1 77 ? -5.630 -31.576 8.673 1.00 21.11 77 PRO B N 1
ATOM 5579 C CA . PRO B 1 77 ? -4.953 -30.307 8.357 1.00 20.73 77 PRO B CA 1
ATOM 5580 C C . PRO B 1 77 ? -4.696 -30.099 6.884 1.00 20.94 77 PRO B C 1
ATOM 5581 O O . PRO B 1 77 ? -4.485 -28.953 6.484 1.00 19.56 77 PRO B O 1
ATOM 5592 N N . GLU B 1 78 ? -4.694 -31.154 6.066 1.00 20.82 78 GLU B N 1
ATOM 5593 C CA . GLU B 1 78 ? -4.342 -31.043 4.653 1.00 21.73 78 GLU B CA 1
ATOM 5594 C C . GLU B 1 78 ? -5.553 -30.872 3.747 1.00 21.47 78 GLU B C 1
ATOM 5595 O O . GLU B 1 78 ? -5.401 -30.875 2.519 1.00 23.26 78 GLU B O 1
ATOM 5607 N N . ARG B 1 79 ? -6.737 -30.716 4.318 1.00 18.86 79 ARG B N 1
ATOM 5608 C CA . ARG B 1 79 ? -7.979 -30.552 3.562 1.00 19.83 79 ARG B CA 1
ATOM 5609 C C . ARG B 1 79 ? -8.549 -29.182 3.926 1.00 18.47 79 ARG B C 1
ATOM 5610 O O . ARG B 1 79 ? -9.116 -28.996 5.007 1.00 18.40 79 ARG B O 1
ATOM 5631 N N . PHE B 1 80 ? -8.385 -28.212 3.029 1.00 17.35 80 PHE B N 1
ATOM 5632 C CA . PHE B 1 80 ? -8.725 -26.817 3.322 1.00 16.05 80 PHE B CA 1
ATOM 5633 C C . PHE B 1 80 ? -9.556 -26.181 2.206 1.00 15.86 80 PHE B C 1
ATOM 5634 O O . PHE B 1 80 ? -9.464 -24.973 1.923 1.00 16.01 80 PHE B O 1
ATOM 5651 N N . GLU B 1 81 ? -10.431 -26.982 1.592 1.00 16.60 81 GLU B N 1
ATOM 5652 C CA . GLU B 1 81 ? -11.344 -26.475 0.585 1.00 16.39 81 GLU B CA 1
ATOM 5653 C C . GLU B 1 81 ? -12.413 -25.572 1.213 1.00 16.14 81 GLU B C 1
ATOM 5654 O O . GLU B 1 81 ? -12.695 -25.617 2.415 1.00 17.93 81 GLU B O 1
ATOM 5666 N N . ASP B 1 82 ? -13.039 -24.767 0.358 1.00 15.47 82 ASP B N 1
ATOM 5667 C CA . ASP B 1 82 ? -14.042 -23.779 0.752 1.00 15.81 82 ASP B CA 1
ATOM 5668 C C . ASP B 1 82 ? -15.444 -24.348 0.560 1.00 16.82 82 ASP B C 1
ATOM 5669 O O . ASP B 1 82 ? -15.776 -24.866 -0.517 1.00 18.21 82 ASP B O 1
ATOM 5678 N N . TYR B 1 83 ? -16.267 -24.233 1.603 1.00 17.75 83 TYR B N 1
ATOM 5679 C CA . TYR B 1 83 ? -17.674 -24.590 1.546 1.00 17.92 83 TYR B CA 1
ATOM 5680 C C . TYR B 1 83 ? -18.585 -23.377 1.640 1.00 18.23 83 TYR B C 1
ATOM 5681 O O . TYR B 1 83 ? -19.791 -23.510 1.411 1.00 20.67 83 TYR B O 1
ATOM 5699 N N . ASN B 1 84 ? -18.043 -22.209 1.980 1.00 18.66 84 ASN B N 1
ATOM 5700 C CA . ASN B 1 84 ? -18.789 -20.971 2.159 1.00 19.46 84 ASN B CA 1
ATOM 5701 C C . ASN B 1 84 ? -18.747 -20.078 0.930 1.00 18.84 84 ASN B C 1
ATOM 5702 O O . ASN B 1 84 ? -19.783 -19.532 0.527 1.00 20.34 84 ASN B O 1
ATOM 5713 N N . GLY B 1 85 ? -17.559 -19.921 0.333 1.00 17.37 85 GLY B N 1
ATOM 5714 C CA . GLY B 1 85 ? -17.330 -19.104 -0.842 1.00 17.31 85 GLY B CA 1
ATOM 5715 C C . GLY B 1 85 ? -16.555 -17.826 -0.562 1.00 16.24 85 GLY B C 1
ATOM 5716 O O . GLY B 1 85 ? -15.894 -17.302 -1.461 1.00 16.88 85 GLY B O 1
ATOM 5720 N N . HIS B 1 86 ? -16.641 -17.299 0.653 1.00 16.21 86 HIS B N 1
ATOM 5721 C CA . HIS B 1 86 ? -15.991 -16.027 0.933 1.00 15.32 86 HIS B CA 1
ATOM 5722 C C . HIS B 1 86 ? -14.470 -16.104 0.771 1.00 14.61 86 HIS B C 1
ATOM 5723 O O . HIS B 1 86 ? -13.857 -15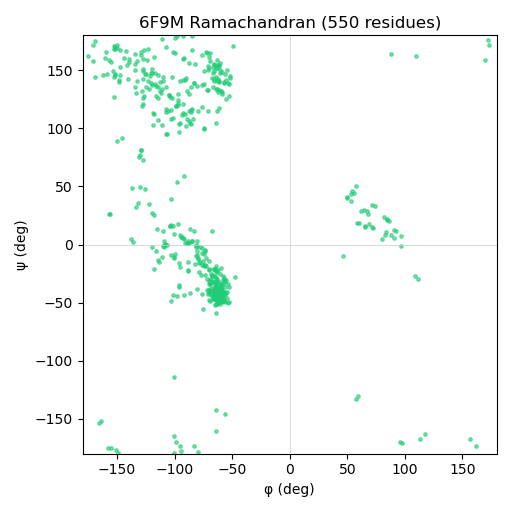.205 0.188 1.00 15.21 86 HIS B O 1
ATOM 5737 N N . GLY B 1 87 ? -13.841 -17.164 1.284 1.00 13.99 87 GLY B N 1
ATOM 5738 C CA . GLY B 1 87 ? -12.394 -17.289 1.152 1.00 14.34 87 GLY B CA 1
ATOM 5739 C C . GLY B 1 87 ? -11.933 -17.384 -0.290 1.00 14.17 87 GLY B C 1
ATOM 5740 O O . GLY B 1 87 ? -10.880 -16.849 -0.654 1.00 14.16 87 GLY B O 1
ATOM 5744 N N . THR B 1 88 ? -12.699 -18.091 -1.124 1.00 13.92 88 THR B N 1
ATOM 5745 C CA . THR B 1 88 ? -12.405 -18.172 -2.546 1.00 13.50 88 THR B CA 1
ATOM 5746 C C . THR B 1 88 ? -12.500 -16.802 -3.199 1.00 13.11 88 THR B C 1
ATOM 5747 O O . THR B 1 88 ? -11.680 -16.449 -4.047 1.00 14.17 88 THR B O 1
ATOM 5758 N N . HIS B 1 89 ? -13.493 -16.016 -2.808 1.00 13.45 89 HIS B N 1
ATOM 5759 C CA . HIS B 1 89 ? -13.648 -14.670 -3.350 1.00 13.87 89 HIS B CA 1
ATOM 5760 C C . HIS B 1 89 ? -12.468 -13.774 -2.962 1.00 13.83 89 HIS B C 1
ATOM 5761 O O . HIS B 1 89 ? -11.883 -13.095 -3.816 1.00 14.11 89 HIS B O 1
ATOM 5775 N N . VAL B 1 90 ? -12.079 -13.790 -1.688 1.00 14.97 90 VAL B N 1
ATOM 5776 C CA . VAL B 1 90 ? -10.894 -13.047 -1.247 1.00 15.23 90 VAL B CA 1
ATOM 5777 C C . VAL B 1 90 ? -9.689 -13.426 -2.091 1.00 13.77 90 VAL B C 1
ATOM 5778 O O . VAL B 1 90 ? -8.946 -12.568 -2.584 1.00 14.61 90 VAL B O 1
ATOM 5791 N N . ALA B 1 91 ? -9.458 -14.731 -2.234 1.00 15.09 91 ALA B N 1
ATOM 5792 C CA . ALA B 1 91 ? -8.278 -15.217 -2.939 1.00 15.03 91 ALA B CA 1
ATOM 5793 C C . ALA B 1 91 ? -8.203 -14.647 -4.342 1.00 14.38 91 ALA B C 1
ATOM 5794 O O . ALA B 1 91 ? -7.133 -14.259 -4.802 1.00 14.38 91 ALA B O 1
ATOM 5801 N N . GLY B 1 92 ? -9.335 -14.591 -5.031 1.00 13.97 92 GLY B N 1
ATOM 5802 C CA . GLY B 1 92 ? -9.340 -14.096 -6.397 1.00 13.05 92 GLY B CA 1
ATOM 5803 C C . GLY B 1 92 ? -9.075 -12.610 -6.519 1.00 13.10 92 GLY B C 1
ATOM 5804 O O . GLY B 1 92 ? -8.455 -12.168 -7.494 1.00 13.93 92 GLY B O 1
ATOM 5808 N N . THR B 1 93 ? -9.528 -11.815 -5.550 1.00 12.97 93 THR B N 1
ATOM 5809 C CA . THR B 1 93 ? -9.195 -10.394 -5.599 1.00 13.41 93 THR B CA 1
ATOM 5810 C C . THR B 1 93 ? -7.702 -10.193 -5.381 1.00 13.13 93 THR B C 1
ATOM 5811 O O . THR B 1 93 ? -7.068 -9.370 -6.051 1.00 13.73 93 THR B O 1
ATOM 5822 N N . VAL B 1 94 ? -7.111 -10.957 -4.461 1.00 13.15 94 VAL B N 1
ATOM 5823 C CA . VAL B 1 94 ? -5.677 -10.836 -4.216 1.00 12.62 94 VAL B CA 1
ATOM 5824 C C . VAL B 1 94 ? -4.882 -11.195 -5.463 1.00 13.33 94 VAL B C 1
ATOM 5825 O O . VAL B 1 94 ? -3.972 -10.460 -5.856 1.00 13.51 94 VAL B O 1
ATOM 5838 N N . ALA B 1 95 ? -5.188 -12.347 -6.081 1.00 13.34 95 ALA B N 1
ATOM 5839 C CA . ALA B 1 95 ? -4.230 -12.975 -6.982 1.00 13.51 95 ALA B CA 1
ATOM 5840 C C . ALA B 1 95 ? -4.814 -13.919 -8.029 1.00 13.51 95 ALA B C 1
ATOM 5841 O O . ALA B 1 95 ? -4.087 -14.786 -8.506 1.00 15.30 95 ALA B O 1
ATOM 5848 N N . ALA B 1 96 ? -6.065 -13.767 -8.461 1.00 13.88 96 ALA B N 1
ATOM 5849 C CA . ALA B 1 96 ? -6.499 -14.586 -9.590 1.00 13.43 96 ALA B CA 1
ATOM 5850 C C . ALA B 1 96 ? -5.539 -14.417 -10.759 1.00 14.43 96 ALA B C 1
ATOM 5851 O O . ALA B 1 96 ? -5.106 -13.310 -11.085 1.00 15.25 96 ALA B O 1
ATOM 5858 N N . SER B 1 97 ? -5.238 -15.528 -11.417 1.00 14.94 97 SER B N 1
ATOM 5859 C CA . SER B 1 97 ? -4.222 -15.551 -12.452 1.00 15.28 97 SER B CA 1
ATOM 5860 C C . SER B 1 97 ? -4.624 -14.742 -13.679 1.00 16.07 97 SER B C 1
ATOM 5861 O O . SER B 1 97 ? -5.806 -14.604 -14.020 1.00 17.63 97 SER B O 1
ATOM 5869 N N . LEU B 1 98 ? -3.602 -14.258 -14.378 1.00 16.81 98 LEU B N 1
ATOM 5870 C CA . LEU B 1 98 ? -3.766 -13.673 -15.697 1.00 19.81 98 LEU B CA 1
ATOM 5871 C C . LEU B 1 98 ? -3.635 -14.813 -16.695 1.00 22.91 98 LEU B C 1
ATOM 5872 O O . LEU B 1 98 ? -2.538 -15.351 -16.890 1.00 24.33 98 LEU B O 1
ATOM 5888 N N . ARG B 1 99 ? -4.750 -15.196 -17.301 1.00 24.14 99 ARG B N 1
ATOM 5889 C CA . ARG B 1 99 ? -4.788 -16.310 -18.228 1.00 25.12 99 ARG B CA 1
ATOM 5890 C C . ARG B 1 99 ? -5.212 -15.820 -19.605 1.00 28.78 99 ARG B C 1
ATOM 5891 O O . ARG B 1 99 ? -5.786 -14.741 -19.757 1.00 29.99 99 ARG B O 1
ATOM 5912 N N . ASP B 1 100 ? -4.911 -16.636 -20.615 1.00 30.96 100 ASP B N 1
ATOM 5913 C CA . ASP B 1 100 ? -5.422 -16.366 -21.953 1.00 37.09 100 ASP B CA 1
ATOM 5914 C C . ASP B 1 100 ? -6.918 -16.641 -22.011 1.00 39.67 100 ASP B C 1
ATOM 5915 O O . ASP B 1 100 ? -7.671 -15.886 -22.633 1.00 39.90 100 ASP B O 1
ATOM 5924 N N . GLU B 1 101 ? -7.365 -17.699 -21.339 1.00 43.11 101 GLU B N 1
ATOM 5925 C CA . GLU B 1 101 ? -8.791 -17.953 -21.182 1.00 46.51 101 GLU B CA 1
ATOM 5926 C C . GLU B 1 101 ? -9.443 -16.830 -20.383 1.00 46.08 101 GLU B C 1
ATOM 5927 O O . GLU B 1 101 ? -8.866 -16.304 -19.425 1.00 46.08 101 GLU B O 1
ATOM 5939 N N . GLU B 1 102 ? -10.653 -16.459 -20.794 1.00 46.23 102 GLU B N 1
ATOM 5940 C CA . GLU B 1 102 ? -11.484 -15.509 -20.065 1.00 46.33 102 GLU B CA 1
ATOM 5941 C C . GLU B 1 102 ? -11.915 -16.002 -18.682 1.00 39.91 102 GLU B C 1
ATOM 5942 O O . GLU B 1 102 ? -12.800 -16.853 -18.581 1.00 42.12 102 GLU B O 1
ATOM 5954 N N . GLY B 1 103 ? -11.300 -15.474 -17.617 1.00 32.34 103 GLY B N 1
ATOM 5955 C CA . GLY B 1 103 ? -11.763 -15.633 -16.242 1.00 27.22 103 GLY B CA 1
ATOM 5956 C C . GLY B 1 103 ? -11.852 -14.303 -15.501 1.00 23.82 103 GLY B C 1
ATOM 5957 O O . GLY B 1 103 ? -12.502 -13.373 -15.974 1.00 29.25 103 GLY B O 1
ATOM 5961 N N A VAL B 1 104 ? -11.258 -14.203 -14.310 0.50 19.82 104 VAL B N 1
ATOM 5962 N N B VAL B 1 104 ? -11.204 -14.220 -14.346 0.50 19.85 104 VAL B N 1
ATOM 5963 C CA A VAL B 1 104 ? -10.970 -12.919 -13.677 0.50 18.48 104 VAL B CA 1
ATOM 5964 C CA B VAL B 1 104 ? -11.010 -12.976 -13.620 0.50 18.52 104 VAL B CA 1
ATOM 5965 C C A VAL B 1 104 ? -9.469 -12.824 -13.474 0.50 17.75 104 VAL B C 1
ATOM 5966 C C B VAL B 1 104 ? -9.541 -12.911 -13.239 0.50 17.98 104 VAL B C 1
ATOM 5967 O O A VAL B 1 104 ? -8.732 -13.776 -13.690 0.50 17.57 104 VAL B O 1
ATOM 5968 O O B VAL B 1 104 ? -8.888 -13.945 -13.090 0.50 17.00 104 VAL B O 1
ATOM 5993 N N A VAL B 1 105 ? -9.028 -11.653 -13.036 0.50 16.57 105 VAL B N 1
ATOM 5994 N N B VAL B 1 105 ? -9.019 -11.695 -13.091 0.50 16.97 105 VAL B N 1
ATOM 5995 C CA A VAL B 1 105 ? -7.627 -11.405 -12.736 0.50 16.55 105 VAL B CA 1
ATOM 5996 C CA B VAL B 1 105 ? -7.628 -11.471 -12.716 0.50 17.17 105 VAL B CA 1
ATOM 5997 C C A VAL B 1 105 ? -7.577 -10.595 -11.451 0.50 15.69 105 VAL B C 1
ATOM 5998 C C B VAL B 1 105 ? -7.602 -10.639 -11.442 0.50 16.21 105 VAL B C 1
ATOM 5999 O O A VAL B 1 105 ? -8.387 -9.686 -11.253 0.50 17.09 105 VAL B O 1
ATOM 6000 O O B VAL B 1 105 ? -8.448 -9.761 -11.247 0.50 17.74 105 VAL B O 1
ATOM 6025 N N . GLY B 1 106 ? -6.648 -10.943 -10.558 1.00 15.84 106 GLY B N 1
ATOM 6026 C CA . GLY B 1 106 ? -6.505 -10.236 -9.304 1.00 15.15 106 GLY B CA 1
ATOM 6027 C C . GLY B 1 106 ? -5.509 -9.085 -9.363 1.00 14.83 106 GLY B C 1
ATOM 6028 O O . GLY B 1 106 ? -4.907 -8.768 -10.387 1.00 15.87 106 GLY B O 1
ATOM 6032 N N . VAL B 1 107 ? -5.316 -8.479 -8.194 1.00 14.51 107 VAL B N 1
ATOM 6033 C CA . VAL B 1 107 ? -4.405 -7.351 -8.059 1.00 14.06 107 VAL B CA 1
ATOM 6034 C C . VAL B 1 107 ? -2.959 -7.753 -8.333 1.00 13.96 107 VAL B C 1
ATOM 6035 O O . VAL B 1 107 ? -2.190 -6.983 -8.922 1.00 15.46 107 VAL B O 1
ATOM 6048 N N . ALA B 1 108 ? -2.552 -8.934 -7.870 1.00 13.87 108 ALA B N 1
ATOM 6049 C CA . ALA B 1 108 ? -1.168 -9.399 -7.968 1.00 13.77 108 ALA B CA 1
ATOM 6050 C C . ALA B 1 108 ? -1.171 -10.805 -8.562 1.00 14.06 108 ALA B C 1
ATOM 6051 O O . ALA B 1 108 ? -1.026 -11.811 -7.848 1.00 14.24 108 ALA B O 1
ATOM 6058 N N . PRO B 1 109 ? -1.370 -10.921 -9.879 1.00 14.56 109 PRO B N 1
ATOM 6059 C CA . PRO B 1 109 ? -1.665 -12.237 -10.468 1.00 15.04 109 PRO B CA 1
ATOM 6060 C C . PRO B 1 109 ? -0.492 -13.202 -10.556 1.00 14.49 109 PRO B C 1
ATOM 6061 O O . PRO B 1 109 ? -0.728 -14.353 -10.932 1.00 14.93 109 PRO B O 1
ATOM 6072 N N . LEU B 1 110 ? 0.739 -12.805 -10.212 1.00 14.37 110 LEU B N 1
ATOM 6073 C CA . LEU B 1 110 ? 1.828 -13.756 -10.040 1.00 13.96 110 LEU B CA 1
ATOM 6074 C C . LEU B 1 110 ? 2.191 -13.963 -8.580 1.00 13.66 110 LEU B C 1
ATOM 6075 O O . LEU B 1 110 ? 3.072 -14.775 -8.291 1.00 15.00 110 LEU B O 1
ATOM 6091 N N . ALA B 1 111 ? 1.517 -13.283 -7.648 1.00 13.52 111 ALA B N 1
ATOM 6092 C CA . ALA B 1 111 ? 1.663 -13.638 -6.246 1.00 13.70 111 ALA B CA 1
ATOM 6093 C C . ALA B 1 111 ? 0.980 -14.971 -6.017 1.00 13.82 111 ALA B C 1
ATOM 6094 O O . ALA B 1 111 ? 0.058 -15.348 -6.745 1.00 14.54 111 ALA B O 1
ATOM 6101 N N . ASP B 1 112 ? 1.448 -15.695 -5.009 1.00 14.22 112 ASP B N 1
ATOM 6102 C CA . ASP B 1 112 ? 0.823 -16.942 -4.604 1.00 13.81 112 ASP B CA 1
ATOM 6103 C C . ASP B 1 112 ? 0.081 -16.765 -3.282 1.00 13.56 112 ASP B C 1
ATOM 6104 O O . ASP B 1 112 ? 0.178 -15.737 -2.618 1.00 13.85 112 ASP B O 1
ATOM 6113 N N . LEU B 1 113 ? -0.691 -17.788 -2.937 1.00 13.47 113 LEU B N 1
ATOM 6114 C CA . LEU B 1 113 ? -1.641 -17.752 -1.842 1.00 12.94 113 LEU B CA 1
ATOM 6115 C C . LEU B 1 113 ? -1.358 -18.887 -0.874 1.00 12.77 113 LEU B C 1
ATOM 6116 O O . LEU B 1 113 ? -1.127 -20.037 -1.275 1.00 14.98 113 LEU B O 1
ATOM 6132 N N . LEU B 1 114 ? -1.395 -18.559 0.405 1.00 12.15 114 LEU B N 1
ATOM 6133 C CA . LEU B 1 114 ? -1.351 -19.556 1.471 1.00 12.10 114 LEU B CA 1
ATOM 6134 C C . LEU B 1 114 ? -2.752 -19.619 2.068 1.00 12.13 114 LEU B C 1
ATOM 6135 O O . LEU B 1 114 ? -3.233 -18.632 2.620 1.00 13.05 114 LEU B O 1
ATOM 6151 N N . VAL B 1 115 ? -3.424 -20.756 1.912 1.00 12.75 115 VAL B N 1
ATOM 6152 C CA . VAL B 1 115 ? -4.820 -20.897 2.319 1.00 12.95 115 VAL B CA 1
ATOM 6153 C C . VAL B 1 115 ? -4.841 -21.298 3.786 1.00 13.66 115 VAL B C 1
ATOM 6154 O O . VAL B 1 115 ? -4.552 -22.442 4.129 1.00 15.07 115 VAL B O 1
ATOM 6167 N N . VAL B 1 116 ? -5.175 -20.348 4.655 1.00 13.00 116 VAL B N 1
ATOM 6168 C CA . VAL B 1 116 ? -5.156 -20.594 6.088 1.00 13.01 116 VAL B CA 1
ATOM 6169 C C . VAL B 1 116 ? -6.608 -20.665 6.546 1.00 13.83 116 VAL B C 1
ATOM 6170 O O . VAL B 1 116 ? -7.261 -19.638 6.769 1.00 14.55 116 VAL B O 1
ATOM 6183 N N . LYS B 1 117 ? -7.143 -21.882 6.614 1.00 14.09 117 LYS B N 1
ATOM 6184 C CA . LYS B 1 117 ? -8.576 -22.068 6.814 1.00 14.30 117 LYS B CA 1
ATOM 6185 C C . LYS B 1 117 ? -8.837 -22.063 8.313 1.00 15.87 117 LYS B C 1
ATOM 6186 O O . LYS B 1 117 ? -8.529 -23.024 9.020 1.00 16.20 117 LYS B O 1
ATOM 6205 N N . VAL B 1 118 ? -9.410 -20.970 8.803 1.00 15.69 118 VAL B N 1
ATOM 6206 C CA . VAL B 1 118 ? -9.676 -20.801 10.224 1.00 16.76 118 VAL B CA 1
ATOM 6207 C C . VAL B 1 118 ? -11.151 -20.627 10.544 1.00 16.13 118 VAL B C 1
ATOM 6208 O O . VAL B 1 118 ? -11.499 -20.511 11.725 1.00 17.83 118 VAL B O 1
ATOM 6221 N N . LEU B 1 119 ? -12.025 -20.601 9.538 1.00 16.21 119 LEU B N 1
ATOM 6222 C CA . LEU B 1 119 ? -13.451 -20.356 9.723 1.00 16.54 119 LEU B CA 1
ATOM 6223 C C . LEU B 1 119 ? -14.269 -21.521 9.182 1.00 17.64 119 LEU B C 1
ATOM 6224 O O . LEU B 1 119 ? -13.918 -22.130 8.160 1.00 18.55 119 LEU B O 1
ATOM 6240 N N . ASP B 1 120 ? -15.376 -21.803 9.869 1.00 17.43 120 ASP B N 1
ATOM 6241 C CA . ASP B 1 120 ? -16.327 -22.824 9.458 1.00 17.90 120 ASP B CA 1
ATOM 6242 C C . ASP B 1 120 ? -17.227 -22.282 8.348 1.00 17.80 120 ASP B C 1
ATOM 6243 O O . ASP B 1 120 ? -17.075 -21.149 7.876 1.00 17.41 120 ASP B O 1
ATOM 6252 N N . LYS B 1 121 ? -18.169 -23.120 7.910 1.00 18.13 121 LYS B N 1
ATOM 6253 C CA . LYS B 1 121 ? -18.989 -22.797 6.750 1.00 18.06 121 LYS B CA 1
ATOM 6254 C C . LYS B 1 121 ? -19.864 -21.581 7.008 1.00 17.72 121 LYS B C 1
ATOM 6255 O O . LYS B 1 121 ? -20.306 -20.932 6.055 1.00 19.01 121 LYS B O 1
ATOM 6274 N N . GLU B 1 122 ? -20.105 -21.252 8.273 1.00 18.03 122 GLU B N 1
ATOM 6275 C CA . GLU B 1 122 ? -20.901 -20.095 8.654 1.00 19.16 122 GLU B CA 1
ATOM 6276 C C . GLU B 1 122 ? -20.052 -18.853 8.848 1.00 18.41 122 GLU B C 1
ATOM 6277 O O . GLU B 1 122 ? -20.598 -17.794 9.175 1.00 20.85 122 GLU B O 1
ATOM 6289 N N . GLY B 1 123 ? -18.739 -18.947 8.623 1.00 17.65 123 GLY B N 1
ATOM 6290 C CA . GLY B 1 123 ? -17.877 -17.798 8.782 1.00 17.38 123 GLY B CA 1
ATOM 6291 C C . GLY B 1 123 ? -17.411 -17.555 10.191 1.00 18.05 123 GLY B C 1
ATOM 6292 O O . GLY B 1 123 ? -17.001 -16.441 10.503 1.00 19.36 123 GLY B O 1
ATOM 6296 N N . 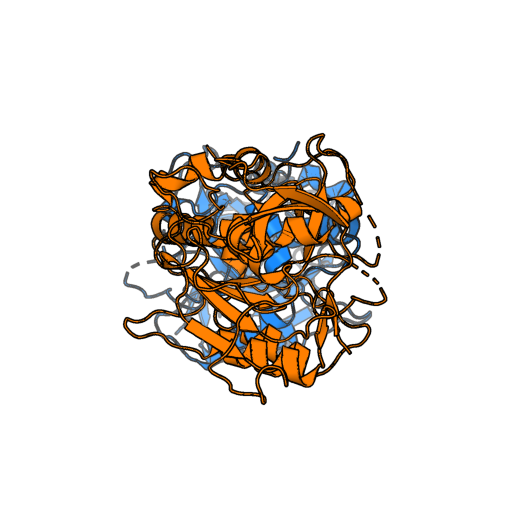SER B 1 124 ? -17.437 -18.569 11.049 1.00 17.75 124 SER B N 1
ATOM 6297 C CA . SER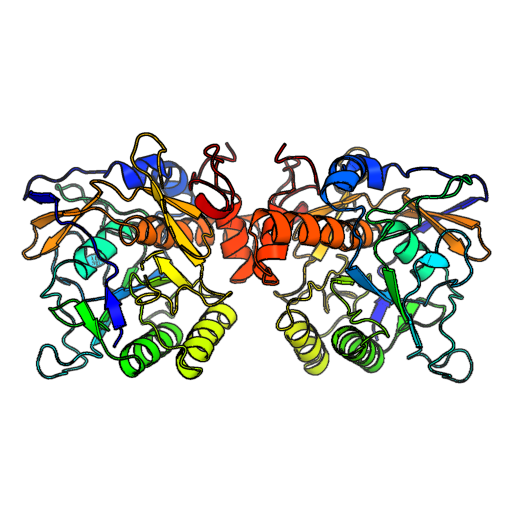 B 1 124 ? -17.130 -18.425 12.462 1.00 18.52 124 SER B CA 1
ATOM 6298 C C . SER B 1 124 ? -15.901 -19.245 12.816 1.00 17.02 124 SER B C 1
ATOM 6299 O O . SER B 1 124 ? -15.670 -20.320 12.259 1.00 17.70 124 SER B O 1
ATOM 6307 N N . GLY B 1 125 ? -15.134 -18.741 13.781 1.00 17.36 125 GLY B N 1
ATOM 6308 C CA . GLY B 1 125 ? -13.992 -19.465 14.298 1.00 17.60 125 GLY B CA 1
ATOM 6309 C C . GLY B 1 125 ? -13.710 -19.079 15.731 1.00 17.50 125 GLY B C 1
ATOM 6310 O O . GLY B 1 125 ? -14.301 -18.157 16.283 1.00 22.38 125 GLY B O 1
ATOM 6314 N N . SER B 1 126 ? -12.815 -19.819 16.348 1.00 15.62 126 SER B N 1
ATOM 6315 C CA . SER B 1 126 ? -12.427 -19.516 17.711 1.00 15.52 126 SER B CA 1
ATOM 6316 C C . SER B 1 126 ? -11.208 -18.601 17.731 1.00 14.55 126 SER B C 1
ATOM 6317 O O . SER B 1 126 ? -10.441 -18.524 16.768 1.00 14.81 126 SER B O 1
ATOM 6325 N N . TYR B 1 127 ? -11.009 -17.913 18.864 1.00 14.19 127 TYR B N 1
ATOM 6326 C CA . TYR B 1 127 ? -9.756 -17.186 19.034 1.00 14.10 127 TYR B CA 1
ATOM 6327 C C . TYR B 1 127 ? -8.564 -18.119 18.875 1.00 14.33 127 TYR B C 1
ATOM 6328 O O . TYR B 1 127 ? -7.591 -17.776 18.205 1.00 14.66 127 TYR B O 1
ATOM 6346 N N . GLU B 1 128 ? -8.637 -19.329 19.451 1.00 14.03 128 GLU B N 1
ATOM 6347 C CA . GLU B 1 128 ? -7.545 -20.291 19.282 1.00 14.52 128 GLU B CA 1
ATOM 6348 C C . GLU B 1 128 ? -7.241 -20.536 17.812 1.00 14.13 128 GLU B C 1
ATOM 6349 O O . GLU B 1 128 ? -6.077 -20.632 17.419 1.00 14.71 128 GLU B O 1
ATOM 6361 N N . GLY B 1 129 ? -8.282 -20.635 16.983 1.00 14.24 129 GLY B N 1
ATOM 6362 C CA . GLY B 1 129 ? -8.072 -20.916 15.571 1.00 13.84 129 GLY B CA 1
ATOM 6363 C C . GLY B 1 129 ? -7.413 -19.777 14.825 1.00 13.31 129 GLY B C 1
ATOM 6364 O O . GLY B 1 129 ? -6.531 -20.000 13.989 1.00 14.15 129 GLY B O 1
ATOM 6368 N N . ILE B 1 130 ? -7.854 -18.542 15.069 1.00 13.57 130 ILE B N 1
ATOM 6369 C CA . ILE B 1 130 ? -7.206 -17.414 14.411 1.00 13.97 130 ILE B CA 1
ATOM 6370 C C . ILE B 1 130 ? -5.754 -17.285 14.871 1.00 13.74 130 ILE B C 1
ATOM 6371 O O . ILE B 1 130 ? -4.854 -17.021 14.061 1.00 14.27 130 ILE B O 1
ATOM 6387 N N . ILE B 1 131 ? -5.504 -17.483 16.165 1.00 13.58 131 ILE B N 1
ATOM 6388 C CA . ILE B 1 131 ? -4.140 -17.442 16.684 1.00 13.97 131 ILE B CA 1
ATOM 6389 C C . ILE B 1 131 ? -3.284 -18.487 15.984 1.00 14.11 131 ILE B C 1
ATOM 6390 O O . ILE B 1 131 ? -2.156 -18.213 15.542 1.00 14.33 131 ILE B O 1
ATOM 6406 N N . ALA B 1 132 ? -3.802 -19.712 15.888 1.00 13.93 132 ALA B N 1
ATOM 6407 C CA . ALA B 1 132 ? -3.072 -20.777 15.208 1.00 14.17 132 ALA B CA 1
ATOM 6408 C C . ALA B 1 132 ? -2.802 -20.417 13.755 1.00 13.27 132 ALA B C 1
ATOM 6409 O O . ALA B 1 132 ? -1.721 -20.693 13.222 1.00 14.59 132 ALA B O 1
ATOM 6416 N N . GLY B 1 133 ? -3.780 -19.814 13.085 1.00 13.68 133 GLY B N 1
ATOM 6417 C CA . GLY B 1 133 ? -3.588 -19.438 11.696 1.00 13.31 133 GLY B CA 1
ATOM 6418 C C . GLY B 1 133 ? -2.519 -18.380 11.501 1.00 12.74 133 GLY B C 1
ATOM 6419 O O . GLY B 1 133 ? -1.759 -18.425 10.531 1.00 13.60 133 GLY B O 1
ATOM 6423 N N . ILE B 1 134 ? -2.456 -17.395 12.399 1.00 13.10 134 ILE B N 1
ATOM 6424 C CA . ILE B 1 134 ? -1.411 -16.387 12.300 1.00 13.53 134 ILE B CA 1
ATOM 6425 C C . ILE B 1 134 ? -0.036 -17.006 12.538 1.00 13.23 134 ILE B C 1
ATOM 6426 O O . ILE B 1 134 ? 0.913 -16.729 11.802 1.00 13.97 134 ILE B O 1
ATOM 6442 N N . HIS B 1 135 ? 0.096 -17.839 13.572 1.00 13.12 135 HIS B N 1
ATOM 6443 C CA . HIS B 1 135 ? 1.364 -18.532 13.803 1.00 13.55 135 HIS B CA 1
ATOM 6444 C C . HIS B 1 135 ? 1.821 -19.261 12.543 1.00 13.69 135 HIS B C 1
ATOM 6445 O O . HIS B 1 135 ? 2.986 -19.171 12.133 1.00 14.56 135 HIS B O 1
ATOM 6459 N N . TYR B 1 136 ? 0.914 -20.037 11.951 1.00 13.62 136 TYR B N 1
ATOM 6460 C CA . TYR B 1 136 ? 1.227 -20.801 10.751 1.00 13.50 136 TYR B CA 1
ATOM 6461 C C . TYR B 1 136 ? 1.600 -19.880 9.598 1.00 13.36 136 TYR B C 1
ATOM 6462 O O . TYR B 1 136 ? 2.552 -20.141 8.865 1.00 13.82 136 TYR B O 1
ATOM 6480 N N . ALA B 1 137 ? 0.866 -18.789 9.428 1.00 12.97 137 ALA B N 1
ATOM 6481 C CA . ALA B 1 137 ? 1.193 -17.854 8.362 1.00 12.81 137 ALA B CA 1
ATOM 6482 C C . ALA B 1 137 ? 2.613 -17.323 8.507 1.00 13.38 137 ALA B C 1
ATOM 6483 O O . ALA B 1 137 ? 3.314 -17.150 7.511 1.00 13.74 137 ALA B O 1
ATOM 6490 N N . ILE B 1 138 ? 3.045 -17.026 9.738 1.00 13.07 138 ILE B N 1
ATOM 6491 C CA . ILE B 1 138 ? 4.393 -16.498 9.948 1.00 12.92 138 ILE B CA 1
ATOM 6492 C C . ILE B 1 138 ? 5.438 -17.571 9.694 1.00 13.10 138 ILE B C 1
ATOM 6493 O O . ILE B 1 138 ? 6.508 -17.297 9.131 1.00 14.33 138 ILE B O 1
ATOM 6509 N N . ASP B 1 139 ? 5.176 -18.795 10.156 1.00 13.68 139 ASP B N 1
ATOM 6510 C CA . ASP B 1 139 ? 6.215 -19.809 10.271 1.00 14.26 139 ASP B CA 1
ATOM 6511 C C . ASP B 1 139 ? 6.291 -20.740 9.078 1.00 14.48 139 ASP B C 1
ATOM 6512 O O . ASP B 1 139 ? 7.325 -21.371 8.882 1.00 16.06 139 ASP B O 1
ATOM 6521 N N . TRP B 1 140 ? 5.241 -20.837 8.279 1.00 14.36 140 TRP B N 1
ATOM 6522 C CA . TRP B 1 140 ? 5.251 -21.712 7.122 1.00 14.54 140 TRP B CA 1
ATOM 6523 C C . TRP B 1 140 ? 6.405 -21.376 6.194 1.00 14.59 140 TRP B C 1
ATOM 6524 O O . TRP B 1 140 ? 6.712 -20.209 5.940 1.00 14.55 140 TRP B O 1
ATOM 6545 N N . ARG B 1 141 ? 7.024 -22.418 5.660 1.00 15.86 141 ARG B N 1
ATOM 6546 C CA . ARG B 1 141 ? 8.029 -22.258 4.623 1.00 16.38 141 ARG B CA 1
ATOM 6547 C C . ARG B 1 141 ? 7.742 -23.249 3.509 1.00 17.92 141 ARG B C 1
ATOM 6548 O O . ARG B 1 141 ? 7.521 -24.441 3.763 1.00 20.95 141 ARG B O 1
ATOM 6569 N N . GLY B 1 142 ? 7.720 -22.745 2.283 1.00 17.72 142 GLY B N 1
ATOM 6570 C CA . GLY B 1 142 ? 7.479 -23.564 1.117 1.00 20.13 142 GLY B CA 1
ATOM 6571 C C . GLY B 1 142 ? 8.760 -24.062 0.497 1.00 23.94 142 GLY B C 1
ATOM 6572 O O . GLY B 1 142 ? 9.857 -23.731 0.942 1.00 23.72 142 GLY B O 1
ATOM 6576 N N . PRO B 1 143 ? 8.632 -24.838 -0.585 1.00 27.13 143 PRO B N 1
ATOM 6577 C CA . PRO B 1 143 ? 9.740 -25.715 -1.024 1.00 32.16 143 PRO B CA 1
ATOM 6578 C C . PRO B 1 143 ? 10.970 -25.018 -1.604 1.00 34.00 143 PRO B C 1
ATOM 6579 O O . PRO B 1 143 ? 12.040 -25.656 -1.666 1.00 36.98 143 PRO B O 1
ATOM 6590 N N . GLU B 1 144 ? 10.856 -23.779 -2.081 1.00 33.93 144 GLU B N 1
ATOM 6591 C CA . GLU B 1 144 ? 11.952 -23.044 -2.720 1.00 31.93 144 GLU B CA 1
ATOM 6592 C C . GLU B 1 144 ? 12.096 -21.654 -2.111 1.00 29.81 144 GLU B C 1
ATOM 6593 O O . GLU B 1 144 ? 12.134 -20.634 -2.806 1.00 30.50 144 GLU B O 1
ATOM 6605 N N . GLY B 1 145 ? 12.147 -21.593 -0.793 1.00 28.63 145 GLY B N 1
ATOM 6606 C CA . GLY B 1 145 ? 12.289 -20.326 -0.109 1.00 25.48 145 GLY B CA 1
ATOM 6607 C C . GLY B 1 145 ? 11.009 -19.533 0.026 1.00 22.08 145 GLY B C 1
ATOM 6608 O O . GLY B 1 145 ? 11.038 -18.405 0.526 1.00 23.84 145 GLY B O 1
ATOM 6612 N N . GLN B 1 146 ? 9.878 -20.072 -0.391 1.00 18.92 146 GLN B N 1
ATOM 6613 C CA . GLN B 1 146 ? 8.649 -19.304 -0.300 1.00 16.93 146 GLN B CA 1
ATOM 6614 C C . GLN B 1 146 ? 8.268 -19.091 1.155 1.00 15.98 146 GLN B C 1
ATOM 6615 O O . GLN B 1 146 ? 8.407 -19.989 1.996 1.00 17.39 146 GLN B O 1
ATOM 6629 N N . LYS B 1 147 ? 7.734 -17.906 1.432 1.00 15.16 147 LYS B N 1
ATOM 6630 C CA . LYS B 1 147 ? 7.257 -17.567 2.765 1.00 14.14 147 LYS B CA 1
ATOM 6631 C C . LYS B 1 147 ? 6.199 -16.486 2.634 1.00 13.77 147 LYS B C 1
ATOM 6632 O O . LYS B 1 147 ? 6.178 -15.717 1.669 1.00 14.00 147 LYS B O 1
ATOM 6651 N N . THR B 1 148 ? 5.344 -16.406 3.641 1.00 12.93 148 THR B N 1
ATOM 6652 C CA . THR B 1 148 ? 4.323 -15.361 3.655 1.00 12.82 148 THR B CA 1
ATOM 6653 C C . THR B 1 148 ? 4.965 -13.993 3.670 1.00 12.70 148 THR B C 1
ATOM 6654 O O . THR B 1 148 ? 5.863 -13.728 4.475 1.00 13.92 148 THR B O 1
ATOM 6665 N N . THR B 1 149 ? 4.466 -13.109 2.806 1.00 12.51 149 THR B N 1
ATOM 6666 C CA . THR B 1 149 ? 4.877 -11.709 2.804 1.00 13.36 149 THR B CA 1
ATOM 6667 C C . THR B 1 149 ? 3.760 -10.732 3.174 1.00 12.46 149 THR B C 1
ATOM 6668 O O . THR B 1 149 ? 4.070 -9.572 3.469 1.00 14.07 149 THR B O 1
ATOM 6679 N N . VAL B 1 150 ? 2.499 -11.164 3.197 1.00 12.26 150 VAL B N 1
ATOM 6680 C CA . VAL B 1 150 ? 1.358 -10.349 3.613 1.00 11.88 150 VAL B CA 1
ATOM 6681 C C . VAL B 1 150 ? 0.338 -11.289 4.243 1.00 12.12 150 VAL B C 1
ATOM 6682 O O . VAL B 1 150 ? 0.099 -12.378 3.718 1.00 12.72 150 VAL B O 1
ATOM 6695 N N . ILE B 1 151 ? -0.304 -10.858 5.340 1.00 12.29 151 ILE B N 1
ATOM 6696 C CA . ILE B 1 151 ? -1.414 -11.596 5.970 1.00 11.89 151 ILE B CA 1
ATOM 6697 C C . ILE B 1 151 ? -2.698 -10.797 5.755 1.00 12.02 151 ILE B C 1
ATOM 6698 O O . ILE B 1 151 ? -2.717 -9.590 6.001 1.00 14.02 151 ILE B O 1
ATOM 6714 N N . SER B 1 152 ? -3.777 -11.469 5.337 1.00 12.78 152 SER B N 1
ATOM 6715 C CA . SER B 1 152 ? -5.047 -10.815 5.025 1.00 12.87 152 SER B CA 1
ATOM 6716 C C . SER B 1 152 ? -6.182 -11.462 5.806 1.00 12.71 152 SER B C 1
ATOM 6717 O O . SER B 1 152 ? -6.373 -12.677 5.734 1.00 14.13 152 SER B O 1
ATOM 6725 N N . MET B 1 153 ? -6.954 -10.630 6.507 1.00 13.21 153 MET B N 1
ATOM 6726 C CA . MET B 1 153 ? -8.084 -11.047 7.325 1.00 13.73 153 MET B CA 1
ATOM 6727 C C . MET B 1 153 ? -9.295 -10.166 7.042 1.00 13.65 153 MET B C 1
ATOM 6728 O O . MET B 1 153 ? -9.162 -8.955 6.863 1.00 15.27 153 MET B O 1
ATOM 6742 N N . SER B 1 154 ? -10.469 -10.779 7.011 1.00 15.62 154 SER B N 1
ATOM 6743 C CA . SER B 1 154 ? -11.743 -10.093 6.817 1.00 16.52 154 SER B CA 1
ATOM 6744 C C . SER B 1 154 ? -12.706 -10.442 7.945 1.00 16.76 154 SER B C 1
ATOM 6745 O O . SER B 1 154 ? -13.876 -10.771 7.722 1.00 17.84 154 SER B O 1
ATOM 6753 N N . LEU B 1 155 ? -12.227 -10.360 9.186 1.00 17.38 155 LEU B N 1
ATOM 6754 C CA . LEU B 1 155 ? -12.895 -10.983 10.324 1.00 17.03 155 LEU B CA 1
ATOM 6755 C C . LEU B 1 155 ? -12.614 -10.181 11.586 1.00 17.51 155 LEU B C 1
ATOM 6756 O O . LEU B 1 155 ? -11.752 -9.297 11.613 1.00 19.31 155 LEU B O 1
ATOM 6772 N N . GLY B 1 156 ? -13.300 -10.541 12.659 1.00 18.07 156 GLY B N 1
ATOM 6773 C CA . GLY B 1 156 ? -13.002 -9.927 13.934 1.00 18.47 156 GLY B CA 1
ATOM 6774 C C . GLY B 1 156 ? -13.806 -10.539 15.056 1.00 18.59 156 GLY B C 1
ATOM 6775 O O . GLY B 1 156 ? -14.818 -11.215 14.841 1.00 19.12 156 GLY B O 1
ATOM 6779 N N . GLY B 1 157 ? -13.327 -10.290 16.264 1.00 17.74 157 GLY B N 1
ATOM 6780 C CA . GLY B 1 157 ? -14.012 -10.656 17.478 1.00 18.71 157 GLY B CA 1
ATOM 6781 C C . GLY B 1 157 ? -14.099 -9.463 18.406 1.00 18.93 157 GLY B C 1
ATOM 6782 O O . GLY B 1 157 ? -13.401 -8.460 18.242 1.00 18.33 157 GLY B O 1
ATOM 6786 N N . PRO B 1 158 ? -14.943 -9.562 19.428 1.00 20.03 158 PRO B N 1
ATOM 6787 C CA . PRO B 1 158 ? -15.255 -8.367 20.218 1.00 19.73 158 PRO B CA 1
ATOM 6788 C C . PRO B 1 158 ? -14.207 -7.973 21.234 1.00 19.01 158 PRO B C 1
ATOM 6789 O O . PRO B 1 158 ? -14.175 -6.806 21.630 1.00 20.19 158 PRO B O 1
ATOM 6800 N N . GLU B 1 159 ? -13.368 -8.889 21.703 1.00 17.84 159 GLU B N 1
ATOM 6801 C CA . GLU B 1 159 ? -12.502 -8.615 22.836 1.00 17.43 159 GLU B CA 1
ATOM 6802 C C . GLU B 1 159 ? -11.055 -8.974 22.512 1.00 17.34 159 GLU B C 1
ATOM 6803 O O . GLU B 1 159 ? -10.756 -9.702 21.562 1.00 18.31 159 GLU B O 1
ATOM 6815 N N . ASP B 1 160 ? -10.154 -8.441 23.327 1.00 18.57 160 ASP B N 1
ATOM 6816 C CA . ASP B 1 160 ? -8.733 -8.693 23.186 1.00 18.77 160 ASP B CA 1
ATOM 6817 C C . ASP B 1 160 ? -8.384 -10.086 23.713 1.00 17.56 160 ASP B C 1
ATOM 6818 O O . ASP B 1 160 ? -9.145 -10.732 24.447 1.00 18.39 160 ASP B O 1
ATOM 6827 N N . HIS B 1 161 ? -7.209 -10.557 23.317 1.00 16.39 161 HIS B N 1
ATOM 6828 C CA . HIS B 1 161 ? -6.688 -11.820 23.772 1.00 16.16 161 HIS B CA 1
ATOM 6829 C C . HIS B 1 161 ? -5.174 -11.657 23.683 1.00 16.14 161 HIS B C 1
ATOM 6830 O O . HIS B 1 161 ? -4.665 -11.273 22.615 1.00 15.99 161 HIS B O 1
ATOM 6844 N N . PRO B 1 162 ? -4.431 -11.914 24.761 1.00 16.43 162 PRO B N 1
ATOM 6845 C CA . PRO B 1 162 ? -2.976 -11.656 24.722 1.00 16.86 162 PRO B CA 1
ATOM 6846 C C . PRO B 1 162 ? -2.246 -12.429 23.656 1.00 16.74 162 PRO B C 1
ATOM 6847 O O . PRO B 1 162 ? -1.267 -11.921 23.101 1.00 17.37 162 PRO B O 1
ATOM 6858 N N . GLU B 1 163 ? -2.670 -13.653 23.353 1.00 15.98 163 GLU B N 1
ATOM 6859 C CA . GLU B 1 163 ? -1.972 -14.411 22.330 1.00 15.67 163 GLU B CA 1
ATOM 6860 C C . GLU B 1 163 ? -2.312 -13.950 20.921 1.00 15.46 163 GLU B C 1
ATOM 6861 O O . GLU B 1 163 ? -1.501 -14.146 20.006 1.00 15.93 163 GLU B O 1
ATOM 6873 N N . LEU B 1 164 ? -3.499 -13.371 20.726 1.00 15.15 164 LEU B N 1
ATOM 6874 C CA . LEU B 1 164 ? -3.819 -12.757 19.442 1.00 14.94 164 LEU B CA 1
ATOM 6875 C C . LEU B 1 164 ? -2.921 -11.554 19.198 1.00 14.99 164 LEU B C 1
ATOM 6876 O O . LEU B 1 164 ? -2.319 -11.414 18.125 1.00 15.74 164 LEU B O 1
ATOM 6892 N N . TYR B 1 165 ? -2.777 -10.694 20.207 1.00 15.52 165 TYR B N 1
ATOM 6893 C CA . TYR B 1 165 ? -1.870 -9.566 20.068 1.00 15.44 165 TYR B CA 1
ATOM 6894 C C . TYR B 1 165 ? -0.446 -10.039 19.821 1.00 14.76 165 TYR B C 1
ATOM 6895 O O . TYR B 1 165 ? 0.246 -9.528 18.938 1.00 15.57 165 TYR B O 1
ATOM 6913 N N . GLU B 1 166 ? 0.025 -10.991 20.621 1.00 15.56 166 GLU B N 1
ATOM 6914 C CA . GLU B 1 166 ? 1.396 -11.465 20.477 1.00 16.39 166 GLU B CA 1
ATOM 6915 C C . GLU B 1 166 ? 1.649 -11.992 19.071 1.00 15.03 166 GLU B C 1
ATOM 6916 O O . GLU B 1 166 ? 2.728 -11.786 18.509 1.00 16.23 166 GLU B O 1
ATOM 6928 N N . ALA B 1 167 ? 0.684 -12.716 18.511 1.00 14.99 167 ALA B N 1
ATOM 6929 C CA . ALA B 1 167 ? 0.845 -13.268 17.175 1.00 14.76 167 ALA B CA 1
ATOM 6930 C C . ALA B 1 167 ? 0.904 -12.169 16.125 1.00 14.34 167 ALA B C 1
ATOM 6931 O O . ALA B 1 167 ? 1.756 -12.210 15.233 1.00 13.96 167 ALA B O 1
ATOM 6938 N N . VAL B 1 168 ? 0.014 -11.176 16.221 1.00 14.83 168 VAL B N 1
ATOM 6939 C CA . VAL B 1 168 ? 0.048 -10.052 15.287 1.00 13.83 168 VAL B CA 1
ATOM 6940 C C . VAL B 1 168 ? 1.379 -9.315 15.387 1.00 14.87 168 VAL B C 1
ATOM 6941 O O . VAL B 1 168 ? 1.989 -8.962 14.377 1.00 14.74 168 VAL B O 1
ATOM 6954 N N . LYS B 1 169 ? 1.836 -9.053 16.613 1.00 14.23 169 LYS B N 1
ATOM 6955 C CA . LYS B 1 169 ? 3.091 -8.337 16.795 1.00 14.82 169 LYS B CA 1
ATOM 6956 C C . LYS B 1 169 ? 4.252 -9.139 16.241 1.00 14.84 169 LYS B C 1
ATOM 6957 O O . LYS B 1 169 ? 5.164 -8.583 15.621 1.00 15.46 169 LYS B O 1
ATOM 6976 N N . ARG B 1 170 ? 4.229 -10.459 16.428 1.00 14.64 170 ARG B N 1
ATOM 6977 C CA . ARG B 1 170 ? 5.303 -11.278 15.885 1.00 14.88 170 ARG B CA 1
ATOM 6978 C C . ARG B 1 170 ? 5.321 -11.221 14.363 1.00 14.21 170 ARG B C 1
ATOM 6979 O O . ARG B 1 170 ? 6.391 -11.184 13.748 1.00 14.48 170 ARG B O 1
ATOM 7000 N N . ALA B 1 171 ? 4.146 -11.186 13.735 1.00 14.64 171 ALA B N 1
ATOM 7001 C CA . ALA B 1 171 ? 4.093 -11.079 12.279 1.00 13.23 171 ALA B CA 1
ATOM 7002 C C . ALA B 1 171 ? 4.706 -9.766 11.798 1.00 13.54 171 ALA B C 1
ATOM 7003 O O . ALA B 1 171 ? 5.557 -9.751 10.902 1.00 14.08 171 ALA B O 1
ATOM 7010 N N A VAL B 1 172 ? 4.281 -8.637 12.367 0.53 13.90 172 VAL B N 1
ATOM 7011 N N B VAL B 1 172 ? 4.275 -8.653 12.383 0.47 13.98 172 VAL B N 1
ATOM 7012 C CA A VAL B 1 172 ? 4.830 -7.372 11.878 0.53 14.64 172 VAL B CA 1
ATOM 7013 C CA B VAL B 1 172 ? 4.785 -7.357 11.952 0.47 14.84 172 VAL B CA 1
ATOM 7014 C C A VAL B 1 172 ? 6.311 -7.267 12.207 0.53 14.38 172 VAL B C 1
ATOM 7015 C C B VAL B 1 172 ? 6.279 -7.261 12.222 0.47 14.17 172 VAL B C 1
ATOM 7016 O O A VAL B 1 172 ? 7.089 -6.739 11.413 0.53 15.68 172 VAL B O 1
ATOM 7017 O O B VAL B 1 172 ? 7.033 -6.739 11.401 0.47 14.50 172 VAL B O 1
ATOM 7042 N N . ASP B 1 173 ? 6.734 -7.801 13.353 1.00 14.58 173 ASP B N 1
ATOM 7043 C CA . ASP B 1 173 ? 8.158 -7.799 13.680 1.00 15.27 173 ASP B CA 1
ATOM 7044 C C . ASP B 1 173 ? 8.974 -8.651 12.716 1.00 16.01 173 ASP B C 1
ATOM 7045 O O . ASP B 1 173 ? 10.173 -8.388 12.547 1.00 17.98 173 ASP B O 1
ATOM 7054 N N . ALA B 1 174 ? 8.349 -9.619 12.044 1.00 15.56 174 ALA B N 1
ATOM 7055 C CA . ALA B 1 174 ? 8.992 -10.401 10.993 1.00 15.23 174 ALA B CA 1
ATOM 7056 C C . ALA B 1 174 ? 8.938 -9.714 9.636 1.00 15.02 174 ALA B C 1
ATOM 7057 O O . ALA B 1 174 ? 9.402 -10.284 8.649 1.00 17.65 174 ALA B O 1
ATOM 7064 N N . GLY B 1 175 ? 8.403 -8.502 9.564 1.00 14.80 175 GLY B N 1
ATOM 7065 C CA . GLY B 1 175 ? 8.329 -7.764 8.326 1.00 15.07 175 GLY B CA 1
ATOM 7066 C C . GLY B 1 175 ? 7.059 -7.988 7.532 1.00 14.16 175 GLY B C 1
ATOM 7067 O O . GLY B 1 175 ? 7.013 -7.565 6.374 1.00 15.93 175 GLY B O 1
ATOM 7071 N N . ILE B 1 176 ? 6.036 -8.611 8.113 1.00 13.37 176 ILE B N 1
ATOM 7072 C CA . ILE B 1 176 ? 4.825 -9.017 7.393 1.00 13.35 176 ILE B CA 1
ATOM 7073 C C . ILE B 1 176 ? 3.706 -8.047 7.721 1.00 13.26 176 ILE B C 1
ATOM 7074 O O . ILE B 1 176 ? 3.239 -8.020 8.876 1.00 13.80 176 ILE B O 1
ATOM 7090 N N . PRO B 1 177 ? 3.184 -7.275 6.757 1.00 12.84 177 PRO B N 1
ATOM 7091 C CA . PRO B 1 177 ? 1.977 -6.494 7.018 1.00 13.55 177 PRO B CA 1
ATOM 7092 C C . PRO B 1 177 ? 0.802 -7.395 7.337 1.00 12.80 177 PRO B C 1
ATOM 7093 O O . PRO B 1 177 ? 0.633 -8.458 6.734 1.00 13.74 177 PRO B O 1
ATOM 7104 N N . VAL B 1 178 ? -0.019 -6.938 8.275 1.00 13.26 178 VAL B N 1
ATOM 7105 C CA . VAL B 1 178 ? -1.210 -7.653 8.714 1.00 12.73 178 VAL B CA 1
ATOM 7106 C C . VAL B 1 178 ? -2.394 -6.746 8.390 1.00 12.91 178 VAL B C 1
ATOM 7107 O O . VAL B 1 178 ? -2.533 -5.671 8.986 1.00 14.38 178 VAL B O 1
ATOM 7120 N N . ILE B 1 179 ? -3.239 -7.170 7.449 1.00 12.30 179 ILE B N 1
ATOM 7121 C CA . ILE B 1 179 ? -4.325 -6.360 6.909 1.00 12.66 179 ILE B CA 1
ATOM 7122 C C . ILE B 1 179 ? -5.636 -6.905 7.442 1.00 13.56 179 ILE B C 1
ATOM 7123 O O . ILE B 1 179 ? -5.872 -8.119 7.391 1.00 14.59 179 ILE B O 1
ATOM 7139 N N A CYS B 1 180 ? -6.508 -6.021 7.914 0.69 12.96 180 CYS B N 1
ATOM 7140 N N B CYS B 1 180 ? -6.489 -6.015 7.953 0.31 14.72 180 CYS B N 1
ATOM 7141 C CA A CYS B 1 180 ? -7.818 -6.447 8.378 0.69 13.19 180 CYS B CA 1
ATOM 7142 C CA B CYS B 1 180 ? -7.817 -6.371 8.434 0.31 16.00 180 CYS B CA 1
ATOM 7143 C C A CYS B 1 180 ? -8.891 -5.450 7.974 0.69 14.28 180 CYS B C 1
ATOM 7144 C C B CYS B 1 180 ? -8.860 -5.439 7.839 0.31 15.53 180 CYS B C 1
ATOM 7145 O O A CYS B 1 180 ? -8.697 -4.234 8.050 0.69 15.55 180 CYS B O 1
ATOM 7146 O O B CYS B 1 180 ? -8.603 -4.255 7.607 0.31 16.38 180 CYS B O 1
ATOM 7161 N N . ALA B 1 181 ? -10.048 -5.988 7.606 1.00 15.33 181 ALA B N 1
ATOM 7162 C CA . ALA B 1 181 ? -11.191 -5.170 7.258 1.00 15.67 181 ALA B CA 1
ATOM 7163 C C . ALA B 1 181 ? -11.717 -4.424 8.471 1.00 17.12 181 ALA B C 1
ATOM 7164 O O . ALA B 1 181 ? -11.751 -4.958 9.584 1.00 18.86 181 ALA B O 1
ATOM 7171 N N . ALA B 1 182 ? -12.140 -3.185 8.244 1.00 17.11 182 ALA B N 1
ATOM 7172 C CA . ALA B 1 182 ? -12.932 -2.469 9.226 1.00 19.17 182 ALA B CA 1
ATOM 7173 C C . ALA B 1 182 ? -14.282 -3.144 9.395 1.00 23.00 182 ALA B C 1
ATOM 7174 O O . ALA B 1 182 ? -14.826 -3.746 8.468 1.00 22.39 182 ALA B O 1
ATOM 7181 N N . GLY B 1 183 ? -14.823 -3.034 10.602 1.00 27.32 183 GLY B N 1
ATOM 7182 C CA . GLY B 1 183 ? -16.110 -3.620 10.917 1.00 31.51 183 GLY B CA 1
ATOM 7183 C C . GLY B 1 183 ? -17.187 -2.560 10.877 1.00 35.14 183 GLY B C 1
ATOM 7184 O O . GLY B 1 183 ? -17.318 -1.865 9.865 1.00 37.18 183 GLY B O 1
ATOM 7188 N N . ASP B 1 193 ? -18.496 -2.857 17.136 1.00 43.03 193 ASP B N 1
ATOM 7189 C CA . ASP B 1 193 ? -17.692 -3.331 18.253 1.00 41.06 193 ASP B CA 1
ATOM 7190 C C . ASP B 1 193 ? -17.525 -4.850 18.215 1.00 34.50 193 ASP B C 1
ATOM 7191 O O . ASP B 1 193 ? -16.581 -5.384 18.784 1.00 32.67 193 ASP B O 1
ATOM 7199 N N . GLU B 1 194 ? -18.443 -5.534 17.529 1.00 30.27 194 GLU B N 1
ATOM 7200 C CA . GLU B 1 194 ? -18.436 -6.991 17.467 1.00 30.08 194 GLU B CA 1
ATOM 7201 C C . GLU B 1 194 ? -17.210 -7.539 16.744 1.00 25.72 194 GLU B C 1
ATOM 7202 O O . GLU B 1 194 ? -16.843 -8.704 16.943 1.00 25.52 194 GLU B O 1
ATOM 7214 N N . PHE B 1 195 ? -16.563 -6.731 15.917 1.00 22.96 195 PHE B N 1
ATOM 7215 C CA . PHE B 1 195 ? -15.440 -7.176 15.097 1.00 21.69 195 PHE B CA 1
ATOM 7216 C C . PHE B 1 195 ? -14.170 -6.405 15.428 1.00 20.43 195 PHE B C 1
ATOM 7217 O O . PHE B 1 195 ? -13.274 -6.291 14.598 1.00 21.87 195 PHE B O 1
ATOM 7234 N N . ALA B 1 196 ? -14.071 -5.907 16.657 1.00 19.64 196 ALA B N 1
ATOM 7235 C CA . ALA B 1 196 ? -13.030 -4.947 17.001 1.00 19.61 196 ALA B CA 1
ATOM 7236 C C . ALA B 1 196 ? -11.619 -5.498 16.805 1.00 17.72 196 ALA B C 1
ATOM 7237 O O . ALA B 1 196 ? -10.714 -4.758 16.391 1.00 18.90 196 ALA B O 1
ATOM 7244 N N . TYR B 1 197 ? -11.383 -6.767 17.173 1.00 17.39 197 TYR B N 1
ATOM 7245 C CA . TYR B 1 197 ? -10.039 -7.324 17.188 1.00 17.17 197 TYR B CA 1
ATOM 7246 C C . TYR B 1 197 ? -9.893 -8.399 16.122 1.00 16.43 197 TYR B C 1
ATOM 7247 O O . TYR B 1 197 ? -10.813 -9.203 15.939 1.00 17.82 197 TYR B O 1
ATOM 7265 N N . PRO B 1 198 ? -8.746 -8.466 15.416 1.00 15.80 198 PRO B N 1
ATOM 7266 C CA . PRO B 1 198 ? -7.494 -7.727 15.654 1.00 16.40 198 PRO B CA 1
ATOM 7267 C C . PRO B 1 198 ? -7.376 -6.356 14.986 1.00 17.00 198 PRO B C 1
ATOM 7268 O O . PRO B 1 198 ? -6.327 -5.731 15.132 1.00 17.13 198 PRO B O 1
ATOM 7279 N N . GLY B 1 199 ? -8.421 -5.890 14.299 1.00 16.30 199 GLY B N 1
ATOM 7280 C CA . GLY B 1 199 ? -8.315 -4.630 13.579 1.00 17.23 199 GLY B CA 1
ATOM 7281 C C . GLY B 1 199 ? -7.939 -3.445 14.452 1.00 17.87 199 GLY B C 1
ATOM 7282 O O . GLY B 1 199 ? -7.341 -2.485 13.966 1.00 18.70 199 GLY B O 1
ATOM 7286 N N . ALA B 1 200 ? -8.272 -3.494 15.747 1.00 17.83 200 ALA B N 1
ATOM 7287 C CA . ALA B 1 200 ? -8.009 -2.375 16.651 1.00 18.41 200 ALA B CA 1
ATOM 7288 C C . ALA B 1 200 ? -6.539 -2.219 17.026 1.00 17.66 200 ALA B C 1
ATOM 7289 O O . ALA B 1 200 ? -6.142 -1.151 17.505 1.00 18.89 200 ALA B O 1
ATOM 7296 N N . TYR B 1 201 ? -5.711 -3.238 16.839 1.00 16.52 201 TYR B N 1
ATOM 7297 C CA . TYR B 1 201 ? -4.315 -3.121 17.252 1.00 15.32 201 TYR B CA 1
ATOM 7298 C C . TYR B 1 201 ? -3.618 -2.071 16.402 1.00 14.81 201 TYR B C 1
ATOM 7299 O O . TYR B 1 201 ? -3.860 -1.971 15.198 1.00 15.54 201 TYR B O 1
ATOM 7317 N N . GLY B 1 202 ? -2.733 -1.297 17.025 1.00 14.99 202 GLY B N 1
ATOM 7318 C CA . GLY B 1 202 ? -2.013 -0.272 16.289 1.00 16.09 202 GLY B CA 1
ATOM 7319 C C . GLY B 1 202 ? -1.267 -0.840 15.102 1.00 15.59 202 GLY B C 1
ATOM 7320 O O . GLY B 1 202 ? -1.169 -0.198 14.057 1.00 16.90 202 GLY B O 1
ATOM 7324 N N . GLU B 1 203 ? -0.721 -2.050 15.254 1.00 14.87 203 GLU B N 1
ATOM 7325 C CA . GLU B 1 203 ? 0.129 -2.647 14.237 1.00 16.79 203 GLU B CA 1
ATOM 7326 C C . GLU B 1 203 ? -0.622 -3.021 12.971 1.00 14.37 203 GLU B C 1
ATOM 7327 O O . GLU B 1 203 ? 0.007 -3.153 11.913 1.00 14.89 203 GLU B O 1
ATOM 7339 N N . VAL B 1 204 ? -1.924 -3.260 13.068 1.00 13.44 204 VAL B N 1
ATOM 7340 C CA . VAL B 1 204 ? -2.712 -3.794 11.959 1.00 13.82 204 VAL B CA 1
ATOM 7341 C C . VAL B 1 204 ? -3.124 -2.670 11.019 1.00 13.30 204 VAL B C 1
ATOM 7342 O O . VAL B 1 204 ? -3.509 -1.583 11.454 1.00 14.53 204 VAL B O 1
ATOM 7355 N N . ILE B 1 205 ? -3.052 -2.936 9.718 1.00 13.56 205 ILE B N 1
ATOM 7356 C CA . ILE B 1 205 ? -3.535 -2.013 8.693 1.00 14.23 205 ILE B CA 1
ATOM 7357 C C . ILE B 1 205 ? -5.022 -2.283 8.501 1.00 13.70 205 ILE B C 1
ATOM 7358 O O . ILE B 1 205 ? -5.403 -3.344 8.011 1.00 14.88 205 ILE B O 1
ATOM 7374 N N . GLN B 1 206 ? -5.858 -1.313 8.860 1.00 14.46 206 GLN B N 1
ATOM 7375 C CA . GLN B 1 206 ? -7.302 -1.485 8.835 1.00 15.31 206 GLN B CA 1
ATOM 7376 C C . GLN B 1 206 ? -7.881 -0.744 7.633 1.00 15.69 206 GLN B C 1
ATOM 7377 O O . GLN B 1 206 ? -7.598 0.439 7.423 1.00 16.31 206 GLN B O 1
ATOM 7391 N N . VAL B 1 207 ? -8.684 -1.447 6.843 1.00 15.13 207 VAL B N 1
ATOM 7392 C CA . VAL B 1 207 ? -9.105 -0.981 5.527 1.00 15.12 207 VAL B CA 1
ATOM 7393 C C . VAL B 1 207 ? -10.606 -0.734 5.524 1.00 15.39 207 VAL B C 1
ATOM 7394 O O . VAL B 1 207 ? -11.388 -1.632 5.851 1.00 15.88 207 VAL B O 1
ATOM 7407 N N . GLY B 1 208 ? -11.010 0.477 5.121 1.00 16.28 208 GLY B N 1
ATOM 7408 C CA . GLY B 1 208 ? -12.400 0.795 4.875 1.00 17.31 208 GLY B CA 1
ATOM 7409 C C . GLY B 1 208 ? -12.725 0.695 3.395 1.00 16.71 208 GLY B C 1
ATOM 7410 O O . GLY B 1 208 ? -11.875 0.384 2.562 1.00 16.80 208 GLY B O 1
ATOM 7414 N N . ALA B 1 209 ? -13.994 0.966 3.075 1.00 17.49 209 ALA B N 1
ATOM 7415 C CA . ALA B 1 209 ? -14.514 0.732 1.739 1.00 18.26 209 ALA B CA 1
ATOM 7416 C C . ALA B 1 209 ? -15.160 1.983 1.154 1.00 18.91 209 ALA B C 1
ATOM 7417 O O . ALA B 1 209 ? -15.774 2.799 1.855 1.00 20.84 209 ALA B O 1
ATOM 7424 N N . VAL B 1 210 ? -15.032 2.101 -0.167 1.00 19.89 210 VAL B N 1
ATOM 7425 C CA . VAL B 1 210 ? -15.832 3.013 -0.969 1.00 19.99 210 VAL B CA 1
ATOM 7426 C C . VAL B 1 210 ? -16.541 2.205 -2.049 1.00 20.89 210 VAL B C 1
ATOM 7427 O O . VAL B 1 210 ? -16.227 1.040 -2.297 1.00 20.83 210 VAL B O 1
ATOM 7440 N N . ASP B 1 211 ? -17.501 2.855 -2.711 1.00 22.86 211 ASP B N 1
ATOM 7441 C CA . ASP B 1 211 ? -18.092 2.297 -3.919 1.00 23.26 211 ASP B CA 1
ATOM 7442 C C . ASP B 1 211 ? -17.365 2.869 -5.134 1.00 23.63 211 ASP B C 1
ATOM 7443 O O . ASP B 1 211 ? -16.385 3.606 -5.013 1.00 24.24 211 ASP B O 1
ATOM 7452 N N . PHE B 1 212 ? -17.814 2.495 -6.328 1.00 23.22 212 PHE B N 1
ATOM 7453 C CA . PHE B 1 212 ? -17.132 2.955 -7.530 1.00 23.26 212 PHE B CA 1
ATOM 7454 C C . PHE B 1 212 ? -17.363 4.425 -7.825 1.00 24.53 212 PHE B C 1
ATOM 7455 O O . PHE B 1 212 ? -16.663 4.972 -8.684 1.00 25.53 212 PHE B O 1
ATOM 7472 N N . ASP B 1 213 ? -18.310 5.066 -7.144 1.00 23.99 213 ASP B N 1
ATOM 7473 C CA . ASP B 1 213 ? -18.449 6.512 -7.200 1.00 26.22 213 ASP B CA 1
ATOM 7474 C C . ASP B 1 213 ? -17.543 7.211 -6.202 1.00 27.68 213 ASP B C 1
ATOM 7475 O O . ASP B 1 213 ? -17.601 8.444 -6.090 1.00 29.18 213 ASP B O 1
ATOM 7484 N N . ARG B 1 214 ? -16.719 6.448 -5.479 1.00 27.97 214 ARG B N 1
ATOM 7485 C CA . ARG B 1 214 ? -15.821 6.967 -4.450 1.00 29.07 214 ARG B CA 1
ATOM 7486 C C . ARG B 1 214 ? -16.571 7.509 -3.242 1.00 30.55 214 ARG B C 1
ATOM 7487 O O . ARG B 1 214 ? -16.058 8.368 -2.522 1.00 32.25 214 ARG B O 1
ATOM 7508 N N . ARG B 1 215 ? -17.770 7.008 -2.996 1.00 31.71 215 ARG B N 1
ATOM 7509 C CA . ARG B 1 215 ? -18.532 7.376 -1.814 1.00 33.62 215 ARG B CA 1
ATOM 7510 C C . ARG B 1 215 ? -18.203 6.424 -0.678 1.00 33.70 215 ARG B C 1
ATOM 7511 O O . ARG B 1 215 ? -18.012 5.221 -0.889 1.00 31.48 215 ARG B O 1
ATOM 7532 N N . ILE B 1 216 ? -18.147 6.967 0.533 1.00 38.44 216 ILE B N 1
ATOM 7533 C CA . ILE B 1 216 ? -17.844 6.156 1.706 1.00 43.95 216 ILE B CA 1
ATOM 7534 C C . ILE B 1 216 ? -19.046 5.260 1.991 1.00 48.01 216 ILE B C 1
ATOM 7535 O O . ILE B 1 216 ? -20.124 5.749 2.336 1.00 48.26 216 ILE B O 1
ATOM 7551 N N . ALA B 1 217 ? -18.858 3.947 1.859 1.00 51.16 217 ALA B N 1
ATOM 7552 C CA . ALA B 1 217 ? -19.916 2.979 2.146 1.00 52.86 217 ALA B CA 1
ATOM 7553 C C . ALA B 1 217 ? -20.172 2.882 3.650 1.00 53.77 217 ALA B C 1
ATOM 7554 O O . ALA B 1 217 ? -20.890 3.702 4.226 1.00 54.07 217 ALA B O 1
ATOM 7561 N N . ASN B 1 223 ? -16.188 3.589 15.667 1.00 52.74 223 ASN B N 1
ATOM 7562 C CA . ASN B 1 223 ? -15.366 2.549 16.280 1.00 52.34 223 ASN B CA 1
ATOM 7563 C C . ASN B 1 223 ? -14.203 2.113 15.389 1.00 47.92 223 ASN B C 1
ATOM 7564 O O . ASN B 1 223 ? -13.315 1.384 15.830 1.00 49.57 223 ASN B O 1
ATOM 7569 N N . ASN B 1 224 ? -14.200 2.552 14.137 1.00 41.78 224 ASN B N 1
ATOM 7570 C CA . ASN B 1 224 ? -13.130 2.180 13.224 1.00 35.19 224 ASN B CA 1
ATOM 7571 C C . ASN B 1 224 ? -11.911 3.080 13.413 1.00 28.38 224 ASN B C 1
ATOM 7572 O O . ASN B 1 224 ? -12.004 4.189 13.946 1.00 28.85 224 ASN B O 1
ATOM 7577 N N . GLU B 1 225 ? -10.753 2.550 13.040 1.00 23.17 225 GLU B N 1
ATOM 7578 C CA . GLU B 1 225 ? -9.482 3.289 12.971 1.00 20.69 225 GLU B CA 1
ATOM 7579 C C . GLU B 1 225 ? -8.907 3.020 11.591 1.00 18.00 225 GLU B C 1
ATOM 7580 O O . GLU B 1 225 ? -8.009 2.185 11.444 1.00 19.74 225 GLU B O 1
ATOM 7592 N N . ILE B 1 226 ? -9.395 3.759 10.602 1.00 18.31 226 ILE B N 1
ATOM 7593 C CA . ILE B 1 226 ? -9.092 3.491 9.198 1.00 18.56 226 ILE B CA 1
ATOM 7594 C C . ILE B 1 226 ? -7.675 3.935 8.872 1.00 16.78 226 ILE B C 1
ATOM 7595 O O . ILE B 1 226 ? -7.249 5.033 9.248 1.00 17.36 226 ILE B O 1
ATOM 7611 N N . ASP B 1 227 ? -6.957 3.110 8.104 1.00 15.91 227 ASP B N 1
ATOM 7612 C CA . ASP B 1 227 ? -5.699 3.531 7.500 1.00 15.06 227 ASP B CA 1
ATOM 7613 C C . ASP B 1 227 ? -5.862 4.021 6.066 1.00 15.30 227 ASP B C 1
ATOM 7614 O O . ASP B 1 227 ? -5.143 4.938 5.641 1.00 16.01 227 ASP B O 1
ATOM 7623 N N . LEU B 1 228 ? -6.783 3.425 5.312 1.00 15.51 228 LEU B N 1
ATOM 7624 C CA . LEU B 1 228 ? -7.042 3.790 3.922 1.00 15.75 228 LEU B CA 1
ATOM 7625 C C . LEU B 1 228 ? -8.301 3.055 3.505 1.00 16.77 228 LEU B C 1
ATOM 7626 O O . LEU B 1 228 ? -8.803 2.207 4.242 1.00 16.68 228 LEU B O 1
ATOM 7642 N N . VAL B 1 229 ? -8.811 3.394 2.311 1.00 15.68 229 VAL B N 1
ATOM 7643 C CA . VAL B 1 229 ? -9.999 2.765 1.748 1.00 16.26 229 VAL B CA 1
ATOM 7644 C C . VAL B 1 229 ? -9.680 2.190 0.375 1.00 15.96 229 VAL B C 1
ATOM 7645 O O . VAL B 1 229 ? -8.708 2.573 -0.293 1.00 17.34 229 VAL B O 1
ATOM 7658 N N . ALA B 1 230 ? -10.517 1.243 -0.031 1.00 16.26 230 ALA B N 1
ATOM 7659 C CA . ALA B 1 230 ? -10.414 0.608 -1.337 1.00 16.60 230 ALA B CA 1
ATOM 7660 C C . ALA B 1 230 ? -11.820 0.197 -1.746 1.00 17.62 230 ALA B C 1
ATOM 7661 O O . ALA B 1 230 ? -12.757 0.269 -0.940 1.00 17.97 230 ALA B O 1
ATOM 7668 N N . PRO B 1 231 ? -12.014 -0.204 -3.004 1.00 18.47 231 PRO B N 1
ATOM 7669 C CA . PRO B 1 231 ? -13.374 -0.536 -3.454 1.00 19.58 231 PRO B CA 1
ATOM 7670 C C . PRO B 1 231 ? -13.939 -1.773 -2.773 1.00 18.49 231 PRO B C 1
ATOM 7671 O O . PRO B 1 231 ? -13.269 -2.801 -2.648 1.00 19.01 231 PRO B O 1
ATOM 7682 N N . GLY B 1 232 ? -15.198 -1.678 -2.361 1.00 18.35 232 GLY B N 1
ATOM 7683 C CA . GLY B 1 232 ? -15.848 -2.792 -1.692 1.00 18.77 232 GLY B CA 1
ATOM 7684 C C . GLY B 1 232 ? -17.269 -3.122 -2.114 1.00 19.86 232 GLY B C 1
ATOM 7685 O O . GLY B 1 232 ? -17.876 -4.027 -1.535 1.00 20.52 232 GLY B O 1
ATOM 7689 N N . ILE B 1 233 ? -17.825 -2.418 -3.099 1.00 19.10 233 ILE B N 1
ATOM 7690 C CA . ILE B 1 233 ? -19.213 -2.600 -3.501 1.00 20.08 233 ILE B CA 1
ATOM 7691 C C . ILE B 1 233 ? -19.248 -3.212 -4.896 1.00 19.15 233 ILE B C 1
ATOM 7692 O O . ILE B 1 233 ? -18.611 -2.704 -5.822 1.00 20.05 233 ILE B O 1
ATOM 7708 N N . ASN B 1 234 ? -20.030 -4.276 -5.057 1.00 19.16 234 ASN B N 1
ATOM 7709 C CA . ASN B 1 234 ? -20.196 -4.941 -6.352 1.00 19.52 234 ASN B CA 1
ATOM 7710 C C . ASN B 1 234 ? -18.856 -5.407 -6.917 1.00 18.24 234 ASN B C 1
ATOM 7711 O O . ASN B 1 234 ? -18.520 -5.144 -8.075 1.00 19.45 234 ASN B O 1
ATOM 7722 N N . ILE B 1 235 ? -18.099 -6.121 -6.081 1.00 17.83 235 ILE B N 1
ATOM 7723 C CA . ILE B 1 235 ? -16.769 -6.615 -6.425 1.00 16.92 235 ILE B CA 1
ATOM 7724 C C . ILE B 1 235 ? -16.908 -8.035 -6.962 1.00 16.88 235 ILE B C 1
ATOM 7725 O O . ILE B 1 235 ? -17.202 -8.964 -6.205 1.00 16.60 235 ILE B O 1
ATOM 7741 N N . TYR B 1 236 ? -16.655 -8.216 -8.258 1.00 17.37 236 TYR B N 1
ATOM 7742 C CA . TYR B 1 236 ? -16.596 -9.549 -8.841 1.00 16.93 236 TYR B CA 1
ATOM 7743 C C . TYR B 1 236 ? -15.252 -10.196 -8.562 1.00 16.37 236 TYR B C 1
ATOM 7744 O O . TYR B 1 236 ? -14.203 -9.576 -8.726 1.00 16.42 236 TYR B O 1
ATOM 7762 N N . SER B 1 237 ? -15.298 -11.469 -8.189 1.00 15.84 237 SER B N 1
ATOM 7763 C CA . SER B 1 237 ? -14.116 -12.293 -8.010 1.00 14.63 237 SER B CA 1
ATOM 7764 C C . SER B 1 237 ? -14.528 -13.749 -8.206 1.00 14.88 237 SER B C 1
ATOM 7765 O O . SER B 1 237 ? -15.668 -14.043 -8.578 1.00 16.92 237 SER B O 1
ATOM 7773 N N . THR B 1 238 ? -13.582 -14.649 -7.973 1.00 14.65 238 THR B N 1
ATOM 7774 C CA . THR B 1 238 ? -13.836 -16.081 -7.997 1.00 15.05 238 THR B CA 1
ATOM 7775 C C . THR B 1 238 ? -14.825 -16.491 -6.907 1.00 15.64 238 THR B C 1
ATOM 7776 O O . THR B 1 238 ? -14.970 -15.828 -5.876 1.00 16.00 238 THR B O 1
ATOM 7787 N N . TYR B 1 239 ? -15.517 -17.600 -7.150 1.00 15.90 239 TYR B N 1
ATOM 7788 C CA . TYR B 1 239 ? -16.475 -18.141 -6.199 1.00 15.95 239 TYR B CA 1
ATOM 7789 C C . TYR B 1 239 ? -16.503 -19.658 -6.345 1.00 16.22 239 TYR B C 1
ATOM 7790 O O . TYR B 1 239 ? -15.798 -20.243 -7.168 1.00 17.26 239 TYR B O 1
ATOM 7808 N N . LEU B 1 240 ? -17.349 -20.297 -5.545 1.00 16.19 240 LEU B N 1
ATOM 7809 C CA . LEU B 1 240 ? -17.410 -21.750 -5.504 1.00 16.11 240 LEU B CA 1
ATOM 7810 C C . LEU B 1 240 ? -17.783 -22.327 -6.864 1.00 16.45 240 LEU B C 1
ATOM 7811 O O . LEU B 1 240 ? -18.433 -21.686 -7.698 1.00 16.36 240 LEU B O 1
ATOM 7827 N N . GLU B 1 241 ? -17.393 -23.587 -7.053 1.00 16.27 241 GLU B N 1
ATOM 7828 C CA . GLU B 1 241 ? -17.769 -24.393 -8.219 1.00 17.42 241 GLU B CA 1
ATOM 7829 C C . GLU B 1 241 ? -17.195 -23.823 -9.511 1.00 17.97 241 GLU B C 1
ATOM 7830 O O . GLU B 1 241 ? -17.762 -24.018 -10.587 1.00 19.07 241 GLU B O 1
ATOM 7842 N N . GLY B 1 242 ? -16.042 -23.153 -9.435 1.00 17.49 242 GLY B N 1
ATOM 7843 C CA . GLY B 1 242 ? -15.466 -22.587 -10.636 1.00 18.57 242 GLY B CA 1
ATOM 7844 C C . GLY B 1 242 ? -16.206 -21.384 -11.169 1.00 18.74 242 GLY B C 1
ATOM 7845 O O . GLY B 1 242 ? -15.967 -20.972 -12.310 1.00 19.61 242 GLY B O 1
ATOM 7849 N N . LYS B 1 243 ? -17.089 -20.795 -10.378 1.00 18.53 243 LYS B N 1
ATOM 7850 C CA . LYS B 1 243 ? -17.912 -19.683 -10.814 1.00 18.78 243 LYS B CA 1
ATOM 7851 C C . LYS B 1 243 ? -17.285 -18.380 -10.336 1.00 17.40 243 LYS B C 1
ATOM 7852 O O . LYS B 1 243 ? -16.144 -18.347 -9.856 1.00 17.46 243 LYS B O 1
ATOM 7871 N N . TYR B 1 244 ? -18.044 -17.299 -10.478 1.00 18.64 244 TYR B N 1
ATOM 7872 C CA . TYR B 1 244 ? -17.653 -15.968 -10.060 1.00 17.91 244 TYR B CA 1
ATOM 7873 C C . TYR B 1 244 ? -18.829 -15.359 -9.321 1.00 18.34 244 TYR B C 1
ATOM 7874 O O . TYR B 1 244 ? -19.980 -15.771 -9.504 1.00 19.38 244 TYR B O 1
ATOM 7892 N N . ALA B 1 245 ? -18.536 -14.401 -8.448 1.00 18.61 245 ALA B N 1
ATOM 7893 C CA . ALA B 1 245 ? -19.606 -13.752 -7.708 1.00 18.00 245 ALA B CA 1
ATOM 7894 C C . ALA B 1 245 ? -19.238 -12.305 -7.446 1.00 16.86 245 ALA B C 1
ATOM 7895 O O . ALA B 1 245 ? -18.069 -11.968 -7.243 1.00 17.33 245 ALA B O 1
ATOM 7902 N N . SER B 1 246 ? -20.263 -11.460 -7.457 1.00 17.74 246 SER B N 1
ATOM 7903 C CA . SER B 1 246 ? -20.161 -10.071 -7.043 1.00 18.73 246 SER B CA 1
ATOM 7904 C C . SER B 1 246 ? -20.617 -9.974 -5.592 1.00 18.05 246 SER B C 1
ATOM 7905 O O . SER B 1 246 ? -21.752 -10.351 -5.271 1.00 19.11 246 SER B O 1
ATOM 7913 N N . LEU B 1 247 ? -19.714 -9.508 -4.717 1.00 17.58 247 LEU B N 1
ATOM 7914 C CA . LEU B 1 247 ? -19.984 -9.330 -3.300 1.00 17.55 247 LEU B CA 1
ATOM 7915 C C . LEU B 1 247 ? -19.799 -7.872 -2.923 1.00 18.11 247 LEU B C 1
ATOM 7916 O O . LEU B 1 247 ? -18.976 -7.158 -3.512 1.00 17.95 247 LEU B O 1
ATOM 7932 N N . SER B 1 248 ? -20.595 -7.432 -1.949 1.00 20.13 248 SER B N 1
ATOM 7933 C CA . SER B 1 248 ? -20.547 -6.076 -1.429 1.00 21.89 248 SER B CA 1
ATOM 7934 C C . SER B 1 248 ? -20.425 -6.140 0.077 1.00 22.63 248 SER B C 1
ATOM 7935 O O . SER B 1 248 ? -21.193 -6.839 0.750 1.00 23.76 248 SER B O 1
ATOM 7943 N N . GLY B 1 249 ? -19.497 -5.370 0.607 1.00 21.96 249 GLY B N 1
ATOM 7944 C CA . GLY B 1 249 ? -19.334 -5.299 2.037 1.00 22.14 249 GLY B CA 1
ATOM 7945 C C . GLY B 1 249 ? -18.060 -4.562 2.341 1.00 20.89 249 GLY B C 1
ATOM 7946 O O . GLY B 1 249 ? -17.169 -4.460 1.489 1.00 22.42 249 GLY B O 1
ATOM 7950 N N . THR B 1 250 ? -17.958 -4.020 3.548 1.00 21.43 250 THR B N 1
ATOM 7951 C CA . THR B 1 250 ? -16.741 -3.307 3.893 1.00 20.55 250 THR B CA 1
ATOM 7952 C C . THR B 1 250 ? -15.516 -4.159 3.650 1.00 20.10 250 THR B C 1
ATOM 7953 O O . THR B 1 250 ? -14.495 -3.645 3.195 1.00 20.23 250 THR B O 1
ATOM 7964 N N . SER B 1 251 ? -15.606 -5.470 3.909 1.00 20.61 251 SER B N 1
ATOM 7965 C CA . SER B 1 251 ? -14.439 -6.334 3.837 1.00 18.78 251 SER B CA 1
ATOM 7966 C C . SER B 1 251 ? -13.984 -6.689 2.423 1.00 19.93 251 SER B C 1
ATOM 7967 O O . SER B 1 251 ? -12.868 -7.192 2.273 1.00 21.14 251 SER B O 1
ATOM 7975 N N . MET B 1 252 ? -14.788 -6.465 1.383 1.00 19.25 252 MET B N 1
ATOM 7976 C CA . MET B 1 252 ? -14.284 -6.694 0.027 1.00 18.89 252 MET B CA 1
ATOM 7977 C C . MET B 1 252 ? -13.136 -5.744 -0.336 1.00 17.98 252 MET B C 1
ATOM 7978 O O . MET B 1 252 ? -12.393 -6.007 -1.287 1.00 18.37 252 MET B O 1
ATOM 7992 N N . ALA B 1 253 ? -12.984 -4.639 0.390 1.00 17.22 253 ALA B N 1
ATOM 7993 C CA . ALA B 1 253 ? -11.881 -3.726 0.129 1.00 16.41 253 ALA B CA 1
ATOM 7994 C C . ALA B 1 253 ? -10.534 -4.315 0.531 1.00 15.15 253 ALA B C 1
ATOM 7995 O O . ALA B 1 253 ? -9.522 -4.051 -0.124 1.00 16.13 253 ALA B O 1
ATOM 8002 N N . THR B 1 254 ? -10.513 -5.112 1.594 1.00 14.77 254 THR B N 1
ATOM 8003 C CA . THR B 1 254 ? -9.257 -5.568 2.189 1.00 14.69 254 THR B CA 1
ATOM 8004 C C . THR B 1 254 ? -8.382 -6.338 1.213 1.00 14.24 254 THR B C 1
ATOM 8005 O O . THR B 1 254 ? -7.174 -6.042 1.136 1.00 14.50 254 THR B O 1
ATOM 8016 N N . PRO B 1 255 ? -8.885 -7.322 0.464 1.00 14.11 255 PRO B N 1
ATOM 8017 C CA . PRO B 1 255 ? -8.003 -8.055 -0.458 1.00 14.02 255 PRO B CA 1
ATOM 8018 C C . PRO B 1 255 ? -7.369 -7.173 -1.521 1.00 13.97 255 PRO B C 1
ATOM 8019 O O . PRO B 1 255 ? -6.293 -7.515 -2.036 1.00 14.32 255 PRO B O 1
ATOM 8030 N N . HIS B 1 256 ? -7.994 -6.040 -1.874 1.00 14.44 256 HIS B N 1
ATOM 8031 C CA . HIS B 1 256 ? -7.334 -5.134 -2.807 1.00 14.51 256 HIS B CA 1
ATOM 8032 C C . HIS B 1 256 ? -6.035 -4.600 -2.214 1.00 14.64 256 HIS B C 1
ATOM 8033 O O . HIS B 1 256 ? -5.020 -4.481 -2.912 1.00 14.92 256 HIS B O 1
ATOM 8047 N N . VAL B 1 257 ? -6.053 -4.276 -0.924 1.00 14.35 257 VAL B N 1
ATOM 8048 C CA . VAL B 1 257 ? -4.865 -3.767 -0.242 1.00 13.40 257 VAL B CA 1
ATOM 8049 C C . VAL B 1 257 ? -3.825 -4.867 -0.060 1.00 13.43 257 VAL B C 1
ATOM 8050 O O . VAL B 1 257 ? -2.626 -4.655 -0.278 1.00 13.68 257 VAL B O 1
ATOM 8063 N N . SER B 1 258 ? -4.267 -6.070 0.317 1.00 13.64 258 SER B N 1
ATOM 8064 C CA . SER B 1 258 ? -3.323 -7.160 0.526 1.00 13.66 258 SER B CA 1
ATOM 8065 C C . SER B 1 258 ? -2.588 -7.498 -0.760 1.00 13.53 258 SER B C 1
ATOM 8066 O O . SER B 1 258 ? -1.365 -7.681 -0.759 1.00 14.26 258 SER B O 1
ATOM 8074 N N . GLY B 1 259 ? -3.316 -7.601 -1.874 1.00 13.27 259 GLY B N 1
ATOM 8075 C CA . GLY B 1 259 ? -2.648 -7.837 -3.144 1.00 14.46 259 GLY B CA 1
ATOM 8076 C C . GLY B 1 259 ? -1.770 -6.675 -3.561 1.00 13.91 259 GLY B C 1
ATOM 8077 O O . GLY B 1 259 ? -0.689 -6.861 -4.128 1.00 14.74 259 GLY B O 1
ATOM 8081 N N . ALA B 1 260 ? -2.235 -5.453 -3.315 1.00 14.33 260 ALA B N 1
ATOM 8082 C CA . ALA B 1 260 ? -1.454 -4.282 -3.695 1.00 14.49 260 ALA B CA 1
ATOM 8083 C C . ALA B 1 260 ? -0.104 -4.271 -2.998 1.00 14.30 260 ALA B C 1
ATOM 8084 O O . ALA B 1 260 ? 0.904 -3.855 -3.582 1.00 15.00 260 ALA B O 1
ATOM 8091 N N . LEU B 1 261 ? -0.065 -4.730 -1.743 1.00 13.75 261 LEU B N 1
ATOM 8092 C CA . LEU B 1 261 ? 1.200 -4.761 -1.018 1.00 13.92 261 LEU B CA 1
ATOM 8093 C C . LEU B 1 261 ? 2.226 -5.685 -1.667 1.00 14.16 261 LEU B C 1
ATOM 8094 O O . LEU B 1 261 ? 3.431 -5.439 -1.559 1.00 14.66 261 LEU B O 1
ATOM 8110 N N . ALA B 1 262 ? 1.791 -6.744 -2.346 1.00 14.29 262 ALA B N 1
ATOM 8111 C CA . ALA B 1 262 ? 2.748 -7.552 -3.091 1.00 15.12 262 ALA B CA 1
ATOM 8112 C C . ALA B 1 262 ? 3.417 -6.728 -4.186 1.00 15.80 262 ALA B C 1
ATOM 8113 O O . ALA B 1 262 ? 4.633 -6.819 -4.397 1.00 16.55 262 ALA B O 1
ATOM 8120 N N . LEU B 1 263 ? 2.627 -5.927 -4.903 1.00 13.82 263 LEU B N 1
ATOM 8121 C CA . LEU B 1 263 ? 3.173 -5.074 -5.950 1.00 15.48 263 LEU B CA 1
ATOM 8122 C C . LEU B 1 263 ? 4.093 -4.020 -5.364 1.00 15.05 263 LEU B C 1
ATOM 8123 O O . LEU B 1 263 ? 5.183 -3.770 -5.890 1.00 15.84 263 LEU B O 1
ATOM 8139 N N . ILE B 1 264 ? 3.653 -3.376 -4.283 1.00 15.14 264 ILE B N 1
ATOM 8140 C CA . ILE B 1 264 ? 4.406 -2.298 -3.656 1.00 15.61 264 ILE B CA 1
ATOM 8141 C C . ILE B 1 264 ? 5.707 -2.818 -3.077 1.00 16.01 264 ILE B C 1
ATOM 8142 O O . ILE B 1 264 ? 6.758 -2.173 -3.192 1.00 17.00 264 ILE B O 1
ATOM 8158 N N . ARG B 1 265 ? 5.669 -3.990 -2.448 1.00 15.94 265 ARG B N 1
ATOM 8159 C CA . ARG B 1 265 ? 6.897 -4.564 -1.912 1.00 15.47 265 ARG B CA 1
ATOM 8160 C C . ARG B 1 265 ? 7.922 -4.788 -3.016 1.00 16.16 265 ARG B C 1
ATOM 8161 O O . ARG B 1 265 ? 9.098 -4.438 -2.876 1.00 17.13 265 ARG B O 1
ATOM 8182 N N . ASN B 1 266 ? 7.489 -5.371 -4.130 1.00 15.83 266 ASN B N 1
ATOM 8183 C CA . ASN B 1 266 ? 8.413 -5.654 -5.221 1.00 16.71 266 ASN B CA 1
ATOM 8184 C C . ASN B 1 266 ? 9.046 -4.381 -5.757 1.00 18.24 266 ASN B C 1
ATOM 8185 O O . ASN B 1 266 ? 10.269 -4.293 -5.894 1.00 18.64 266 ASN B O 1
ATOM 8196 N N . ILE B 1 267 ? 8.224 -3.385 -6.080 1.00 17.72 267 ILE B N 1
ATOM 8197 C CA . ILE B 1 267 ? 8.745 -2.149 -6.652 1.00 18.45 267 ILE B CA 1
ATOM 8198 C C . ILE B 1 267 ? 9.647 -1.441 -5.658 1.00 17.82 267 ILE B C 1
ATOM 8199 O O . ILE B 1 267 ? 10.717 -0.933 -6.013 1.00 18.71 267 ILE B O 1
ATOM 8215 N N . SER B 1 268 ? 9.198 -1.340 -4.414 1.00 17.60 268 SER B N 1
ATOM 8216 C CA . SER B 1 268 ? 9.916 -0.517 -3.447 1.00 18.23 268 SER B CA 1
ATOM 8217 C C . SER B 1 268 ? 11.245 -1.139 -3.060 1.00 18.67 268 SER B C 1
ATOM 8218 O O . SER B 1 268 ? 12.243 -0.428 -2.904 1.00 18.89 268 SER B O 1
ATOM 8226 N N . GLU B 1 269 ? 11.289 -2.462 -2.891 1.00 17.65 269 GLU B N 1
ATOM 8227 C CA . GLU B 1 269 ? 12.570 -3.077 -2.557 1.00 19.00 269 GLU B CA 1
ATOM 8228 C C . GLU B 1 269 ? 13.561 -2.940 -3.701 1.00 20.75 269 GLU B C 1
ATOM 8229 O O . GLU B 1 269 ? 14.763 -2.812 -3.460 1.00 21.79 269 GLU B O 1
ATOM 8241 N N . ARG B 1 270 ? 13.085 -2.951 -4.947 1.00 21.76 270 ARG B N 1
ATOM 8242 C CA . ARG B 1 270 ? 13.983 -2.697 -6.069 1.00 22.50 270 ARG B CA 1
ATOM 8243 C C . ARG B 1 270 ? 14.441 -1.241 -6.092 1.00 22.98 270 ARG B C 1
ATOM 8244 O O . ARG B 1 270 ? 15.640 -0.966 -6.217 1.00 24.31 270 ARG B O 1
ATOM 8265 N N . GLU B 1 271 ? 13.506 -0.291 -5.966 1.00 21.00 271 GLU B N 1
ATOM 8266 C CA . GLU B 1 271 ? 13.856 1.127 -6.081 1.00 22.68 271 GLU B CA 1
ATOM 8267 C C . GLU B 1 271 ? 14.771 1.587 -4.952 1.00 21.71 271 GLU B C 1
ATOM 8268 O O . GLU B 1 271 ? 15.714 2.361 -5.179 1.00 23.45 271 GLU B O 1
ATOM 8280 N N . PHE B 1 272 ? 14.479 1.183 -3.716 1.00 20.59 272 PHE B N 1
ATOM 8281 C CA . PHE B 1 272 ? 15.337 1.533 -2.591 1.00 20.12 272 PHE B CA 1
ATOM 8282 C C . PHE B 1 272 ? 16.550 0.617 -2.479 1.00 22.80 272 PHE B C 1
ATOM 8283 O O . PHE B 1 272 ? 17.451 0.897 -1.685 1.00 23.73 272 PHE B O 1
ATOM 8300 N N . ASP B 1 273 ? 16.585 -0.468 -3.247 1.00 22.71 273 ASP B N 1
ATOM 8301 C CA . ASP B 1 273 ? 17.692 -1.416 -3.233 1.00 24.13 273 ASP B CA 1
ATOM 8302 C C . ASP B 1 273 ? 17.988 -1.909 -1.822 1.00 24.46 273 ASP B C 1
ATOM 8303 O O . ASP B 1 273 ? 19.141 -2.018 -1.403 1.00 25.30 273 ASP B O 1
ATOM 8312 N N . ARG B 1 274 ? 16.928 -2.223 -1.084 1.00 22.81 274 ARG B N 1
ATOM 8313 C CA . ARG B 1 274 ? 17.063 -2.778 0.256 1.00 22.74 274 ARG B CA 1
ATOM 8314 C C . ARG B 1 274 ? 15.785 -3.532 0.600 1.00 21.41 274 ARG B C 1
ATOM 8315 O O . ARG B 1 274 ? 14.730 -3.303 0.011 1.00 21.96 274 ARG B O 1
ATOM 8336 N N . GLU B 1 275 ? 15.901 -4.437 1.566 1.00 23.10 275 GLU B N 1
ATOM 8337 C CA . GLU B 1 275 ? 14.721 -5.057 2.151 1.00 23.22 275 GLU B CA 1
ATOM 8338 C C . GLU B 1 275 ? 13.999 -4.021 3.003 1.00 21.57 275 GLU B C 1
ATOM 8339 O O . GLU B 1 275 ? 14.631 -3.282 3.763 1.00 22.38 275 GLU B O 1
ATOM 8351 N N . LEU B 1 276 ? 12.691 -3.923 2.837 1.00 20.05 276 LEU B N 1
ATOM 8352 C CA . LEU B 1 276 ? 11.904 -2.947 3.579 1.00 18.74 276 LEU B CA 1
ATOM 8353 C C . LEU B 1 276 ? 11.357 -3.554 4.867 1.00 17.51 276 LEU B C 1
ATOM 8354 O O . LEU B 1 276 ? 10.939 -4.714 4.904 1.00 19.48 276 LEU B O 1
ATOM 8370 N N . THR B 1 277 ? 11.353 -2.758 5.926 1.00 16.46 277 THR B N 1
ATOM 8371 C CA . THR B 1 277 ? 10.633 -3.110 7.144 1.00 15.81 277 THR B CA 1
ATOM 8372 C C . THR B 1 277 ? 9.131 -2.978 6.912 1.00 14.80 277 THR B C 1
ATOM 8373 O O . THR B 1 277 ? 8.673 -2.371 5.942 1.00 15.61 277 THR B O 1
ATOM 8384 N N . GLU B 1 278 ? 8.349 -3.554 7.824 1.00 14.75 278 GLU B N 1
ATOM 8385 C CA . GLU B 1 278 ? 6.898 -3.438 7.707 1.00 14.11 278 GLU B CA 1
ATOM 8386 C C . GLU B 1 278 ? 6.460 -1.979 7.735 1.00 14.15 278 GLU B C 1
ATOM 8387 O O . GLU B 1 278 ? 5.538 -1.584 7.014 1.00 14.61 278 GLU B O 1
ATOM 8399 N N . ALA B 1 279 ? 7.125 -1.148 8.536 1.00 14.33 279 ALA B N 1
ATOM 8400 C CA . ALA B 1 279 ? 6.743 0.259 8.604 1.00 15.13 279 ALA B CA 1
ATOM 8401 C C . ALA B 1 279 ? 6.964 0.942 7.261 1.00 15.31 279 ALA B C 1
ATOM 8402 O O . ALA B 1 279 ? 6.177 1.804 6.864 1.00 14.73 279 ALA B O 1
ATOM 8409 N N . GLU B 1 280 ? 8.045 0.581 6.557 1.00 15.20 280 GLU B N 1
ATOM 8410 C CA . GLU B 1 280 ? 8.290 1.142 5.233 1.00 15.63 280 GLU B CA 1
ATOM 8411 C C . GLU B 1 280 ? 7.267 0.657 4.222 1.00 15.66 280 GLU B C 1
ATOM 8412 O O . GLU B 1 280 ? 6.816 1.430 3.376 1.00 16.69 280 GLU B O 1
ATOM 8424 N N . LEU B 1 281 ? 6.886 -0.617 4.285 1.00 15.00 281 LEU B N 1
ATOM 8425 C CA . LEU B 1 281 ? 5.837 -1.100 3.393 1.00 14.89 281 LEU B CA 1
ATOM 8426 C C . LEU B 1 281 ? 4.547 -0.338 3.639 1.00 15.04 281 LEU B C 1
ATOM 8427 O O . LEU B 1 281 ? 3.874 0.077 2.693 1.00 15.30 281 LEU B O 1
ATOM 8443 N N . TYR B 1 282 ? 4.205 -0.117 4.906 1.00 14.68 282 TYR B N 1
ATOM 8444 C CA . TYR B 1 282 ? 3.037 0.688 5.232 1.00 13.88 282 TYR B CA 1
ATOM 8445 C C . TYR B 1 282 ? 3.153 2.099 4.657 1.00 14.27 282 TYR B C 1
ATOM 8446 O O . TYR B 1 282 ? 2.203 2.634 4.067 1.00 15.40 282 TYR B O 1
ATOM 8464 N N . ALA B 1 283 ? 4.310 2.729 4.833 1.00 15.94 283 ALA B N 1
ATOM 8465 C CA . ALA B 1 283 ? 4.491 4.080 4.306 1.00 15.88 283 ALA B CA 1
ATOM 8466 C C . ALA B 1 283 ? 4.363 4.111 2.786 1.00 15.69 283 ALA B C 1
ATOM 8467 O O . ALA B 1 283 ? 3.770 5.045 2.228 1.00 17.04 283 ALA B O 1
ATOM 8474 N N . GLN B 1 284 ? 4.896 3.096 2.094 1.00 15.81 284 GLN B N 1
ATOM 8475 C CA . GLN B 1 284 ? 4.793 3.075 0.637 1.00 15.77 284 GLN B CA 1
ATOM 8476 C C . GLN B 1 284 ? 3.360 2.830 0.190 1.00 16.63 284 GLN B C 1
ATOM 8477 O O . GLN B 1 284 ? 2.960 3.294 -0.882 1.00 18.72 284 GLN B O 1
ATOM 8491 N N . LEU B 1 285 ? 2.583 2.095 0.989 1.00 15.23 285 LEU B N 1
ATOM 8492 C CA . LEU B 1 285 ? 1.156 1.948 0.742 1.00 15.90 285 LEU B CA 1
ATOM 8493 C C . LEU B 1 285 ? 0.441 3.284 0.865 1.00 15.90 285 LEU B C 1
ATOM 8494 O O . LEU B 1 285 ? -0.316 3.684 -0.030 1.00 16.98 285 LEU B O 1
ATOM 8510 N N . VAL B 1 286 ? 0.655 3.997 1.977 1.00 17.02 286 VAL B N 1
ATOM 8511 C CA . VAL B 1 286 ? -0.122 5.217 2.162 1.00 20.71 286 VAL B CA 1
ATOM 8512 C C . VAL B 1 286 ? 0.399 6.365 1.296 1.00 20.56 286 VAL B C 1
ATOM 8513 O O . VAL B 1 286 ? -0.354 7.300 1.037 1.00 22.71 286 VAL B O 1
ATOM 8526 N N . ARG B 1 287 ? 1.630 6.288 0.778 1.00 20.39 287 ARG B N 1
ATOM 8527 C CA . ARG B 1 287 ? 2.061 7.216 -0.271 1.00 22.21 287 ARG B CA 1
ATOM 8528 C C . ARG B 1 287 ? 1.272 7.003 -1.550 1.00 22.45 287 ARG B C 1
ATOM 8529 O O . ARG B 1 287 ? 1.115 7.939 -2.351 1.00 25.56 287 ARG B O 1
ATOM 8550 N N . ARG B 1 288 ? 0.782 5.789 -1.768 1.00 19.84 288 ARG B N 1
ATOM 8551 C CA . ARG B 1 288 ? 0.007 5.438 -2.954 1.00 19.27 288 ARG B CA 1
ATOM 8552 C C . ARG B 1 288 ? -1.484 5.481 -2.654 1.00 18.84 288 ARG B C 1
ATOM 8553 O O . ARG B 1 288 ? -2.245 4.541 -2.887 1.00 19.39 288 ARG B O 1
ATOM 8574 N N . THR B 1 289 ? -1.908 6.628 -2.127 1.00 21.40 289 THR B N 1
ATOM 8575 C CA . THR B 1 289 ? -3.311 6.938 -1.907 1.00 22.82 289 THR B CA 1
ATOM 8576 C C . THR B 1 289 ? -3.611 8.337 -2.426 1.00 24.50 289 THR B C 1
ATOM 8577 O O . THR B 1 289 ? -2.718 9.178 -2.564 1.00 26.36 289 THR B O 1
ATOM 8588 N N . ILE B 1 290 ? -4.882 8.590 -2.714 1.00 24.20 290 ILE B N 1
ATOM 8589 C CA . ILE B 1 290 ? -5.312 9.959 -3.001 1.00 24.89 290 ILE B CA 1
ATOM 8590 C C . ILE B 1 290 ? -6.383 10.364 -2.004 1.00 23.38 290 ILE B C 1
ATOM 8591 O O . ILE B 1 290 ? -7.274 9.565 -1.694 1.00 21.32 290 ILE B O 1
ATOM 8607 N N . PRO B 1 291 ? -6.355 11.586 -1.495 1.00 25.74 291 PRO B N 1
ATOM 8608 C CA . PRO B 1 291 ? -7.445 12.017 -0.628 1.00 26.57 291 PRO B CA 1
ATOM 8609 C C . PRO B 1 291 ? -8.716 12.104 -1.440 1.00 26.76 291 PRO B C 1
ATOM 8610 O O . PRO B 1 291 ? -8.700 12.412 -2.638 1.00 28.61 291 PRO B O 1
ATOM 8621 N N . LEU B 1 292 ? -9.827 11.812 -0.780 1.00 25.69 292 LEU B N 1
ATOM 8622 C CA . LEU B 1 292 ? -11.129 11.895 -1.415 1.00 26.45 292 LEU B CA 1
ATOM 8623 C C . LEU B 1 292 ? -11.919 13.128 -1.010 1.00 28.12 292 LEU B C 1
ATOM 8624 O O . LEU B 1 292 ? -12.956 13.395 -1.622 1.00 29.95 292 LEU B O 1
ATOM 8640 N N . GLY B 1 293 ? -11.457 13.881 -0.016 1.00 27.89 293 GLY B N 1
ATOM 8641 C CA . GLY B 1 293 ? -12.173 15.039 0.472 1.00 28.77 293 GLY B CA 1
ATOM 8642 C C . GLY B 1 293 ? -13.033 14.793 1.693 1.00 29.21 293 GLY B C 1
ATOM 8643 O O . GLY B 1 293 ? -13.788 15.690 2.083 1.00 30.93 293 GLY B O 1
ATOM 8647 N N . TYR B 1 294 ? -12.953 13.616 2.296 1.00 27.14 294 TYR B N 1
ATOM 8648 C CA . TYR B 1 294 ? -13.646 13.307 3.532 1.00 26.97 294 TYR B CA 1
ATOM 8649 C C . TYR B 1 294 ? -12.685 13.427 4.704 1.00 25.45 294 TYR B C 1
ATOM 8650 O O . TYR B 1 294 ? -11.467 13.478 4.521 1.00 25.10 294 TYR B O 1
ATOM 8668 N N . PRO B 1 295 ? -13.195 13.480 5.933 1.00 25.26 295 PRO B N 1
ATOM 8669 C CA . PRO B 1 295 ? -12.295 13.506 7.093 1.00 25.29 295 PRO B CA 1
ATOM 8670 C C . PRO B 1 295 ? -11.466 12.234 7.185 1.00 23.44 295 PRO B C 1
ATOM 8671 O O . PRO B 1 295 ? -11.877 11.163 6.730 1.00 23.26 295 PRO B O 1
ATOM 8682 N N . LYS B 1 296 ? -10.279 12.367 7.781 1.00 22.25 296 LYS B N 1
ATOM 8683 C CA . LYS B 1 296 ? -9.382 11.227 7.925 1.00 22.02 296 LYS B CA 1
ATOM 8684 C C . LYS B 1 296 ? -9.960 10.155 8.837 1.00 21.67 296 LYS B C 1
ATOM 8685 O O . LYS B 1 296 ? -9.577 8.988 8.719 1.00 20.56 296 LYS B O 1
ATOM 8704 N N . THR B 1 297 ? -10.899 10.509 9.713 1.00 22.06 297 THR B N 1
ATOM 8705 C CA . THR B 1 297 ? -11.578 9.482 10.491 1.00 22.91 297 THR B CA 1
ATOM 8706 C C . THR B 1 297 ? -12.412 8.566 9.603 1.00 23.54 297 THR B C 1
ATOM 8707 O O . THR B 1 297 ? -12.625 7.398 9.951 1.00 25.10 297 THR B O 1
ATOM 8718 N N . ALA B 1 298 ? -12.884 9.065 8.454 1.00 22.64 298 ALA B N 1
ATOM 8719 C CA . ALA B 1 298 ? -13.698 8.274 7.533 1.00 22.89 298 ALA B CA 1
ATOM 8720 C C . ALA B 1 298 ? -12.871 7.569 6.461 1.00 22.73 298 ALA B C 1
ATOM 8721 O O . ALA B 1 298 ? -13.138 6.405 6.140 1.00 24.64 298 ALA B O 1
ATOM 8728 N N . GLU B 1 299 ? -11.898 8.257 5.866 1.00 20.76 299 GLU B N 1
ATOM 8729 C CA . GLU B 1 299 ? -11.142 7.707 4.743 1.00 19.33 299 GLU B CA 1
ATOM 8730 C C . GLU B 1 299 ? -9.703 7.360 5.086 1.00 18.41 299 GLU B C 1
ATOM 8731 O O . GLU B 1 299 ? -8.987 6.854 4.213 1.00 18.46 299 GLU B O 1
ATOM 8743 N N . GLY B 1 300 ? -9.258 7.619 6.318 1.00 18.19 300 GLY B N 1
ATOM 8744 C CA . GLY B 1 300 ? -7.856 7.418 6.632 1.00 17.48 300 GLY B CA 1
ATOM 8745 C C . GLY B 1 300 ? -7.009 8.288 5.738 1.00 17.37 300 GLY B C 1
ATOM 8746 O O . GLY B 1 300 ? -7.260 9.487 5.592 1.00 18.37 300 GLY B O 1
ATOM 8750 N N . ASN B 1 301 ? -6.000 7.684 5.119 1.00 17.25 301 ASN B N 1
ATOM 8751 C CA . ASN B 1 301 ? -5.105 8.387 4.206 1.00 17.81 301 ASN B CA 1
ATOM 8752 C C . ASN B 1 301 ? -5.693 8.563 2.817 1.00 18.28 301 ASN B C 1
ATOM 8753 O O . ASN B 1 301 ? -5.091 9.250 1.987 1.00 21.13 301 ASN B O 1
ATOM 8764 N N . GLY B 1 302 ? -6.850 7.978 2.555 1.00 17.73 302 GLY B N 1
ATOM 8765 C CA . GLY B 1 302 ? -7.520 8.134 1.281 1.00 17.61 302 GLY B CA 1
ATOM 8766 C C . GLY B 1 302 ? -7.652 6.825 0.543 1.00 17.78 302 GLY B C 1
ATOM 8767 O O . GLY B 1 302 ? -7.509 5.740 1.128 1.00 18.08 302 GLY B O 1
ATOM 8771 N N . LEU B 1 303 ? -7.925 6.934 -0.747 1.00 18.24 303 LEU B N 1
ATOM 8772 C CA . LEU B 1 303 ? -8.213 5.793 -1.600 1.00 18.61 303 LEU B CA 1
ATOM 8773 C C . LEU B 1 303 ? -6.932 5.248 -2.209 1.00 17.58 303 LEU B C 1
ATOM 8774 O O . LEU B 1 303 ? -6.132 6.005 -2.768 1.00 18.82 303 LEU B O 1
ATOM 8790 N N . LEU B 1 304 ? -6.758 3.930 -2.139 1.00 17.01 304 LEU B N 1
ATOM 8791 C CA . LEU B 1 304 ? -5.636 3.287 -2.790 1.00 17.24 304 LEU B CA 1
ATOM 8792 C C . LEU B 1 304 ? -5.577 3.698 -4.253 1.00 17.55 304 LEU B C 1
ATOM 8793 O O . LEU B 1 304 ? -6.569 3.600 -4.984 1.00 18.66 304 LEU B O 1
ATOM 8809 N N . ALA B 1 305 ? -4.403 4.176 -4.669 1.00 18.58 305 ALA B N 1
ATOM 8810 C CA . ALA B 1 305 ? -4.198 4.771 -5.989 1.00 19.86 305 ALA B CA 1
ATOM 8811 C C . ALA B 1 305 ? -2.744 4.479 -6.359 1.00 19.52 305 ALA B C 1
ATOM 8812 O O . ALA B 1 305 ? -1.838 5.253 -6.056 1.00 20.74 305 ALA B O 1
ATOM 8819 N N . LEU B 1 306 ? -2.526 3.332 -6.994 1.00 19.11 306 LEU B N 1
ATOM 8820 C CA . LEU B 1 306 ? -1.182 2.770 -7.024 1.00 19.64 306 LEU B CA 1
ATOM 8821 C C . LEU B 1 306 ? -0.237 3.516 -7.954 1.00 22.07 306 LEU B C 1
ATOM 8822 O O . LEU B 1 306 ? 0.980 3.477 -7.738 1.00 22.36 306 LEU B O 1
ATOM 8838 N N . ASP B 1 307 ? -0.751 4.189 -8.985 1.00 22.56 307 ASP B N 1
ATOM 8839 C CA . ASP B 1 307 ? 0.088 4.853 -9.974 1.00 25.95 307 ASP B CA 1
ATOM 8840 C C . ASP B 1 307 ? 0.272 6.338 -9.684 1.00 29.54 307 ASP B C 1
ATOM 8841 O O . ASP B 1 307 ? 0.694 7.083 -10.566 1.00 31.21 307 ASP B O 1
ATOM 8850 N N . ILE B 1 308 ? -0.015 6.769 -8.458 1.00 32.41 308 ILE B N 1
ATOM 8851 C CA . ILE B 1 308 ? -0.111 8.192 -8.153 1.00 36.89 308 ILE B CA 1
ATOM 8852 C C . ILE B 1 308 ? 1.243 8.884 -8.239 1.00 37.89 308 ILE B C 1
ATOM 8853 O O . ILE B 1 308 ? 1.315 10.086 -8.533 1.00 37.38 308 ILE B O 1
ATOM 8869 N N . LEU B 1 309 ? 2.328 8.168 -7.959 1.00 40.50 309 LEU B N 1
ATOM 8870 C CA . LEU B 1 309 ? 3.646 8.786 -7.961 1.00 44.31 309 LEU B CA 1
ATOM 8871 C C . LEU B 1 309 ? 4.223 8.935 -9.365 1.00 48.70 309 LEU B C 1
ATOM 8872 O O . LEU B 1 309 ? 5.324 9.477 -9.508 1.00 49.01 309 LEU B O 1
ATOM 8888 N N . ASN B 1 310 ? 3.514 8.480 -10.394 1.00 52.64 310 ASN B N 1
ATOM 8889 C CA . ASN B 1 310 ? 4.021 8.550 -11.761 1.00 56.46 310 ASN B CA 1
ATOM 8890 C C . ASN B 1 310 ? 3.355 9.679 -12.542 1.00 56.63 310 ASN B C 1
ATOM 8891 O O . ASN B 1 310 ? 2.130 9.736 -12.644 1.00 56.76 310 ASN B O 1
#

InterPro domains:
  IPR000209 Peptidase S8/S53 domain [PF00082] (40-288)
  IPR015500 Peptidase S8, subtilisin-related [PR00723] (40-59)
  IPR015500 Peptidase S8, subtilisin-related [PR00723] (82-95)
  IPR015500 Peptidase S8, subtilisin-related [PR00723] (248-264)
  IPR022398 Peptidase S8, subtilisin, His-active site [PS00137] (86-96)
  IPR023827 Peptidase S8, subtilisin, Asp-active site [PS00136] (45-56)
  IPR023828 Peptidase S8, subtilisin, Ser-active site [PS00138] (249-259)
  IPR034202 Subtilisin Carlsberg-like catalytic domain [cd07477] (44-286)
  IPR036852 Peptidase S8/S53 domain superfamily [G3DSA:3.40.50.200] (1-310)
  IPR036852 Peptidase S8/S53 domain superfamily [SSF52743] (21-303)
  IPR050131 Subtilisin-like serine protease [PTHR43806] (38-294)